Protein AF-A0AA38G0I5-F1 (afdb_monomer)

InterPro domains:
  IPR045110 XMAP215 [PTHR12609] (3-533)

Solvent-accessible surface area (backbone atoms only — not comparable to full-atom values): 35919 Å² total; per-residue (Å²): 106,52,64,52,42,22,79,60,41,63,78,74,49,72,98,66,54,72,68,58,48,50,58,48,50,54,53,48,54,52,51,48,55,51,29,54,74,68,69,69,58,61,54,16,45,70,46,52,51,50,56,52,54,58,60,67,77,66,78,86,84,88,87,82,89,84,85,91,83,89,85,86,85,83,85,87,82,88,84,91,84,86,90,80,87,86,86,82,84,84,82,90,85,80,90,81,83,91,75,91,73,71,78,79,71,85,78,62,58,92,47,72,67,54,13,52,50,30,37,57,71,42,54,66,69,51,19,42,44,13,42,52,52,51,48,49,52,54,53,52,29,71,69,45,87,83,42,64,63,37,60,59,53,35,75,44,25,34,60,52,52,44,34,44,41,60,40,48,60,54,35,46,55,43,25,73,72,70,45,73,51,61,43,43,54,47,47,54,51,38,53,40,55,48,29,67,39,48,72,32,21,46,49,41,44,54,70,48,48,39,52,38,53,52,52,54,54,50,57,72,65,42,80,62,45,61,74,36,78,65,15,64,55,51,52,49,50,52,54,53,39,52,52,40,40,72,71,28,37,40,52,37,47,53,51,41,39,44,60,58,57,59,48,82,73,64,76,84,78,47,98,61,93,66,56,71,71,55,46,53,51,50,48,51,57,49,34,55,52,40,46,52,53,52,50,57,50,57,73,50,34,88,84,42,55,90,63,37,57,51,30,62,42,48,28,44,53,36,53,55,53,61,73,56,31,72,67,49,49,54,57,38,66,77,66,70,41,61,62,65,49,47,57,52,48,52,53,45,52,51,41,67,75,47,44,81,61,48,70,76,34,44,84,67,42,70,69,89,44,85,79,64,49,72,53,56,62,53,53,52,50,44,52,52,52,54,52,51,50,55,76,73,46,85,82,70,98,70,84,83,88,79,87,82,86,87,84,83,90,85,89,86,84,95,79,64,67,64,66,54,48,51,54,50,51,52,53,55,32,53,55,29,32,59,33,84,89,37,24,69,62,17,42,55,54,47,49,52,49,51,69,75,40,76,87,55,72,70,64,68,78,44,68,89,50,54,70,69,56,53,49,48,51,53,57,46,38,55,50,49,52,57,34,55,77,66,73,58,67,100,87,75,81,90,75,83,76,61,70,81,89,70,81,92,74,91,78,84,92,77,88,85,85,86,84,89,81,88,84,89,89,84,89,84,87,88,82,88,82,92,83,91,87,88,87,87,90,87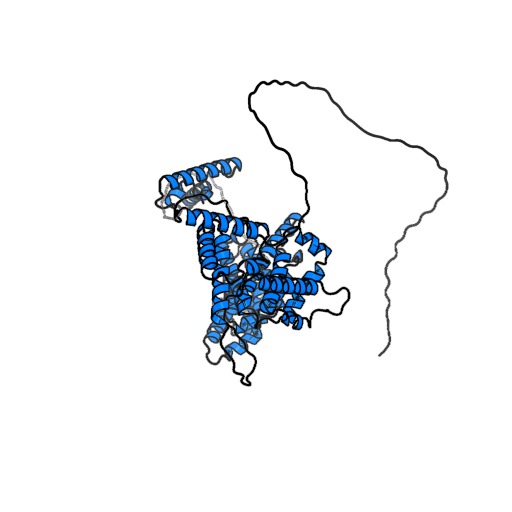,85,90,84,90,82,85,89,92,90,84,85,90,92,84,89,86,87,86,90,82,91,83,84,88,83,89,87,84,89,82,92,84,130

Structure (mmCIF, N/CA/C/O backbone):
data_AF-A0AA38G0I5-F1
#
_entry.id   AF-A0AA38G0I5-F1
#
loop_
_atom_site.group_PDB
_atom_site.id
_atom_site.type_symbol
_atom_site.label_atom_id
_atom_site.label_alt_id
_atom_site.label_comp_id
_atom_site.label_asym_id
_atom_site.label_entity_id
_atom_site.label_seq_id
_atom_site.pdbx_PDB_ins_code
_atom_site.Cartn_x
_atom_site.Cartn_y
_atom_site.Cartn_z
_atom_site.occupancy
_atom_site.B_iso_or_equiv
_atom_site.auth_seq_id
_atom_site.auth_comp_id
_atom_site.auth_asym_id
_atom_site.auth_atom_id
_atom_site.pdbx_PDB_model_num
ATOM 1 N N . MET A 1 1 ? 20.493 26.755 -5.556 1.00 65.12 1 MET A N 1
ATOM 2 C CA . MET A 1 1 ? 20.420 27.583 -6.782 1.00 65.12 1 MET A CA 1
ATOM 3 C C . MET A 1 1 ? 21.529 28.642 -6.819 1.00 65.12 1 MET A C 1
ATOM 5 O O . MET A 1 1 ? 22.307 28.598 -7.759 1.00 65.12 1 MET A O 1
ATOM 9 N N . PHE A 1 2 ? 21.689 29.504 -5.798 1.00 79.56 2 PHE A N 1
ATOM 10 C CA . PHE A 1 2 ? 22.788 30.498 -5.738 1.00 79.56 2 PHE A CA 1
ATOM 11 C C . PHE A 1 2 ? 24.194 29.871 -5.785 1.00 79.56 2 PHE A C 1
ATOM 13 O O . PHE A 1 2 ? 25.039 30.346 -6.525 1.00 79.56 2 PHE A O 1
ATOM 20 N N . SER A 1 3 ? 24.420 28.735 -5.117 1.00 80.75 3 SER A N 1
ATOM 21 C CA . SER A 1 3 ? 25.702 28.008 -5.176 1.00 80.75 3 SER A CA 1
ATOM 22 C C . SER A 1 3 ? 26.140 27.636 -6.603 1.00 80.75 3 SER A C 1
ATOM 24 O O . SER A 1 3 ? 27.325 27.659 -6.909 1.00 80.75 3 SER A O 1
ATOM 26 N N . LEU A 1 4 ? 25.182 27.345 -7.495 1.00 77.06 4 LEU A N 1
ATOM 27 C CA . LEU A 1 4 ? 25.445 26.934 -8.879 1.00 77.06 4 LEU A CA 1
ATOM 28 C C . LEU A 1 4 ? 25.410 28.112 -9.865 1.00 77.06 4 LEU A C 1
ATOM 30 O O . LEU A 1 4 ? 26.139 28.115 -10.849 1.00 77.06 4 LEU A O 1
ATOM 34 N N . ALA A 1 5 ? 24.541 29.099 -9.634 1.00 77.62 5 ALA A N 1
ATOM 35 C CA . ALA A 1 5 ? 24.353 30.231 -10.539 1.00 77.62 5 ALA A CA 1
ATOM 36 C C . ALA A 1 5 ? 25.206 31.459 -10.176 1.00 77.62 5 ALA A C 1
ATOM 38 O O . ALA A 1 5 ? 25.458 32.277 -11.052 1.00 77.62 5 ALA A O 1
ATOM 39 N N . GLY A 1 6 ? 25.653 31.600 -8.926 1.00 84.31 6 GLY A N 1
ATOM 40 C CA . GLY A 1 6 ? 26.280 32.827 -8.432 1.00 84.31 6 GLY A CA 1
ATOM 41 C C . GLY A 1 6 ? 25.374 34.041 -8.655 1.00 84.31 6 GLY A C 1
ATOM 42 O O . GLY A 1 6 ? 24.149 33.940 -8.535 1.00 84.31 6 GLY A O 1
ATOM 43 N N . ASP A 1 7 ? 25.970 35.163 -9.054 1.00 80.56 7 ASP A N 1
ATOM 44 C CA . ASP A 1 7 ? 25.257 36.419 -9.319 1.00 80.56 7 ASP A CA 1
ATOM 45 C C . ASP A 1 7 ? 24.306 36.348 -10.527 1.00 80.56 7 ASP A C 1
ATOM 47 O O . ASP A 1 7 ? 23.359 37.134 -10.607 1.00 80.56 7 ASP A O 1
ATOM 51 N N . ASP A 1 8 ? 24.456 35.351 -11.417 1.00 76.88 8 ASP A N 1
ATOM 52 C CA . ASP A 1 8 ? 23.508 35.126 -12.521 1.00 76.88 8 ASP A CA 1
ATOM 53 C C . ASP A 1 8 ? 22.096 34.807 -11.999 1.00 76.88 8 ASP A C 1
ATOM 55 O O . ASP A 1 8 ? 21.130 34.918 -12.758 1.00 76.88 8 ASP A O 1
ATOM 59 N N . ILE A 1 9 ? 21.939 34.438 -10.717 1.00 80.19 9 ILE A N 1
ATOM 60 C CA . ILE A 1 9 ? 20.625 34.184 -10.116 1.00 80.19 9 ILE A CA 1
ATOM 61 C C . ILE A 1 9 ? 19.704 35.403 -10.206 1.00 80.19 9 ILE A C 1
ATOM 63 O O . ILE A 1 9 ? 18.503 35.235 -10.411 1.00 80.19 9 ILE A O 1
ATOM 67 N N . TRP A 1 10 ? 20.252 36.621 -10.144 1.00 81.12 10 TRP A N 1
ATOM 68 C CA . TRP A 1 10 ? 19.473 37.860 -10.216 1.00 81.12 10 TRP A CA 1
ATOM 69 C C . TRP A 1 10 ? 18.779 38.056 -11.566 1.00 81.12 10 TRP A C 1
ATOM 71 O O . TRP A 1 10 ? 17.824 38.820 -11.649 1.00 81.12 10 TRP A O 1
ATOM 81 N N . ARG A 1 11 ? 19.206 37.338 -12.613 1.00 77.38 11 ARG A N 1
ATOM 82 C CA . ARG A 1 11 ? 18.536 37.338 -13.924 1.00 77.38 11 ARG A CA 1
ATOM 83 C C . ARG A 1 11 ? 17.305 36.427 -13.961 1.00 77.38 11 ARG A C 1
ATOM 85 O O . ARG A 1 11 ? 16.467 36.588 -14.840 1.00 77.38 11 ARG A O 1
ATOM 92 N N . PHE A 1 12 ? 17.203 35.478 -13.028 1.00 74.00 12 PHE A N 1
ATOM 93 C CA . PHE A 1 12 ? 16.090 34.525 -12.909 1.00 74.00 12 PHE A CA 1
ATOM 94 C C . PHE A 1 12 ? 15.095 34.911 -11.812 1.00 74.00 12 PHE A C 1
ATOM 96 O O . PHE A 1 12 ? 13.983 34.389 -11.759 1.00 74.00 12 PHE A O 1
ATOM 103 N N . VAL A 1 13 ? 15.495 35.825 -10.934 1.00 72.88 13 VAL A N 1
ATOM 104 C CA . VAL A 1 13 ? 14.628 36.412 -9.922 1.00 72.88 13 VAL A CA 1
ATOM 105 C C . VAL A 1 13 ? 13.917 37.603 -10.574 1.00 72.88 13 VAL A C 1
ATOM 107 O O . VAL A 1 13 ? 14.568 38.530 -11.042 1.00 72.88 13 VAL A O 1
ATOM 110 N N . GLY A 1 14 ? 12.585 37.541 -10.681 1.00 73.12 14 GLY A N 1
ATOM 111 C CA . GLY A 1 14 ? 11.762 38.584 -11.313 1.00 73.12 14 GLY A CA 1
ATOM 112 C C . GLY A 1 14 ? 11.806 39.941 -10.588 1.00 73.12 14 GLY A C 1
ATOM 113 O O . GLY A 1 14 ? 12.623 40.162 -9.698 1.00 73.12 14 GLY A O 1
ATOM 114 N N . LYS A 1 15 ? 10.912 40.879 -10.941 1.00 79.44 15 LYS A N 1
ATOM 115 C CA . LYS A 1 15 ? 10.849 42.192 -10.266 1.00 79.44 15 LYS A CA 1
ATOM 116 C C . LYS A 1 15 ? 10.517 42.011 -8.777 1.00 79.44 15 LYS A C 1
ATOM 118 O O . LYS A 1 15 ? 9.437 41.534 -8.443 1.00 79.44 15 LYS A O 1
ATOM 123 N N . LEU A 1 16 ? 11.440 42.412 -7.906 1.00 83.56 16 LEU A N 1
ATOM 124 C CA . LEU A 1 16 ? 11.298 42.388 -6.450 1.00 83.56 16 LEU A CA 1
ATOM 125 C C . LEU A 1 16 ? 11.271 43.805 -5.884 1.00 83.56 16 LEU A C 1
ATOM 127 O O . LEU A 1 16 ? 11.863 44.711 -6.469 1.00 83.56 16 LEU A O 1
ATOM 131 N N . SER A 1 17 ? 10.633 43.977 -4.725 1.00 86.06 17 SER A N 1
ATOM 132 C CA . SER A 1 17 ? 10.772 45.210 -3.945 1.00 86.06 17 SER A CA 1
ATOM 133 C C . SER A 1 17 ? 12.163 45.309 -3.309 1.00 86.06 17 SER A C 1
ATOM 135 O O . SER A 1 17 ? 12.826 44.292 -3.081 1.00 86.06 17 SER A O 1
ATOM 137 N N . ASP A 1 18 ? 12.600 46.521 -2.964 1.00 80.69 18 ASP A N 1
ATOM 138 C CA . ASP A 1 18 ? 13.922 46.748 -2.359 1.00 80.69 18 ASP A CA 1
ATOM 139 C C . ASP A 1 18 ? 14.104 45.986 -1.037 1.00 80.69 18 ASP A C 1
ATOM 141 O O . ASP A 1 18 ? 15.177 45.447 -0.765 1.00 80.69 18 ASP A O 1
ATOM 145 N N . ALA A 1 19 ? 13.029 45.838 -0.255 1.00 79.25 19 ALA A N 1
ATOM 146 C CA . ALA A 1 19 ? 13.032 45.038 0.968 1.00 79.25 19 ALA A CA 1
ATOM 147 C C . ALA A 1 19 ? 13.253 43.541 0.681 1.00 79.25 19 ALA A C 1
ATOM 149 O O . ALA A 1 19 ? 14.060 42.888 1.343 1.00 79.25 19 ALA A O 1
ATOM 150 N N . GLN A 1 20 ? 12.587 42.995 -0.341 1.00 78.75 20 GLN A N 1
ATOM 151 C CA . GLN A 1 20 ? 12.762 41.598 -0.750 1.00 78.75 20 GLN A CA 1
ATOM 152 C C . GLN A 1 20 ? 14.159 41.355 -1.329 1.00 78.75 20 GLN A C 1
ATOM 154 O O . GLN A 1 20 ? 14.776 40.329 -1.039 1.00 78.75 20 GLN A O 1
ATOM 159 N N . LYS A 1 21 ? 14.679 42.311 -2.107 1.00 83.75 21 LYS A N 1
ATOM 160 C CA . LYS A 1 21 ? 16.030 42.260 -2.671 1.00 83.75 21 LYS A CA 1
ATOM 161 C C . LYS A 1 21 ? 17.094 42.262 -1.571 1.00 83.75 21 LYS A C 1
ATOM 163 O O . LYS A 1 21 ? 17.990 41.427 -1.615 1.00 83.75 21 LYS A O 1
ATOM 168 N N . SER A 1 22 ? 16.942 43.116 -0.558 1.00 83.38 22 SER A N 1
ATOM 169 C CA . SER A 1 22 ? 17.834 43.170 0.608 1.00 83.38 22 SER A CA 1
ATOM 170 C C . SER A 1 22 ? 17.847 41.848 1.390 1.00 83.38 22 SER A C 1
ATOM 172 O O . SER A 1 22 ? 18.904 41.276 1.647 1.00 83.38 22 SER A O 1
ATOM 174 N N . MET A 1 23 ? 16.669 41.269 1.655 1.00 81.62 23 MET A N 1
ATOM 175 C CA . MET A 1 23 ? 16.568 39.971 2.335 1.00 81.62 23 MET A CA 1
ATOM 176 C C . MET A 1 23 ? 17.211 38.814 1.553 1.00 81.62 23 MET A C 1
ATOM 178 O O . MET A 1 23 ? 17.746 37.878 2.151 1.00 81.62 23 MET A O 1
ATOM 182 N N . LEU A 1 24 ? 17.123 38.834 0.222 1.00 86.81 24 LEU A N 1
ATOM 183 C CA . LEU A 1 24 ? 17.775 37.843 -0.638 1.00 86.81 24 LEU A CA 1
ATOM 184 C C . LEU A 1 24 ? 19.292 38.035 -0.668 1.00 86.81 24 LEU A C 1
ATOM 186 O O . LEU A 1 24 ? 20.018 37.045 -0.594 1.00 86.81 24 LEU A O 1
ATOM 190 N N . ASP A 1 25 ? 19.761 39.281 -0.699 1.00 85.81 25 ASP A N 1
ATOM 191 C CA . ASP A 1 25 ? 21.183 39.621 -0.669 1.00 85.81 25 ASP A CA 1
ATOM 192 C C . ASP A 1 25 ? 21.858 39.141 0.628 1.00 85.81 25 ASP A C 1
ATOM 194 O O . ASP A 1 25 ? 22.902 38.485 0.582 1.00 85.81 25 ASP A O 1
ATOM 198 N N . ASP A 1 26 ? 21.209 39.333 1.781 1.00 85.94 26 ASP A N 1
ATOM 199 C CA . ASP A 1 26 ? 21.693 38.821 3.071 1.00 85.94 26 ASP A CA 1
ATOM 200 C C . ASP A 1 26 ? 21.772 37.288 3.095 1.00 85.94 26 ASP A C 1
ATOM 202 O O . ASP A 1 26 ? 22.749 36.706 3.583 1.00 85.94 26 ASP A O 1
ATOM 206 N N . LYS A 1 27 ? 20.779 36.607 2.508 1.00 85.44 27 LYS A N 1
ATOM 207 C CA . LYS A 1 27 ? 20.784 35.141 2.385 1.00 85.44 27 LYS A CA 1
ATOM 208 C C . LYS A 1 27 ? 21.874 34.640 1.439 1.00 85.44 27 LYS A C 1
ATOM 210 O O . LYS A 1 27 ? 22.483 33.603 1.715 1.00 85.44 27 LYS A O 1
ATOM 215 N N . PHE A 1 28 ? 22.143 35.355 0.350 1.00 91.62 28 PHE A N 1
ATOM 216 C CA . PHE A 1 28 ? 23.206 35.015 -0.596 1.00 91.62 28 PHE A CA 1
ATOM 217 C C . PHE A 1 28 ? 24.594 35.241 0.008 1.00 91.62 28 PHE A C 1
ATOM 219 O O . PHE A 1 28 ? 25.436 34.343 -0.063 1.00 91.62 28 PHE A O 1
ATOM 226 N N . LYS A 1 29 ? 24.807 36.354 0.718 1.00 88.19 29 LYS A N 1
ATOM 227 C CA . LYS A 1 29 ? 26.039 36.620 1.480 1.00 88.19 29 LYS A CA 1
ATOM 228 C C . LYS A 1 29 ? 26.286 35.575 2.562 1.00 88.19 29 LYS A C 1
ATOM 230 O O . LYS A 1 29 ? 27.409 35.089 2.701 1.00 88.19 29 LYS A O 1
ATOM 235 N N . TRP A 1 30 ? 25.247 35.192 3.306 1.00 87.81 30 TRP A N 1
ATOM 236 C CA . TRP A 1 30 ? 25.351 34.120 4.295 1.00 87.81 30 TRP A CA 1
ATOM 237 C C . TRP A 1 30 ? 25.756 32.796 3.639 1.00 87.81 30 TRP A C 1
ATOM 239 O O . TRP A 1 30 ? 26.684 32.139 4.106 1.00 87.81 30 TRP A O 1
ATOM 249 N N . LYS A 1 31 ? 25.128 32.441 2.510 1.00 87.75 31 LYS A N 1
ATOM 250 C CA . LYS A 1 31 ? 25.437 31.201 1.790 1.00 87.75 31 LYS A CA 1
ATOM 251 C C . LYS A 1 31 ? 26.848 31.198 1.189 1.00 87.75 31 LYS A C 1
ATOM 253 O O . LYS A 1 31 ? 27.490 30.156 1.214 1.00 87.75 31 LYS A O 1
ATOM 258 N N . ALA A 1 32 ? 27.352 32.339 0.714 1.00 87.38 32 ALA A N 1
ATOM 259 C CA . ALA A 1 32 ? 28.729 32.471 0.230 1.00 87.38 32 ALA A CA 1
ATOM 260 C C . ALA A 1 32 ? 29.763 32.226 1.346 1.00 87.38 32 ALA A C 1
ATOM 262 O O . ALA A 1 32 ? 30.692 31.446 1.158 1.00 87.38 32 ALA A O 1
ATOM 263 N N . ARG A 1 33 ? 29.558 32.818 2.534 1.00 86.62 33 ARG A N 1
ATOM 264 C CA . ARG A 1 33 ? 30.423 32.591 3.712 1.00 86.62 33 ARG A CA 1
ATOM 265 C C . ARG A 1 33 ? 30.400 31.137 4.181 1.00 86.62 33 ARG A C 1
ATOM 267 O O . ARG A 1 33 ? 31.404 30.602 4.641 1.00 86.62 33 ARG A O 1
ATOM 274 N N . GLU A 1 34 ? 29.236 30.508 4.086 1.00 90.12 34 GLU A N 1
ATOM 275 C CA . GLU A 1 34 ? 29.026 29.112 4.453 1.00 90.12 34 GLU A CA 1
ATOM 276 C C . GLU A 1 34 ? 29.803 28.170 3.507 1.00 90.12 34 GLU A C 1
ATOM 278 O O . GLU A 1 34 ? 30.584 27.344 3.978 1.00 90.12 34 GLU A O 1
ATOM 283 N N . MET A 1 35 ? 29.726 28.399 2.190 1.00 88.44 35 MET A N 1
ATOM 284 C CA . MET A 1 35 ? 30.505 27.658 1.185 1.00 88.44 35 MET A CA 1
ATOM 285 C C . MET A 1 35 ? 32.021 27.846 1.335 1.00 88.44 35 MET A C 1
ATOM 287 O O . MET A 1 35 ? 32.779 26.887 1.185 1.00 88.44 35 MET A O 1
ATOM 291 N N . GLU A 1 36 ? 32.475 29.051 1.690 1.00 87.56 36 GLU A N 1
ATOM 292 C CA . GLU A 1 36 ? 33.893 29.314 1.955 1.00 87.56 36 GLU A CA 1
ATOM 293 C C . GLU A 1 36 ? 34.386 28.550 3.193 1.00 87.56 36 GLU A C 1
ATOM 295 O O . GLU A 1 36 ? 35.447 27.923 3.160 1.00 87.56 36 GLU A O 1
ATOM 300 N N . LYS A 1 37 ? 33.567 28.479 4.253 1.00 89.31 37 LYS A N 1
ATOM 301 C CA . LYS A 1 37 ? 33.858 27.665 5.444 1.00 89.31 37 LYS A CA 1
ATOM 302 C C . LYS A 1 37 ? 33.944 26.168 5.123 1.00 89.31 37 LYS A C 1
ATOM 304 O O . LYS A 1 37 ? 34.740 25.462 5.741 1.00 89.31 37 LYS A O 1
ATOM 309 N N . ARG A 1 38 ? 33.144 25.684 4.169 1.00 87.69 38 ARG A N 1
ATOM 310 C CA . ARG A 1 38 ? 33.141 24.282 3.715 1.00 87.69 38 ARG A CA 1
ATOM 311 C C . ARG A 1 38 ? 34.153 23.976 2.606 1.00 87.69 38 ARG A C 1
ATOM 313 O O . ARG A 1 38 ? 34.249 22.826 2.194 1.00 87.69 38 ARG A O 1
ATOM 320 N N . LYS A 1 39 ? 34.941 24.966 2.162 1.00 85.81 39 LYS A N 1
ATOM 321 C CA . LYS A 1 39 ? 35.884 24.848 1.032 1.00 85.81 39 LYS A CA 1
ATOM 322 C C . LYS A 1 39 ? 35.211 24.354 -0.263 1.00 85.81 39 LYS A C 1
ATOM 324 O O . LYS A 1 39 ? 35.829 23.651 -1.054 1.00 85.81 39 LYS A O 1
ATOM 329 N N . GLU A 1 40 ? 33.959 24.750 -0.496 1.00 79.69 40 GLU A N 1
ATOM 330 C CA . GLU A 1 40 ? 33.138 24.328 -1.650 1.00 79.69 40 GLU A CA 1
ATOM 331 C C . GLU A 1 40 ? 33.347 25.193 -2.916 1.00 79.69 40 GLU A C 1
ATOM 333 O O . GLU A 1 40 ? 32.625 25.043 -3.900 1.00 79.69 40 GLU A O 1
ATOM 338 N N . GLY A 1 41 ? 34.327 26.104 -2.909 1.00 81.69 41 GLY A N 1
ATOM 339 C CA . GLY A 1 41 ? 34.581 27.046 -4.008 1.00 81.69 41 GLY A CA 1
ATOM 340 C C . GLY A 1 41 ? 33.649 28.265 -4.000 1.00 81.69 41 GLY A C 1
ATOM 341 O O . GLY A 1 41 ? 32.791 28.413 -3.123 1.00 81.69 41 GLY A O 1
ATOM 342 N N . LYS A 1 42 ? 33.832 29.187 -4.956 1.00 85.12 42 LYS A N 1
ATOM 343 C CA . LYS A 1 42 ? 33.017 30.412 -5.030 1.00 85.12 42 LYS A CA 1
ATOM 344 C C . LYS A 1 42 ? 31.648 30.125 -5.671 1.00 85.12 42 LYS A C 1
ATOM 346 O O . LYS A 1 42 ? 31.565 29.353 -6.630 1.00 85.12 42 LYS A O 1
ATOM 351 N N . PRO A 1 43 ? 30.554 30.762 -5.208 1.00 85.06 43 PRO A N 1
ATOM 352 C CA . PRO A 1 43 ? 29.240 30.601 -5.831 1.00 85.06 43 PRO A CA 1
ATOM 353 C C . PRO A 1 43 ? 29.279 30.903 -7.339 1.00 85.06 43 PRO A C 1
ATOM 355 O O . PRO A 1 43 ? 29.777 31.946 -7.754 1.00 85.06 43 PRO A O 1
ATOM 358 N N . GLY A 1 44 ? 28.752 29.996 -8.167 1.00 82.69 44 GLY A N 1
ATOM 359 C CA . GLY A 1 44 ? 28.736 30.144 -9.633 1.00 82.69 44 GLY A CA 1
ATOM 360 C C . GLY A 1 44 ? 29.992 29.656 -10.368 1.00 82.69 44 GLY A C 1
ATOM 361 O O . GLY A 1 44 ? 29.977 29.544 -11.596 1.00 82.69 44 GLY A O 1
ATOM 362 N N . GLU A 1 45 ? 31.056 29.294 -9.649 1.00 82.56 45 GLU A N 1
ATOM 363 C CA . GLU A 1 45 ? 32.336 28.879 -10.236 1.00 82.56 45 GLU A CA 1
ATOM 364 C C . GLU A 1 45 ? 32.232 27.562 -11.019 1.00 82.56 45 GLU A C 1
ATOM 366 O O . GLU A 1 45 ? 32.750 27.467 -12.132 1.00 82.56 45 GLU A O 1
ATOM 371 N N . ALA A 1 46 ? 31.463 26.591 -10.515 1.00 76.75 46 ALA A N 1
ATOM 372 C CA . ALA A 1 46 ? 31.197 25.326 -11.207 1.00 76.75 46 ALA A CA 1
ATOM 373 C C . ALA A 1 46 ? 30.526 25.539 -12.579 1.00 76.75 46 ALA A C 1
ATOM 375 O O . ALA A 1 46 ? 30.880 24.901 -13.572 1.00 76.75 46 ALA A O 1
ATOM 376 N N . ARG A 1 47 ? 29.597 26.499 -12.672 1.00 77.75 47 ARG A N 1
ATOM 377 C CA . ARG A 1 47 ? 28.929 26.853 -13.933 1.00 77.75 47 ARG A CA 1
ATOM 378 C C . ARG A 1 47 ? 29.848 27.638 -14.869 1.00 77.75 47 ARG A C 1
ATOM 380 O O . ARG A 1 47 ? 29.787 27.444 -16.083 1.00 77.75 47 ARG A O 1
ATOM 387 N N . ALA A 1 48 ? 30.702 28.509 -14.331 1.00 75.19 48 ALA A N 1
ATOM 388 C CA . ALA A 1 48 ? 31.705 29.228 -15.115 1.00 75.19 48 ALA A CA 1
ATOM 389 C C . ALA A 1 48 ? 32.781 28.283 -15.684 1.00 75.19 48 ALA A C 1
ATOM 391 O O . ALA A 1 48 ? 33.204 28.463 -16.826 1.00 75.19 48 ALA A O 1
ATOM 392 N N . ALA A 1 49 ? 33.181 27.258 -14.925 1.00 73.62 49 ALA A N 1
ATOM 393 C CA . ALA A 1 49 ? 34.087 26.205 -15.380 1.00 73.62 49 ALA A CA 1
ATOM 394 C C . ALA A 1 49 ? 33.474 25.388 -16.526 1.00 73.62 49 ALA A C 1
ATOM 396 O O . ALA A 1 49 ? 34.124 25.199 -17.554 1.00 73.62 49 ALA A O 1
ATOM 397 N N . LEU A 1 50 ? 32.195 25.017 -16.406 1.00 68.50 50 LEU A N 1
ATOM 398 C CA . LEU A 1 50 ? 31.461 24.325 -17.466 1.00 68.50 50 LEU A CA 1
ATOM 399 C C . LEU A 1 50 ? 31.351 25.175 -18.746 1.00 68.50 50 LEU A C 1
ATOM 401 O O . LEU A 1 50 ? 31.607 24.680 -19.838 1.00 68.50 50 LEU A O 1
ATOM 405 N N . ARG A 1 51 ? 31.046 26.477 -18.631 1.00 73.25 51 ARG A N 1
ATOM 406 C CA . ARG A 1 51 ? 31.000 27.392 -19.793 1.00 73.25 51 ARG A CA 1
ATOM 407 C C . ARG A 1 51 ? 32.360 27.568 -20.476 1.00 73.25 51 ARG A C 1
ATOM 409 O O . ARG A 1 51 ? 32.396 27.718 -21.693 1.00 73.25 51 ARG A O 1
ATOM 416 N N . ARG A 1 52 ? 33.463 27.564 -19.718 1.00 71.00 52 ARG A N 1
ATOM 417 C CA . ARG A 1 52 ? 34.823 27.611 -20.283 1.00 71.00 52 ARG A CA 1
ATOM 418 C C . ARG A 1 52 ? 35.162 26.322 -21.035 1.00 71.00 52 ARG A C 1
ATOM 420 O O . ARG A 1 52 ? 35.632 26.411 -22.159 1.00 71.00 52 ARG A O 1
ATOM 427 N N . SER A 1 53 ? 34.828 25.161 -20.470 1.00 61.09 53 SER A N 1
ATOM 428 C CA . SER A 1 53 ? 35.035 23.857 -21.120 1.00 61.09 53 SER A CA 1
ATOM 429 C C . SER A 1 53 ? 34.227 23.696 -22.417 1.00 61.09 53 SER A C 1
ATOM 431 O O . SER A 1 53 ? 34.742 23.173 -23.399 1.00 61.09 53 SER A O 1
ATOM 433 N N . VAL A 1 54 ? 32.994 24.211 -22.467 1.00 51.94 54 VAL A N 1
ATOM 434 C CA . VAL A 1 54 ? 32.159 24.173 -23.683 1.00 51.94 54 VAL A CA 1
ATOM 435 C C . VAL A 1 54 ? 32.695 25.087 -24.796 1.00 51.94 54 VAL A C 1
ATOM 437 O O . VAL A 1 54 ? 32.447 24.816 -25.967 1.00 51.94 54 VAL A O 1
ATOM 440 N N . ARG A 1 55 ? 33.441 26.153 -24.466 1.00 52.06 55 ARG A N 1
ATOM 441 C CA . ARG A 1 55 ? 34.006 27.070 -25.471 1.00 52.06 55 ARG A CA 1
ATOM 442 C C . ARG A 1 55 ? 35.288 26.537 -26.124 1.00 52.06 55 ARG A C 1
ATOM 444 O O . ARG A 1 55 ? 35.524 26.873 -27.276 1.00 52.06 55 ARG A O 1
ATOM 451 N N . ASP A 1 56 ? 36.062 25.707 -25.422 1.00 47.53 56 ASP A N 1
ATOM 452 C CA . ASP A 1 56 ? 37.267 25.058 -25.974 1.00 47.53 56 ASP A CA 1
ATOM 453 C C . ASP A 1 56 ? 36.932 23.862 -26.878 1.00 47.53 56 ASP A C 1
ATOM 455 O O . ASP A 1 56 ? 37.597 23.648 -27.883 1.00 47.53 56 ASP A O 1
ATOM 459 N N . ASN A 1 57 ? 35.848 23.130 -26.600 1.00 43.91 57 ASN A N 1
ATOM 460 C CA . ASN A 1 57 ? 35.439 21.971 -27.410 1.00 43.91 57 ASN A CA 1
ATOM 461 C C . ASN A 1 57 ? 34.649 22.341 -28.688 1.00 43.91 57 ASN A C 1
ATOM 463 O O . ASN A 1 57 ? 34.061 21.466 -29.320 1.00 43.91 57 ASN A O 1
ATOM 467 N N . GLY A 1 58 ? 34.570 23.629 -29.041 1.00 36.09 58 GLY A N 1
ATOM 468 C CA . GLY A 1 58 ? 33.670 24.157 -30.074 1.00 36.09 58 GLY A CA 1
ATOM 469 C C . GLY A 1 58 ? 34.321 24.619 -31.381 1.00 36.09 58 GLY A C 1
ATOM 470 O O . GLY A 1 58 ? 33.612 25.169 -32.220 1.00 36.09 58 GLY A O 1
ATOM 471 N N . ILE A 1 59 ? 35.631 24.440 -31.576 1.00 38.50 59 ILE A N 1
ATOM 472 C CA . ILE A 1 59 ? 36.298 24.797 -32.838 1.00 38.50 59 ILE A CA 1
ATOM 473 C C . ILE A 1 59 ? 37.158 23.623 -33.290 1.00 38.50 59 ILE A C 1
ATOM 475 O O . ILE A 1 59 ? 38.313 23.530 -32.907 1.00 38.50 59 ILE A O 1
ATOM 479 N N . GLU A 1 60 ? 36.583 22.751 -34.115 1.00 28.77 60 GLU A N 1
ATOM 480 C CA . GLU A 1 60 ? 37.303 22.073 -35.196 1.00 28.77 60 GLU A CA 1
ATOM 481 C C . GLU A 1 60 ? 36.291 21.415 -36.149 1.00 28.77 60 GLU A C 1
ATOM 483 O O . GLU A 1 60 ? 35.663 20.409 -35.834 1.00 28.77 60 GLU A O 1
ATOM 488 N N . THR A 1 61 ? 36.104 22.009 -37.330 1.00 30.62 61 THR A N 1
ATOM 489 C CA . THR A 1 61 ? 35.659 21.300 -38.541 1.00 30.62 61 THR A CA 1
ATOM 490 C C . THR A 1 61 ? 36.313 21.934 -39.773 1.00 30.62 61 THR A C 1
ATOM 492 O O . THR A 1 61 ? 36.070 23.091 -40.087 1.00 30.62 61 THR A O 1
ATOM 495 N N . ALA A 1 62 ? 37.191 21.133 -40.386 1.00 30.31 62 ALA A N 1
ATOM 496 C CA . ALA A 1 62 ? 37.567 20.982 -41.797 1.00 30.31 62 ALA A CA 1
ATOM 497 C C . ALA A 1 62 ? 37.465 22.163 -42.788 1.00 30.31 62 ALA A C 1
ATOM 499 O O . ALA A 1 62 ? 36.369 22.614 -43.087 1.00 30.31 62 ALA A O 1
ATOM 500 N N . GLU A 1 63 ? 38.583 22.466 -43.469 1.00 26.55 63 GLU A N 1
ATOM 501 C CA . GLU A 1 63 ? 38.614 22.780 -44.911 1.00 26.55 63 GLU A CA 1
ATOM 502 C C . GLU A 1 63 ? 40.022 22.568 -45.527 1.00 26.55 63 GLU A C 1
ATOM 504 O O . GLU A 1 63 ? 41.028 22.494 -44.826 1.00 26.55 63 GLU A O 1
ATOM 509 N N . GLN A 1 64 ? 40.045 22.343 -46.844 1.00 28.72 64 GLN A N 1
ATOM 510 C CA . GLN A 1 64 ? 41.068 21.687 -47.676 1.00 28.72 64 GLN A CA 1
ATOM 511 C C . GLN A 1 64 ? 42.323 22.515 -48.052 1.00 28.72 64 GLN A C 1
ATOM 513 O O . GLN A 1 64 ? 42.256 23.726 -48.196 1.00 28.72 64 GLN A O 1
ATOM 518 N N . SER A 1 65 ? 43.388 21.769 -48.407 1.00 26.73 65 SER A N 1
ATOM 519 C CA . SER A 1 65 ? 44.399 22.005 -49.470 1.00 26.73 65 SER A CA 1
ATOM 520 C C . SER A 1 65 ? 45.334 23.232 -49.448 1.00 26.73 65 SER A C 1
ATOM 522 O O . SER A 1 65 ? 44.891 24.369 -49.511 1.00 26.73 65 SER A O 1
ATOM 524 N N . GLY A 1 66 ? 46.645 22.966 -49.610 1.00 25.08 66 GLY A N 1
ATOM 525 C CA . GLY A 1 66 ? 47.570 23.857 -50.340 1.00 25.08 66 GLY A CA 1
ATOM 526 C C . GLY A 1 66 ? 48.926 24.180 -49.686 1.00 25.08 66 GLY A C 1
ATOM 527 O O . GLY A 1 66 ? 49.038 25.173 -48.990 1.00 25.08 66 GLY A O 1
ATOM 528 N N . GLU A 1 67 ? 49.936 23.354 -49.990 1.00 26.62 67 GLU A N 1
ATOM 529 C CA . GLU A 1 67 ? 51.337 23.686 -50.358 1.00 26.62 67 GLU A CA 1
ATOM 530 C C . GLU A 1 67 ? 52.275 24.639 -49.551 1.00 26.62 67 GLU A C 1
ATOM 532 O O . GLU A 1 67 ? 51.968 25.794 -49.288 1.00 26.62 67 GLU A O 1
ATOM 537 N N . LEU A 1 68 ? 53.532 24.150 -49.397 1.00 25.27 68 LEU A N 1
ATOM 538 C CA . LEU A 1 68 ? 54.835 24.830 -49.148 1.00 25.27 68 LEU A CA 1
ATOM 539 C C . LEU A 1 68 ? 55.081 25.361 -47.706 1.00 25.27 68 LEU A C 1
ATOM 541 O O . LEU A 1 68 ? 54.308 26.146 -47.189 1.00 25.27 68 LEU A O 1
ATOM 545 N N . LEU A 1 69 ? 56.133 25.006 -46.943 1.00 26.66 69 LEU A N 1
ATOM 546 C CA . LEU A 1 69 ? 57.571 24.855 -47.231 1.00 26.66 69 LEU A CA 1
ATOM 547 C C . LEU A 1 69 ? 58.290 23.915 -46.221 1.00 26.66 69 LEU A C 1
ATOM 549 O O . LEU A 1 69 ? 58.132 24.048 -45.014 1.00 26.66 69 LEU A O 1
ATOM 553 N N . LEU A 1 70 ? 59.153 23.042 -46.763 1.00 24.89 70 LEU A N 1
ATOM 554 C CA . LEU A 1 70 ? 60.494 22.609 -46.304 1.00 24.89 70 LEU A CA 1
ATOM 555 C C . LEU A 1 70 ? 60.884 22.709 -44.808 1.00 24.89 70 LEU A C 1
ATOM 557 O O . LEU A 1 70 ? 61.090 23.806 -44.298 1.00 24.89 70 LEU A O 1
ATOM 561 N N . ARG A 1 71 ? 61.316 21.576 -44.217 1.00 24.67 71 ARG A N 1
ATOM 562 C CA . ARG A 1 71 ? 62.757 21.238 -44.082 1.00 24.67 71 ARG A CA 1
ATOM 563 C C . ARG A 1 71 ? 62.987 19.798 -43.587 1.00 24.67 71 ARG A C 1
ATOM 565 O O . ARG A 1 71 ? 62.466 19.376 -42.564 1.00 24.67 71 ARG A O 1
ATOM 572 N N . SER A 1 72 ? 63.811 19.091 -44.357 1.00 22.06 72 SER A N 1
ATOM 573 C CA . SER A 1 72 ? 64.324 17.724 -44.218 1.00 22.06 72 SER A CA 1
ATOM 574 C C . SER A 1 72 ? 64.914 17.358 -42.853 1.00 22.06 72 SER A C 1
ATOM 576 O O . SER A 1 72 ? 65.452 18.232 -42.181 1.00 22.06 72 SER A O 1
ATOM 578 N N . LEU A 1 73 ? 64.973 16.048 -42.559 1.00 25.22 73 LEU A N 1
ATOM 579 C CA . LEU A 1 73 ? 66.231 15.289 -42.418 1.00 25.22 73 LEU A CA 1
ATOM 580 C C . LEU A 1 73 ? 65.986 13.755 -42.520 1.00 25.22 73 LEU A C 1
ATOM 582 O O . LEU A 1 73 ? 65.357 13.149 -41.664 1.00 25.22 73 LEU A O 1
ATOM 586 N N . THR A 1 74 ? 66.539 13.179 -43.599 1.00 24.61 74 THR A N 1
ATOM 587 C CA . THR A 1 74 ? 67.224 11.866 -43.727 1.00 24.61 74 THR A CA 1
ATOM 588 C C . THR A 1 74 ? 66.502 10.531 -43.452 1.00 24.61 74 THR A C 1
ATOM 590 O O . THR A 1 74 ? 66.327 10.119 -42.311 1.00 24.61 74 THR A O 1
ATOM 593 N N . ALA A 1 75 ? 66.262 9.782 -44.542 1.00 26.48 75 ALA A N 1
ATOM 594 C CA . ALA A 1 75 ? 66.276 8.308 -44.612 1.00 26.48 75 ALA A CA 1
ATOM 595 C C . ALA A 1 75 ? 67.725 7.783 -44.808 1.00 26.48 75 ALA A C 1
ATOM 597 O O . ALA A 1 75 ? 68.613 8.597 -45.083 1.00 26.48 75 ALA A O 1
ATOM 598 N N . PRO A 1 76 ? 67.996 6.463 -44.686 1.00 34.59 76 PRO A N 1
ATOM 599 C CA . PRO A 1 76 ? 67.951 5.560 -45.863 1.00 34.59 76 PRO A CA 1
ATOM 600 C C . PRO A 1 76 ? 67.314 4.171 -45.562 1.00 34.59 76 PRO A C 1
ATOM 602 O O . PRO A 1 76 ? 67.455 3.645 -44.467 1.00 34.59 76 PRO A O 1
ATOM 605 N N . HIS A 1 77 ? 66.419 3.642 -46.411 1.00 24.97 77 HIS A N 1
ATOM 606 C CA . HIS A 1 77 ? 66.623 2.728 -47.568 1.00 24.97 77 HIS A CA 1
ATOM 607 C C . HIS A 1 77 ? 66.956 1.239 -47.256 1.00 24.97 77 HIS A C 1
ATOM 609 O O . HIS A 1 77 ? 68.101 0.939 -46.953 1.00 24.97 77 HIS A O 1
ATOM 615 N N . LEU A 1 78 ? 65.932 0.361 -47.422 1.00 25.73 78 LEU A N 1
ATOM 616 C CA . LEU A 1 78 ? 65.793 -0.869 -48.274 1.00 25.73 78 LEU A CA 1
ATOM 617 C C . LEU A 1 78 ? 66.919 -1.956 -48.313 1.00 25.73 78 LEU A C 1
ATOM 619 O O . LEU A 1 78 ? 68.055 -1.617 -48.017 1.00 25.73 78 LEU A O 1
ATOM 623 N N . PRO A 1 79 ? 66.695 -3.230 -48.770 1.00 31.06 79 PRO A N 1
ATOM 624 C CA . PRO A 1 79 ? 65.567 -3.770 -49.556 1.00 31.06 79 PRO A CA 1
ATOM 625 C C . PRO A 1 79 ? 65.017 -5.180 -49.179 1.00 31.06 79 PRO A C 1
ATOM 627 O O . PRO A 1 79 ? 65.527 -5.914 -48.342 1.00 31.06 79 PRO A O 1
ATOM 630 N N . SER A 1 80 ? 63.944 -5.529 -49.896 1.00 26.31 80 SER A N 1
ATOM 631 C CA . SER A 1 80 ? 63.234 -6.811 -50.037 1.00 26.31 80 SER A CA 1
ATOM 632 C C . SER A 1 80 ? 64.102 -8.062 -50.278 1.00 26.31 80 SER A C 1
ATOM 634 O O . SER A 1 80 ? 65.013 -8.028 -51.102 1.00 26.31 80 SER A O 1
ATOM 636 N N . VAL A 1 81 ? 63.706 -9.199 -49.680 1.00 24.16 81 VAL A N 1
ATOM 637 C CA . VAL A 1 81 ? 63.962 -10.560 -50.194 1.00 24.16 81 VAL A CA 1
ATOM 638 C C . VAL A 1 81 ? 62.684 -11.401 -50.077 1.00 24.16 81 VAL A C 1
ATOM 640 O O . VAL A 1 81 ? 61.980 -11.380 -49.070 1.00 24.16 81 VAL A O 1
ATOM 643 N N . ARG A 1 82 ? 62.388 -12.116 -51.163 1.00 23.84 82 ARG A N 1
ATOM 644 C CA . ARG A 1 82 ? 61.283 -13.056 -51.387 1.00 23.84 82 ARG A CA 1
ATOM 645 C C . ARG A 1 82 ? 61.806 -14.492 -51.192 1.00 23.84 82 ARG A C 1
ATOM 647 O O . ARG A 1 82 ? 62.991 -14.709 -51.417 1.00 23.84 82 ARG A O 1
ATOM 654 N N . VAL A 1 83 ? 60.888 -15.439 -50.948 1.00 23.69 83 VAL A N 1
ATOM 655 C CA . VAL A 1 83 ? 60.942 -16.916 -51.163 1.00 23.69 83 VAL A CA 1
ATOM 656 C C . VAL A 1 83 ? 60.804 -17.761 -49.883 1.00 23.69 83 VAL A C 1
ATOM 658 O O . VAL A 1 83 ? 61.565 -17.597 -48.939 1.00 23.69 83 VAL A O 1
ATOM 661 N N . GLY A 1 84 ? 59.869 -18.728 -49.924 1.00 24.12 84 GLY A N 1
ATOM 662 C CA . GLY A 1 84 ? 59.879 -19.939 -49.088 1.00 24.12 84 GLY A CA 1
ATOM 663 C C . GLY A 1 84 ? 58.553 -20.288 -48.399 1.00 24.12 84 GLY A C 1
ATOM 664 O O . GLY A 1 84 ? 58.425 -20.101 -47.200 1.00 24.12 84 GLY A O 1
ATOM 665 N N . ASN A 1 85 ? 57.519 -20.677 -49.151 1.00 22.83 85 ASN A N 1
ATOM 666 C CA . ASN A 1 85 ? 56.899 -22.015 -49.129 1.00 22.83 85 ASN A CA 1
ATOM 667 C C . ASN A 1 85 ? 56.726 -22.686 -47.749 1.00 22.83 85 ASN A C 1
ATOM 669 O O . ASN A 1 85 ? 57.681 -23.253 -47.238 1.00 22.83 85 ASN A O 1
ATOM 673 N N . TYR A 1 86 ? 55.473 -22.814 -47.295 1.00 26.36 86 TYR A N 1
ATOM 674 C CA . TYR A 1 86 ? 54.930 -24.105 -46.851 1.00 26.36 86 TYR A CA 1
ATOM 675 C C . TYR A 1 86 ? 53.494 -24.267 -47.361 1.00 26.36 86 TYR A C 1
ATOM 677 O O . TYR A 1 86 ? 52.633 -23.413 -47.167 1.00 26.36 86 TYR A O 1
ATOM 685 N N . HIS A 1 87 ? 53.310 -25.366 -48.086 1.00 22.34 87 HIS A N 1
ATOM 686 C CA . HIS A 1 87 ? 52.072 -25.910 -48.627 1.00 22.34 87 HIS A CA 1
ATOM 687 C C . HIS A 1 87 ? 51.447 -26.820 -47.557 1.00 22.34 87 HIS A C 1
ATOM 689 O O . HIS A 1 87 ? 52.155 -27.654 -46.995 1.00 22.34 87 HIS A O 1
ATOM 695 N N . PHE A 1 88 ? 50.136 -26.724 -47.335 1.00 24.25 88 PHE A N 1
ATOM 696 C CA . PHE A 1 88 ? 49.314 -27.889 -47.002 1.00 24.25 88 PHE A CA 1
ATOM 697 C C . PHE A 1 88 ? 47.987 -27.770 -47.761 1.00 24.25 88 PHE A C 1
ATOM 699 O O . PHE A 1 88 ? 47.400 -26.689 -47.840 1.00 24.25 88 PHE A O 1
ATOM 706 N N . GLU A 1 89 ? 47.600 -28.866 -48.406 1.00 23.19 89 GLU A N 1
ATOM 707 C CA . GLU A 1 89 ? 46.556 -28.970 -49.425 1.00 23.19 89 GLU A CA 1
ATOM 708 C C . GLU A 1 89 ? 45.120 -28.971 -48.853 1.00 23.19 89 GLU A C 1
ATOM 710 O O . GLU A 1 89 ? 44.839 -29.597 -47.837 1.00 23.19 89 GLU A O 1
ATOM 715 N N . ALA A 1 90 ? 44.261 -28.205 -49.547 1.00 24.75 90 ALA A N 1
ATOM 716 C CA . ALA A 1 90 ? 42.874 -28.417 -50.029 1.00 24.75 90 ALA A CA 1
ATOM 717 C C . ALA A 1 90 ? 42.072 -29.681 -49.596 1.00 24.75 90 ALA A C 1
ATOM 719 O O . ALA A 1 90 ? 42.689 -30.718 -49.370 1.00 24.75 90 ALA A O 1
ATOM 720 N N . PRO A 1 91 ? 40.704 -29.662 -49.583 1.00 28.97 91 PRO A N 1
ATOM 721 C CA . PRO A 1 91 ? 39.827 -29.103 -50.654 1.00 28.97 91 PRO A CA 1
ATOM 722 C C . PRO A 1 91 ? 38.573 -28.310 -50.162 1.00 28.97 91 PRO A C 1
ATOM 724 O O . PRO A 1 91 ? 38.051 -28.586 -49.091 1.00 28.97 91 PRO A O 1
ATOM 727 N N . ARG A 1 92 ? 38.106 -27.181 -50.749 1.00 25.19 92 ARG A N 1
ATOM 728 C CA . ARG A 1 92 ? 37.453 -26.906 -52.070 1.00 25.19 92 ARG A CA 1
ATOM 729 C C . ARG A 1 92 ? 36.335 -27.919 -52.397 1.00 25.19 92 ARG A C 1
ATOM 731 O O . ARG A 1 92 ? 36.586 -29.105 -52.342 1.00 25.19 92 ARG A O 1
ATOM 738 N N . GLU A 1 93 ? 35.081 -27.573 -52.694 1.00 25.47 93 GLU A N 1
ATOM 739 C CA . GLU A 1 93 ? 34.446 -26.463 -53.437 1.00 25.47 93 GLU A CA 1
ATOM 740 C C . GLU A 1 93 ? 33.057 -26.173 -52.803 1.00 25.47 93 GLU A C 1
ATOM 742 O O . GLU A 1 93 ? 32.505 -27.042 -52.142 1.00 25.47 93 GLU A O 1
ATOM 747 N N . SER A 1 94 ? 32.436 -24.992 -52.870 1.00 27.38 94 SER A N 1
ATOM 748 C CA . SER A 1 94 ? 31.999 -24.303 -54.090 1.00 27.38 94 SER A CA 1
ATOM 749 C C . SER A 1 94 ? 31.674 -22.822 -53.837 1.00 27.38 94 SER A C 1
ATOM 751 O O . SER A 1 94 ? 30.972 -22.469 -52.890 1.00 27.38 94 SER A O 1
ATOM 753 N N . HIS A 1 95 ? 32.149 -21.959 -54.735 1.00 30.03 95 HIS A N 1
ATOM 754 C CA . HIS A 1 95 ? 31.689 -20.577 -54.882 1.00 30.03 95 HIS A CA 1
ATOM 755 C C . HIS A 1 95 ? 30.220 -20.541 -55.337 1.00 30.03 95 HIS A C 1
ATOM 757 O O . HIS A 1 95 ? 29.835 -21.391 -56.133 1.00 30.03 95 HIS A O 1
ATOM 763 N N . LEU A 1 96 ? 29.453 -19.526 -54.909 1.00 28.08 96 LEU A N 1
ATOM 764 C CA . LEU A 1 96 ? 28.726 -18.577 -55.777 1.00 28.08 96 LEU A CA 1
ATOM 765 C C . LEU A 1 96 ? 27.939 -17.540 -54.934 1.00 28.08 96 LEU A C 1
ATOM 767 O O . LEU A 1 96 ? 26.978 -17.860 -54.252 1.00 28.08 96 LEU A O 1
ATOM 771 N N . LEU A 1 97 ? 28.412 -16.293 -55.016 1.00 31.66 97 LEU A N 1
ATOM 772 C CA . LEU A 1 97 ? 27.682 -15.025 -55.163 1.00 31.66 97 LEU A CA 1
ATOM 773 C C . LEU A 1 97 ? 26.414 -14.728 -54.325 1.00 31.66 97 LEU A C 1
ATOM 775 O O . LEU A 1 97 ? 25.329 -15.236 -54.569 1.00 31.66 97 LEU A O 1
ATOM 779 N N . THR A 1 98 ? 26.569 -13.683 -53.506 1.00 35.06 98 THR A N 1
ATOM 780 C CA . THR A 1 98 ? 25.693 -12.498 -53.466 1.00 35.06 98 THR A CA 1
ATOM 781 C C . THR A 1 98 ? 24.243 -12.693 -53.017 1.00 35.06 98 THR A C 1
ATOM 783 O O . THR A 1 98 ? 23.316 -12.789 -53.813 1.00 35.06 98 THR A O 1
ATOM 786 N N . GLY A 1 99 ? 24.044 -12.544 -51.710 1.00 28.27 99 GLY A N 1
ATOM 787 C CA . GLY A 1 99 ? 22.779 -12.130 -51.120 1.00 28.27 99 GLY A CA 1
ATOM 788 C C . GLY A 1 99 ? 23.061 -11.457 -49.786 1.00 28.27 99 GLY A C 1
ATOM 789 O O . GLY A 1 99 ? 23.242 -12.134 -48.781 1.00 28.27 99 GLY A O 1
ATOM 790 N N . SER A 1 100 ? 23.142 -10.127 -49.775 1.00 35.38 100 SER A N 1
ATOM 791 C CA . SER A 1 100 ? 23.153 -9.338 -48.544 1.00 35.38 100 SER A CA 1
ATOM 792 C C . SER A 1 100 ? 21.817 -9.537 -47.822 1.00 35.38 100 SER A C 1
ATOM 794 O O . SER A 1 100 ? 20.879 -8.771 -48.031 1.00 35.38 100 SER A O 1
ATOM 796 N N . GLN A 1 101 ? 21.700 -10.581 -46.998 1.00 32.66 101 GLN A N 1
ATOM 797 C CA . GLN A 1 101 ? 20.633 -10.658 -46.008 1.00 32.66 101 GLN A CA 1
ATOM 798 C C . GLN A 1 101 ? 20.963 -9.649 -44.915 1.00 32.66 101 GLN A C 1
ATOM 800 O O . GLN A 1 101 ? 21.854 -9.850 -44.091 1.00 32.66 101 GLN A O 1
ATOM 805 N N . ALA A 1 102 ? 20.249 -8.527 -44.958 1.00 36.81 102 ALA A N 1
ATOM 806 C CA . ALA A 1 102 ? 20.074 -7.679 -43.799 1.00 36.81 102 ALA A CA 1
ATOM 807 C C . ALA A 1 102 ? 19.672 -8.566 -42.612 1.00 36.81 102 ALA A C 1
ATOM 809 O O . ALA A 1 102 ? 18.753 -9.379 -42.728 1.00 36.81 102 ALA A O 1
ATOM 810 N N . LEU A 1 103 ? 20.382 -8.421 -41.493 1.00 33.78 103 LEU A N 1
ATOM 811 C CA . LEU A 1 103 ? 19.970 -8.983 -40.210 1.00 33.78 103 LEU A CA 1
ATOM 812 C C . LEU A 1 103 ? 18.488 -8.635 -39.994 1.00 33.78 103 LEU A C 1
ATOM 814 O O . LEU A 1 103 ? 18.139 -7.460 -40.164 1.00 33.78 103 LEU A O 1
ATOM 818 N N . PRO A 1 104 ? 17.607 -9.596 -39.658 1.00 44.34 104 PRO A N 1
ATOM 819 C CA . PRO A 1 104 ? 16.220 -9.268 -39.385 1.00 44.34 104 PRO A CA 1
ATOM 820 C C . PRO A 1 104 ? 16.187 -8.253 -38.242 1.00 44.34 104 PRO A C 1
ATOM 822 O O . PRO A 1 104 ? 16.798 -8.470 -37.194 1.00 44.34 104 PRO A O 1
ATOM 825 N N . PHE A 1 105 ? 15.488 -7.136 -38.449 1.00 46.22 105 PHE A N 1
ATOM 826 C CA . PHE A 1 105 ? 15.035 -6.287 -37.348 1.00 46.22 105 PHE A CA 1
ATOM 827 C C . PHE A 1 105 ? 14.383 -7.180 -36.281 1.00 46.22 105 PHE A C 1
ATOM 829 O O . PHE A 1 105 ? 13.771 -8.183 -36.659 1.00 46.22 105 PHE A O 1
ATOM 836 N N . PRO A 1 106 ? 14.506 -6.868 -34.976 1.00 51.38 106 PRO A N 1
ATOM 837 C CA . PRO A 1 106 ? 13.912 -7.704 -33.944 1.00 51.38 106 PRO A CA 1
ATOM 838 C C . PRO A 1 106 ? 12.413 -7.808 -34.222 1.00 51.38 106 PRO A C 1
ATOM 840 O O . PRO A 1 106 ? 11.692 -6.811 -34.166 1.00 51.38 106 PRO A O 1
ATOM 843 N N . VAL A 1 107 ? 11.978 -9.006 -34.607 1.00 67.31 107 VAL A N 1
ATOM 844 C CA . VAL A 1 107 ? 10.569 -9.334 -34.797 1.00 67.31 107 VAL A CA 1
ATOM 845 C C . VAL A 1 107 ? 9.924 -9.131 -33.428 1.00 67.31 107 VAL A C 1
ATOM 847 O O . VAL A 1 107 ? 10.355 -9.736 -32.448 1.00 67.31 107 VAL A O 1
ATOM 850 N N . GLY A 1 108 ? 8.998 -8.173 -33.333 1.00 69.19 108 GLY A N 1
ATOM 851 C CA . GLY A 1 108 ? 8.244 -7.932 -32.103 1.00 69.19 108 GLY A CA 1
ATOM 852 C C . GLY A 1 108 ? 7.392 -9.156 -31.742 1.00 69.19 108 GLY A C 1
ATOM 853 O O . GLY A 1 108 ? 7.141 -9.978 -32.624 1.00 69.19 108 GLY A O 1
ATOM 854 N N . PRO A 1 109 ? 6.953 -9.288 -30.478 1.00 84.00 109 PRO A N 1
ATOM 855 C CA . PRO A 1 109 ? 6.144 -10.430 -30.066 1.00 84.00 109 PRO A CA 1
ATOM 856 C C . PRO A 1 109 ? 4.874 -10.533 -30.910 1.00 84.00 109 PRO A C 1
ATOM 858 O O . PRO A 1 109 ? 4.237 -9.515 -31.195 1.00 84.00 109 PRO A O 1
ATOM 861 N N . ALA A 1 110 ?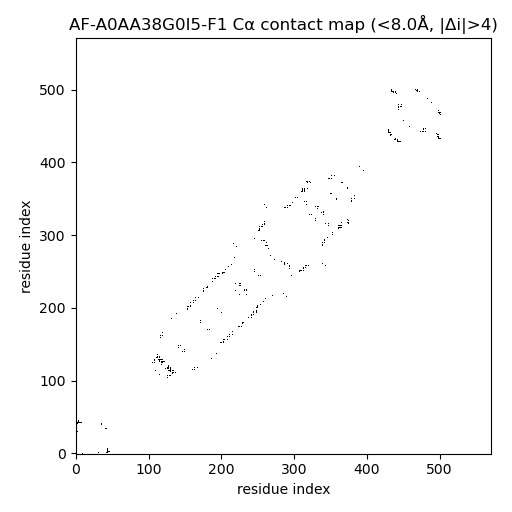 4.525 -11.755 -31.302 1.00 86.44 110 ALA A N 1
ATOM 862 C CA . ALA A 1 110 ? 3.356 -12.045 -32.120 1.00 86.44 110 ALA A CA 1
ATOM 863 C C . ALA A 1 110 ? 2.059 -12.042 -31.300 1.00 86.44 110 ALA A C 1
ATOM 865 O O . ALA A 1 110 ? 1.003 -11.705 -31.834 1.00 86.44 110 ALA A O 1
ATOM 866 N N . ASP A 1 111 ? 2.137 -12.399 -30.015 1.00 90.31 111 ASP A N 1
ATOM 867 C CA . ASP A 1 111 ? 0.987 -12.466 -29.117 1.00 90.31 111 ASP A CA 1
ATOM 868 C C . ASP A 1 111 ? 1.327 -12.106 -27.658 1.00 90.31 111 ASP A C 1
ATOM 870 O O . ASP A 1 111 ? 2.477 -11.853 -27.282 1.00 90.31 111 ASP A O 1
ATOM 874 N N . TRP A 1 112 ? 0.284 -12.056 -26.824 1.00 92.38 112 TRP A N 1
ATOM 875 C CA . TRP A 1 112 ? 0.360 -11.701 -25.407 1.00 92.38 112 TRP A CA 1
ATOM 876 C C . TRP A 1 112 ? 1.287 -12.612 -24.591 1.00 92.38 112 TRP A C 1
ATOM 878 O O . TRP A 1 112 ? 2.060 -12.119 -23.767 1.00 92.38 112 TRP A O 1
ATOM 888 N N . ASN A 1 113 ? 1.247 -13.927 -24.815 1.00 92.69 113 ASN A N 1
ATOM 889 C CA . ASN A 1 113 ? 2.052 -14.872 -24.040 1.00 92.69 113 ASN A CA 1
ATOM 890 C C . ASN A 1 113 ? 3.531 -14.745 -24.390 1.00 92.69 113 ASN A C 1
ATOM 892 O O . ASN A 1 113 ? 4.367 -14.678 -23.485 1.00 92.69 113 ASN A O 1
ATOM 896 N N . GLU A 1 114 ? 3.843 -14.621 -25.681 1.00 93.81 114 GLU A N 1
ATOM 897 C CA . GLU A 1 114 ? 5.206 -14.354 -26.130 1.00 93.81 114 GLU A CA 1
ATOM 898 C C . GLU A 1 114 ? 5.718 -13.020 -25.567 1.00 93.81 114 GLU A C 1
ATOM 900 O O . GLU A 1 114 ? 6.853 -12.936 -25.091 1.00 93.81 114 GLU A O 1
ATOM 905 N N . ALA A 1 115 ? 4.877 -11.980 -25.526 1.00 95.19 115 ALA A N 1
ATOM 906 C CA . ALA A 1 115 ? 5.252 -10.713 -24.906 1.00 95.19 115 ALA A CA 1
ATOM 907 C C . ALA A 1 115 ? 5.572 -10.859 -23.412 1.00 95.19 115 ALA A C 1
ATOM 909 O O . ALA A 1 115 ? 6.577 -10.303 -22.961 1.00 95.19 115 ALA A O 1
ATOM 910 N N . LEU A 1 116 ? 4.781 -11.618 -22.645 1.00 94.81 116 LEU A N 1
ATOM 911 C CA . LEU A 1 116 ? 5.074 -11.891 -21.233 1.00 94.81 116 LEU A CA 1
ATOM 912 C C . LEU A 1 116 ? 6.401 -12.642 -21.056 1.00 94.81 116 LEU A C 1
ATOM 914 O O . LEU A 1 116 ? 7.195 -12.286 -20.178 1.00 94.81 116 LEU A O 1
ATOM 918 N N . ASP A 1 117 ? 6.679 -13.627 -21.907 1.00 93.88 117 ASP A N 1
ATOM 919 C CA . ASP A 1 117 ? 7.914 -14.413 -21.844 1.00 93.88 117 ASP A CA 1
ATOM 920 C C . ASP A 1 117 ? 9.144 -13.578 -22.217 1.00 93.88 117 ASP A C 1
ATOM 922 O O . ASP A 1 117 ? 10.173 -13.640 -21.528 1.00 93.88 117 ASP A O 1
ATOM 926 N N . ILE A 1 118 ? 9.030 -12.713 -23.230 1.00 94.19 118 ILE A N 1
ATOM 927 C CA . ILE A 1 118 ? 10.069 -11.742 -23.593 1.00 94.19 118 ILE A CA 1
ATOM 928 C C . ILE A 1 118 ? 10.281 -10.732 -22.457 1.00 94.19 118 ILE A C 1
ATOM 930 O O . ILE A 1 118 ? 11.428 -10.427 -22.108 1.00 94.19 118 ILE A O 1
ATOM 934 N N . ILE A 1 119 ? 9.212 -10.236 -21.823 1.00 95.25 119 ILE A N 1
ATOM 935 C CA . ILE A 1 119 ? 9.334 -9.350 -20.658 1.00 95.25 119 ILE A CA 1
ATOM 936 C C . ILE A 1 119 ? 10.058 -10.077 -19.531 1.00 95.25 119 ILE A C 1
ATOM 938 O O . ILE A 1 119 ? 10.963 -9.492 -18.944 1.00 95.25 119 ILE A O 1
ATOM 942 N N . ALA A 1 120 ? 9.740 -11.335 -19.237 1.00 92.62 120 ALA A N 1
ATOM 943 C CA . ALA A 1 120 ? 10.372 -12.082 -18.152 1.00 92.62 120 ALA A CA 1
ATOM 944 C C . ALA A 1 120 ? 11.862 -12.375 -18.424 1.00 92.62 120 ALA A C 1
ATOM 946 O O . ALA A 1 120 ? 12.734 -12.076 -17.593 1.00 92.62 120 ALA A O 1
ATOM 947 N N . SER A 1 121 ? 12.171 -12.897 -19.611 1.00 90.06 121 SER A N 1
ATOM 948 C CA . SER A 1 121 ? 13.458 -13.539 -19.919 1.00 90.06 121 SER A CA 1
ATOM 949 C C . SER A 1 121 ? 14.369 -12.741 -20.858 1.00 90.06 121 SER A C 1
ATOM 951 O O . SER A 1 121 ? 15.588 -12.840 -20.735 1.00 90.06 121 SER A O 1
ATOM 953 N N . GLY A 1 122 ? 13.809 -11.892 -21.720 1.00 89.06 122 GLY A N 1
ATOM 954 C CA . GLY A 1 122 ? 14.551 -11.155 -22.744 1.00 89.06 122 GLY A CA 1
ATOM 955 C C . GLY A 1 122 ? 15.458 -10.042 -22.209 1.00 89.06 122 GLY A C 1
ATOM 956 O O . GLY A 1 122 ? 15.379 -9.635 -21.036 1.00 89.06 122 GLY A O 1
ATOM 957 N N . SER A 1 123 ? 16.308 -9.516 -23.098 1.00 88.94 123 SER A N 1
ATOM 958 C CA . SER A 1 123 ? 17.131 -8.332 -22.823 1.00 88.94 123 SER A CA 1
ATOM 959 C C . SER A 1 123 ? 16.254 -7.110 -22.491 1.00 88.94 123 SER A C 1
ATOM 961 O O . SER A 1 123 ? 15.062 -7.097 -22.808 1.00 88.94 123 SER A O 1
ATOM 963 N N . PRO A 1 124 ? 16.796 -6.057 -21.857 1.00 88.31 124 PRO A N 1
ATOM 964 C CA . PRO A 1 124 ? 16.054 -4.820 -21.593 1.00 88.31 124 PRO A CA 1
ATOM 965 C C . PRO A 1 124 ? 15.428 -4.192 -22.842 1.00 88.31 124 PRO A C 1
ATOM 967 O O . PRO A 1 124 ? 14.385 -3.552 -22.732 1.00 88.31 124 PRO A O 1
ATOM 970 N N . GLU A 1 125 ? 16.057 -4.350 -24.004 1.00 89.06 125 GLU A N 1
ATOM 971 C CA . GLU A 1 125 ? 15.588 -3.855 -25.298 1.00 89.06 125 GLU A CA 1
ATOM 972 C C . GLU A 1 125 ? 14.464 -4.736 -25.848 1.00 89.06 125 GLU A C 1
ATOM 974 O O . GLU A 1 125 ? 13.436 -4.215 -26.270 1.00 89.06 125 GLU A O 1
ATOM 979 N N . GLN A 1 126 ? 14.605 -6.062 -25.777 1.00 91.88 126 GLN A N 1
ATOM 980 C CA . GLN A 1 126 ? 13.540 -6.987 -26.185 1.00 91.88 126 GLN A CA 1
ATOM 981 C C . GLN A 1 126 ? 12.306 -6.840 -25.287 1.00 91.88 126 GLN A C 1
ATOM 983 O O . GLN A 1 126 ? 11.178 -6.770 -25.771 1.00 91.88 126 GLN A O 1
ATOM 988 N N . ALA A 1 127 ? 12.518 -6.698 -23.975 1.00 94.12 127 ALA A N 1
ATOM 989 C CA . ALA A 1 127 ? 11.452 -6.455 -23.012 1.00 94.12 127 ALA A CA 1
ATOM 990 C C . ALA A 1 127 ? 10.669 -5.170 -23.329 1.00 94.12 127 ALA A C 1
ATOM 992 O O . ALA A 1 127 ? 9.477 -5.108 -23.044 1.00 94.12 127 ALA A O 1
ATOM 993 N N . VAL A 1 128 ? 11.298 -4.154 -23.939 1.00 95.94 128 VAL A N 1
ATOM 994 C CA . VAL A 1 128 ? 10.595 -2.945 -24.401 1.00 95.94 128 VAL A CA 1
ATOM 995 C C . VAL A 1 128 ? 9.603 -3.257 -25.519 1.00 95.94 128 VAL A C 1
ATOM 997 O O . VAL A 1 128 ? 8.511 -2.693 -25.500 1.00 95.94 128 VAL A O 1
ATOM 1000 N N . GLU A 1 129 ? 9.921 -4.160 -26.447 1.00 95.44 129 GLU A N 1
ATOM 1001 C CA . GLU A 1 129 ? 8.966 -4.574 -27.484 1.00 95.44 129 GLU A CA 1
ATOM 1002 C C . GLU A 1 129 ? 7.792 -5.367 -26.891 1.00 95.44 129 GLU A C 1
ATOM 1004 O O . GLU A 1 129 ? 6.641 -5.071 -27.209 1.00 95.44 129 GLU A O 1
ATOM 1009 N N . GLY A 1 130 ? 8.051 -6.265 -25.932 1.00 96.19 130 GLY A N 1
ATOM 1010 C CA . GLY A 1 130 ? 6.986 -6.934 -25.171 1.00 96.19 130 GLY A CA 1
ATOM 1011 C C . GLY A 1 130 ? 6.089 -5.958 -24.409 1.00 96.19 130 GLY A C 1
ATOM 1012 O O . GLY A 1 130 ? 4.866 -6.027 -24.499 1.00 96.19 130 GLY A O 1
ATOM 1013 N N . MET A 1 131 ? 6.681 -4.982 -23.719 1.00 97.25 131 MET A N 1
ATOM 1014 C CA . MET A 1 131 ? 5.935 -3.956 -22.984 1.00 97.25 131 MET A CA 1
ATOM 1015 C C . MET A 1 131 ? 5.072 -3.079 -23.896 1.00 97.25 131 MET A C 1
ATOM 1017 O O . MET A 1 131 ? 3.968 -2.703 -23.506 1.00 97.25 131 MET A O 1
ATOM 1021 N N . LYS A 1 132 ? 5.536 -2.761 -25.112 1.00 96.56 132 LYS A N 1
ATOM 1022 C CA . LYS A 1 132 ? 4.728 -2.027 -26.098 1.00 96.56 132 LYS A CA 1
ATOM 1023 C C . LYS A 1 132 ? 3.497 -2.820 -26.522 1.00 96.56 132 LYS A C 1
ATOM 1025 O O . LYS A 1 132 ? 2.419 -2.229 -26.552 1.00 96.56 132 LYS A O 1
ATOM 1030 N N . LEU A 1 133 ? 3.651 -4.115 -26.819 1.00 95.94 133 LEU A N 1
ATOM 1031 C CA . LEU A 1 133 ? 2.515 -4.969 -27.170 1.00 95.94 133 LEU A CA 1
ATOM 1032 C C . LEU A 1 133 ? 1.528 -5.044 -26.003 1.00 95.94 133 LEU A C 1
ATOM 1034 O O . LEU A 1 133 ? 0.354 -4.757 -26.191 1.00 95.94 133 LEU A O 1
ATOM 1038 N N . VAL A 1 134 ? 2.011 -5.295 -24.781 1.00 96.50 134 VAL A N 1
ATOM 1039 C CA . VAL A 1 134 ? 1.158 -5.305 -23.580 1.00 96.50 134 VAL A CA 1
ATOM 1040 C C . VAL A 1 134 ? 0.382 -3.993 -23.435 1.00 96.50 134 VAL A C 1
ATOM 1042 O O . VAL A 1 134 ? -0.828 -4.018 -23.247 1.00 96.50 134 VAL A O 1
ATOM 1045 N N . CYS A 1 135 ? 1.034 -2.834 -23.566 1.00 96.44 135 CYS A N 1
ATOM 1046 C CA . CYS A 1 135 ? 0.344 -1.539 -23.496 1.00 96.44 135 CYS A CA 1
ATOM 1047 C C . CYS A 1 135 ? -0.726 -1.380 -24.591 1.00 96.44 135 CYS A C 1
ATOM 1049 O O . CYS A 1 135 ? -1.780 -0.789 -24.349 1.00 96.44 135 CYS A O 1
ATOM 1051 N N . HIS A 1 136 ? -0.452 -1.885 -25.795 1.00 94.81 136 HIS A N 1
ATOM 1052 C CA . HIS A 1 136 ? -1.390 -1.852 -26.910 1.00 94.81 136 HIS A CA 1
ATOM 1053 C C . HIS A 1 136 ? -2.626 -2.710 -26.631 1.00 94.81 136 HIS A C 1
ATOM 1055 O O . HIS A 1 136 ? -3.736 -2.192 -26.721 1.00 94.81 136 HIS A O 1
ATOM 1061 N N . GLU A 1 137 ? -2.435 -3.958 -26.203 1.00 94.12 137 GLU A N 1
ATOM 1062 C CA . GLU A 1 137 ? -3.517 -4.882 -25.840 1.00 94.12 137 GLU A CA 1
ATOM 1063 C C . GLU A 1 137 ? -4.353 -4.344 -24.673 1.00 94.12 137 GLU A C 1
ATOM 1065 O O . GLU A 1 137 ? -5.579 -4.319 -24.742 1.00 94.12 137 GLU A O 1
ATOM 1070 N N . LEU A 1 138 ? -3.706 -3.799 -23.635 1.00 94.56 138 LEU A N 1
ATOM 1071 C CA . LEU A 1 138 ? -4.398 -3.148 -22.518 1.00 94.56 138 LEU A CA 1
ATOM 1072 C C . LEU A 1 138 ? -5.258 -1.968 -22.985 1.00 94.56 138 LEU A C 1
ATOM 1074 O O . LEU A 1 138 ? -6.383 -1.792 -22.517 1.00 94.56 138 LEU A O 1
ATOM 1078 N N . SER A 1 139 ? -4.740 -1.164 -23.915 1.00 92.88 139 SER A N 1
ATOM 1079 C CA . SER A 1 139 ? -5.471 -0.027 -24.478 1.00 92.88 139 SER A CA 1
ATOM 1080 C C . SER A 1 139 ? -6.633 -0.477 -25.363 1.00 92.88 139 SER A C 1
ATOM 1082 O O . SER A 1 139 ? -7.696 0.138 -25.323 1.00 92.88 139 SER A O 1
ATOM 1084 N N . GLN A 1 140 ? -6.458 -1.536 -26.156 1.00 91.25 140 GLN A N 1
ATOM 1085 C CA . GLN A 1 140 ? -7.536 -2.110 -26.960 1.00 91.25 140 GLN A CA 1
ATOM 1086 C C . GLN A 1 140 ? -8.641 -2.685 -26.070 1.00 91.25 140 GLN A C 1
ATOM 1088 O O . GLN A 1 140 ? -9.800 -2.303 -26.220 1.00 91.25 140 GLN A O 1
ATOM 1093 N N . ALA A 1 141 ? -8.280 -3.511 -25.087 1.00 91.00 141 ALA A N 1
ATOM 1094 C CA . ALA A 1 141 ? -9.225 -4.122 -24.159 1.00 91.00 141 ALA A CA 1
ATOM 1095 C C . ALA A 1 141 ? -9.964 -3.086 -23.296 1.00 91.00 141 ALA A C 1
ATOM 1097 O O . ALA A 1 141 ? -11.117 -3.295 -22.936 1.00 91.00 141 ALA A O 1
ATOM 1098 N N . ALA A 1 142 ? -9.335 -1.951 -22.972 1.00 88.69 142 ALA A N 1
ATOM 1099 C CA . ALA A 1 142 ? -9.998 -0.860 -22.254 1.00 88.69 142 ALA A CA 1
ATOM 1100 C C . ALA A 1 142 ? -11.053 -0.119 -23.099 1.00 88.69 142 ALA A C 1
ATOM 1102 O O . ALA A 1 142 ? -11.939 0.519 -22.532 1.00 88.69 142 ALA A O 1
ATOM 1103 N N . ASN A 1 143 ? -10.953 -0.192 -24.431 1.00 86.56 143 ASN A N 1
ATOM 1104 C CA . ASN A 1 143 ? -11.920 0.390 -25.366 1.00 86.56 143 ASN A CA 1
ATOM 1105 C C . ASN A 1 143 ? -12.976 -0.624 -25.841 1.00 86.56 143 ASN A C 1
ATOM 1107 O O . ASN A 1 143 ? -13.942 -0.230 -26.495 1.00 86.56 143 ASN A O 1
ATOM 1111 N N . ASP A 1 144 ? -12.802 -1.910 -25.529 1.00 83.44 144 ASP A N 1
ATOM 1112 C CA . ASP A 1 144 ? -13.778 -2.951 -25.832 1.00 83.44 144 ASP A CA 1
ATOM 1113 C C . ASP A 1 144 ? -15.026 -2.789 -24.949 1.00 83.44 144 ASP A C 1
ATOM 1115 O O . ASP A 1 144 ? -14.949 -2.682 -23.724 1.00 83.44 144 ASP A O 1
ATOM 1119 N N . THR A 1 145 ? -16.194 -2.748 -25.587 1.00 72.75 145 THR A N 1
ATOM 1120 C CA . THR A 1 145 ? -17.478 -2.511 -24.909 1.00 72.75 145 THR A CA 1
ATOM 1121 C C . THR A 1 145 ? -18.055 -3.802 -24.327 1.00 72.75 145 THR A C 1
ATOM 1123 O O . THR A 1 145 ? -18.828 -3.745 -23.371 1.00 72.75 145 THR A O 1
ATOM 1126 N N . GLU A 1 146 ? -17.674 -4.961 -24.876 1.00 75.75 146 GLU A N 1
ATOM 1127 C CA . GLU A 1 146 ? -18.162 -6.270 -24.422 1.00 75.75 146 GLU A CA 1
ATOM 1128 C C . GLU A 1 146 ? -17.400 -6.771 -23.188 1.00 75.75 146 GLU A C 1
ATOM 1130 O O . GLU A 1 146 ? -17.954 -7.504 -22.372 1.00 75.75 146 GLU A O 1
ATOM 1135 N N . GLY A 1 147 ? -16.150 -6.333 -23.005 1.00 80.19 147 GLY A N 1
ATOM 1136 C CA . GLY A 1 147 ? -15.335 -6.633 -21.827 1.00 80.19 147 GLY A CA 1
ATOM 1137 C C . GLY A 1 147 ? -14.703 -8.028 -21.830 1.00 80.19 147 GLY A C 1
ATOM 1138 O O . GLY A 1 147 ? -13.870 -8.304 -20.967 1.00 80.19 147 GLY A O 1
ATOM 1139 N N . THR A 1 148 ? -15.027 -8.870 -22.814 1.00 83.56 148 THR A N 1
ATOM 1140 C CA . THR A 1 148 ? -14.500 -10.234 -22.971 1.00 83.56 148 THR A CA 1
ATOM 1141 C C . THR A 1 148 ? -12.977 -10.240 -23.098 1.00 83.56 148 THR A C 1
ATOM 1143 O O . THR A 1 148 ? -12.308 -11.048 -22.458 1.00 83.56 148 THR A O 1
ATOM 1146 N N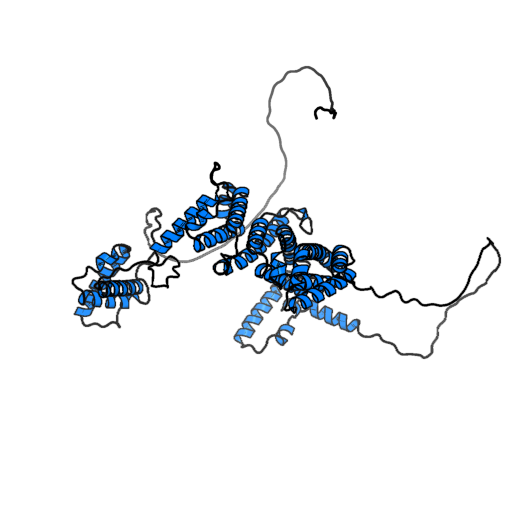 . ALA A 1 149 ? -12.409 -9.301 -23.867 1.00 86.56 149 ALA A N 1
ATOM 1147 C CA . ALA A 1 149 ? -10.958 -9.184 -24.007 1.00 86.56 149 ALA A CA 1
ATOM 1148 C C . ALA A 1 149 ? -10.287 -8.843 -22.667 1.00 86.56 149 ALA A C 1
ATOM 1150 O O . ALA A 1 149 ? -9.260 -9.417 -22.313 1.00 86.56 149 ALA A O 1
ATOM 1151 N N . MET A 1 150 ? -10.896 -7.946 -21.886 1.00 92.62 150 MET A N 1
ATOM 1152 C CA . MET A 1 150 ? -10.375 -7.573 -20.573 1.00 92.62 150 MET A CA 1
ATOM 1153 C C . MET A 1 150 ? -10.400 -8.758 -19.605 1.00 92.62 150 MET A C 1
ATOM 1155 O O . MET A 1 150 ? -9.439 -8.952 -18.868 1.00 92.62 150 MET A O 1
ATOM 1159 N N . ASP A 1 151 ? -11.464 -9.559 -19.614 1.00 90.12 151 ASP A N 1
ATOM 1160 C CA . ASP A 1 151 ? -11.608 -10.690 -18.695 1.00 90.12 151 ASP A CA 1
ATOM 1161 C C . ASP A 1 151 ? -10.571 -11.805 -18.959 1.00 90.12 151 ASP A C 1
ATOM 1163 O O . ASP A 1 151 ? -10.146 -12.475 -18.017 1.00 90.12 151 ASP A O 1
ATOM 1167 N N . GLU A 1 152 ? -10.083 -11.965 -20.196 1.00 89.19 152 GLU A N 1
ATOM 1168 C CA . GLU A 1 152 ? -8.933 -12.837 -20.486 1.00 89.19 152 GLU A CA 1
ATOM 1169 C C . GLU A 1 152 ? -7.618 -12.255 -19.942 1.00 89.19 152 GLU A C 1
ATOM 1171 O O . GLU A 1 152 ? -6.877 -12.958 -19.253 1.00 89.19 152 GLU A O 1
ATOM 1176 N N . LEU A 1 153 ? -7.353 -10.959 -20.156 1.00 92.75 153 LEU A N 1
ATOM 1177 C CA . LEU A 1 153 ? -6.137 -10.299 -19.647 1.00 92.75 153 LEU A CA 1
ATOM 1178 C C . LEU A 1 153 ? -6.069 -10.285 -18.112 1.00 92.75 153 LEU A C 1
ATOM 1180 O O . LEU A 1 153 ? -4.990 -10.359 -17.520 1.00 92.75 153 LEU A O 1
ATOM 1184 N N . VAL A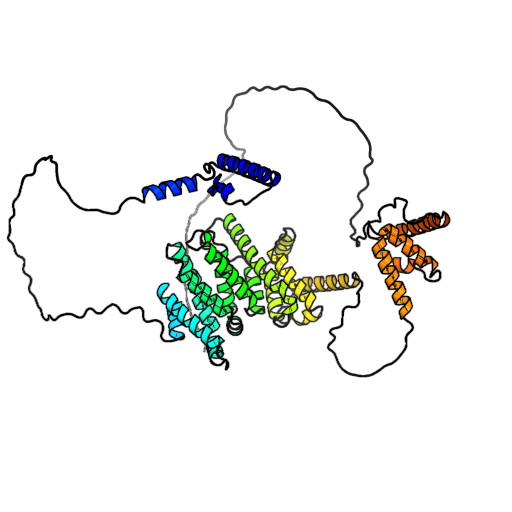 1 154 ? -7.229 -10.206 -17.462 1.00 94.75 154 VAL A N 1
ATOM 1185 C CA . VAL A 1 154 ? -7.393 -10.242 -16.004 1.00 94.75 154 VAL A CA 1
ATOM 1186 C C . VAL A 1 154 ? -6.817 -11.519 -15.391 1.00 94.75 154 VAL A C 1
ATOM 1188 O O . VAL A 1 154 ? -6.167 -11.432 -14.347 1.00 94.75 154 VAL A O 1
ATOM 1191 N N . LYS A 1 155 ? -6.923 -12.668 -16.072 1.00 94.62 155 LYS A N 1
ATOM 1192 C CA . LYS A 1 155 ? -6.366 -13.950 -15.598 1.00 94.62 155 LYS A CA 1
ATOM 1193 C C . LYS A 1 155 ? -4.838 -13.934 -15.491 1.00 94.62 155 LYS A C 1
ATOM 1195 O O . LYS A 1 155 ? -4.277 -14.604 -14.625 1.00 94.62 155 LYS A O 1
ATOM 1200 N N . ASP A 1 156 ? -4.174 -13.142 -16.330 1.00 95.56 156 ASP A N 1
ATOM 1201 C CA . ASP A 1 156 ? -2.715 -13.015 -16.371 1.00 95.56 156 ASP A CA 1
ATOM 1202 C C . ASP A 1 156 ? -2.176 -11.814 -15.579 1.00 95.56 156 ASP A C 1
ATOM 1204 O O . ASP A 1 156 ? -0.960 -11.608 -15.534 1.00 95.56 156 ASP A O 1
ATOM 1208 N N . SER A 1 157 ? -3.042 -11.027 -14.927 1.00 97.12 157 SER A N 1
ATOM 1209 C CA . SER A 1 157 ? -2.649 -9.782 -14.250 1.00 97.12 157 SER A CA 1
ATOM 1210 C C . SER A 1 157 ? -1.509 -9.986 -13.243 1.00 97.12 157 SER A C 1
ATOM 1212 O O . SER A 1 157 ? -0.489 -9.293 -13.286 1.00 97.12 157 SER A O 1
ATOM 1214 N N . ASP A 1 158 ? -1.633 -10.993 -12.376 1.00 98.19 158 ASP A N 1
ATOM 1215 C CA . ASP A 1 158 ? -0.618 -11.321 -11.372 1.00 98.19 158 ASP A CA 1
ATOM 1216 C C . ASP A 1 158 ? 0.729 -11.710 -12.011 1.00 98.19 158 ASP A C 1
ATOM 1218 O O . ASP A 1 158 ? 1.782 -11.217 -11.597 1.00 98.19 158 ASP A O 1
ATOM 1222 N N . ARG A 1 159 ? 0.702 -12.531 -13.074 1.00 97.50 159 ARG A N 1
ATOM 1223 C CA . ARG A 1 159 ? 1.904 -12.943 -13.823 1.00 97.50 159 ARG A CA 1
ATOM 1224 C C . ARG A 1 159 ? 2.571 -11.738 -14.481 1.00 97.50 159 ARG A C 1
ATOM 1226 O O . ARG A 1 159 ? 3.782 -11.565 -14.333 1.00 97.50 159 ARG A O 1
ATOM 1233 N N . LEU A 1 160 ? 1.798 -10.882 -15.151 1.00 97.94 160 LEU A N 1
ATOM 1234 C CA . LEU A 1 160 ? 2.299 -9.658 -15.776 1.00 97.94 160 LEU A CA 1
ATOM 1235 C C . LEU A 1 160 ? 3.007 -8.764 -14.752 1.00 97.94 160 LEU A C 1
ATOM 1237 O O . LEU A 1 160 ? 4.153 -8.354 -14.969 1.00 97.94 160 LEU A O 1
ATOM 1241 N N . VAL A 1 161 ? 2.357 -8.479 -13.621 1.00 98.44 161 VAL A N 1
ATOM 1242 C CA . VAL A 1 161 ? 2.926 -7.602 -12.591 1.00 98.44 161 VAL A CA 1
ATOM 1243 C C . VAL A 1 161 ? 4.174 -8.220 -11.961 1.00 98.44 161 VAL A C 1
ATOM 1245 O O . VAL A 1 161 ? 5.147 -7.500 -11.716 1.00 98.44 161 VAL A O 1
ATOM 1248 N N . LEU A 1 162 ? 4.215 -9.538 -11.762 1.00 97.44 162 LEU A N 1
ATOM 1249 C CA . LEU A 1 162 ? 5.404 -10.234 -11.267 1.00 97.44 162 LEU A CA 1
ATOM 1250 C C . LEU A 1 162 ? 6.594 -10.115 -12.238 1.00 97.44 162 LEU A C 1
ATOM 1252 O O . LEU A 1 162 ? 7.717 -9.790 -11.823 1.00 97.44 162 LEU A O 1
ATOM 1256 N N . CYS A 1 163 ? 6.354 -10.312 -13.538 1.00 96.69 163 CYS A N 1
ATOM 1257 C CA . CYS A 1 163 ? 7.367 -10.142 -14.583 1.00 96.69 163 CYS A CA 1
ATOM 1258 C C . CYS A 1 163 ? 7.903 -8.702 -14.612 1.00 96.69 163 CYS A C 1
ATOM 1260 O O . CYS A 1 163 ? 9.121 -8.488 -14.596 1.00 96.69 163 CYS A O 1
ATOM 1262 N N . LEU A 1 164 ? 7.005 -7.713 -14.589 1.00 98.06 164 LEU A N 1
ATOM 1263 C CA . LEU A 1 164 ? 7.366 -6.294 -14.577 1.00 98.06 164 LEU A CA 1
ATOM 1264 C C . LEU A 1 164 ? 8.136 -5.909 -13.308 1.00 98.06 164 LEU A C 1
ATOM 1266 O O . LEU A 1 164 ? 9.145 -5.215 -13.408 1.00 98.06 164 LEU A O 1
ATOM 1270 N N . THR A 1 165 ? 7.734 -6.411 -12.137 1.00 97.50 165 THR A N 1
ATOM 1271 C CA . THR A 1 165 ? 8.430 -6.179 -10.857 1.00 97.50 165 THR A CA 1
ATOM 1272 C C . THR A 1 165 ? 9.888 -6.620 -10.938 1.00 97.50 165 THR A C 1
ATOM 1274 O O . THR A 1 165 ? 10.799 -5.849 -10.636 1.00 97.50 165 THR A O 1
ATOM 1277 N N . THR A 1 166 ? 10.130 -7.830 -11.449 1.00 93.81 166 THR A N 1
ATOM 1278 C CA . THR A 1 166 ? 11.492 -8.348 -11.652 1.00 93.81 166 THR A CA 1
ATOM 1279 C C . THR A 1 166 ? 12.287 -7.489 -12.645 1.00 93.81 166 THR A C 1
ATOM 1281 O O . THR A 1 166 ? 13.504 -7.323 -12.517 1.00 93.81 166 THR A O 1
ATOM 1284 N N . LYS A 1 167 ? 11.614 -6.922 -13.654 1.00 95.25 167 LYS A N 1
ATOM 1285 C CA . LYS A 1 167 ? 12.241 -6.051 -14.656 1.00 95.25 167 LYS A CA 1
ATOM 1286 C C . LYS A 1 167 ? 12.532 -4.643 -14.137 1.00 95.25 167 LYS A C 1
ATOM 1288 O O . LYS A 1 167 ? 13.515 -4.064 -14.598 1.00 95.25 167 LYS A O 1
ATOM 1293 N N . VAL A 1 168 ? 11.786 -4.112 -13.164 1.00 96.06 168 VAL A N 1
ATOM 1294 C CA . VAL A 1 168 ? 12.117 -2.831 -12.504 1.00 96.06 168 VAL A CA 1
ATOM 1295 C C . VAL A 1 168 ? 13.532 -2.895 -11.929 1.00 96.06 168 VAL A C 1
ATOM 1297 O O . VAL A 1 168 ? 14.386 -2.111 -12.341 1.00 96.06 168 VAL A O 1
ATOM 1300 N N . ALA A 1 169 ? 13.821 -3.900 -11.097 1.00 91.56 169 ALA A N 1
ATOM 1301 C CA . ALA A 1 169 ? 15.144 -4.088 -10.502 1.00 91.56 169 ALA A CA 1
ATOM 1302 C C . ALA A 1 169 ? 16.256 -4.158 -11.564 1.00 91.56 169 ALA A C 1
ATOM 1304 O O . ALA A 1 169 ? 17.271 -3.465 -11.481 1.00 91.56 169 ALA A O 1
ATOM 1305 N N . LYS A 1 170 ? 16.061 -4.984 -12.600 1.00 93.06 170 LYS A N 1
ATOM 1306 C CA . LYS A 1 170 ? 17.055 -5.189 -13.667 1.00 93.06 170 LYS A CA 1
ATOM 1307 C C . LYS A 1 170 ? 17.312 -3.910 -14.471 1.00 93.06 170 LYS A C 1
ATOM 1309 O O . LYS A 1 170 ? 18.464 -3.552 -14.702 1.00 93.06 170 LYS A O 1
ATOM 1314 N N . THR A 1 171 ? 16.257 -3.216 -14.892 1.00 94.50 171 THR A N 1
ATOM 1315 C CA . THR A 1 171 ? 16.371 -2.032 -15.764 1.00 94.50 171 THR A CA 1
ATOM 1316 C C . THR A 1 171 ? 16.994 -0.836 -15.050 1.00 94.50 171 THR A C 1
ATOM 1318 O O . THR A 1 171 ? 17.840 -0.155 -15.638 1.00 94.50 171 THR A O 1
ATOM 1321 N N . PHE A 1 172 ? 16.655 -0.617 -13.778 1.00 95.19 172 PHE A N 1
ATOM 1322 C CA . PHE A 1 172 ? 17.262 0.444 -12.979 1.00 95.19 172 PHE A CA 1
ATOM 1323 C C . PHE A 1 172 ? 18.738 0.170 -12.679 1.00 95.19 172 PHE A C 1
ATOM 1325 O O . PHE A 1 172 ? 19.558 1.069 -12.851 1.00 95.19 172 PHE A O 1
ATOM 1332 N N . ASN A 1 173 ? 19.107 -1.066 -12.325 1.00 93.50 173 ASN A N 1
ATOM 1333 C CA . ASN A 1 173 ? 20.515 -1.427 -12.117 1.00 93.50 173 ASN A CA 1
ATOM 1334 C C . ASN A 1 173 ? 21.363 -1.240 -13.384 1.00 93.50 173 ASN A C 1
ATOM 1336 O O . ASN A 1 173 ? 22.471 -0.714 -13.310 1.00 93.50 173 ASN A O 1
ATOM 1340 N N . LEU A 1 174 ? 20.839 -1.606 -14.556 1.00 92.88 174 LEU A N 1
ATOM 1341 C CA . LEU A 1 174 ? 21.534 -1.371 -15.826 1.00 92.88 174 LEU A CA 1
ATOM 1342 C C . LEU A 1 174 ? 21.673 0.117 -16.149 1.00 92.88 174 LEU A C 1
ATOM 1344 O O . LEU A 1 174 ? 22.716 0.551 -16.631 1.00 92.88 174 LEU A O 1
ATOM 1348 N N . SER A 1 175 ? 20.643 0.907 -15.850 1.00 93.81 175 SER A N 1
ATOM 1349 C CA . SER A 1 175 ? 20.695 2.354 -16.055 1.00 93.81 175 SER A CA 1
ATOM 1350 C C . SER A 1 175 ? 21.686 3.023 -15.087 1.00 93.81 175 SER A C 1
ATOM 1352 O O . SER A 1 175 ? 22.405 3.937 -15.477 1.00 93.81 175 SER A O 1
ATOM 1354 N N . LEU A 1 176 ? 21.806 2.526 -13.849 1.00 92.56 176 LEU A N 1
ATOM 1355 C CA . LEU A 1 176 ? 22.871 2.927 -12.920 1.00 92.56 176 LEU A CA 1
ATOM 1356 C C . LEU A 1 176 ? 24.271 2.538 -13.418 1.00 92.56 176 LEU A C 1
ATOM 1358 O O . LEU A 1 176 ? 25.235 3.240 -13.125 1.00 92.56 176 LEU A O 1
ATOM 1362 N N . ALA A 1 177 ? 24.386 1.449 -14.181 1.00 92.44 177 ALA A N 1
ATOM 1363 C CA . ALA A 1 177 ? 25.628 1.026 -14.827 1.00 92.44 177 ALA A CA 1
ATOM 1364 C C . ALA A 1 177 ? 25.963 1.823 -16.108 1.00 92.44 177 ALA A C 1
ATOM 1366 O O . ALA A 1 177 ? 26.942 1.507 -16.781 1.00 92.44 177 ALA A O 1
ATOM 1367 N N . GLY A 1 178 ? 25.177 2.853 -16.446 1.00 89.44 178 GLY A N 1
ATOM 1368 C CA . GLY A 1 178 ? 25.425 3.750 -17.579 1.00 89.44 178 GLY A CA 1
ATOM 1369 C C . GLY A 1 178 ? 24.606 3.453 -18.836 1.00 89.44 178 GLY A C 1
ATOM 1370 O O . GLY A 1 178 ? 24.800 4.119 -19.852 1.00 89.44 178 GLY A O 1
ATOM 1371 N N . ALA A 1 179 ? 23.682 2.485 -18.803 1.00 91.06 179 ALA A N 1
ATOM 1372 C CA . ALA A 1 179 ? 22.716 2.316 -19.886 1.00 91.06 179 ALA A CA 1
ATOM 1373 C C . ALA A 1 179 ? 21.706 3.478 -19.912 1.00 91.06 179 ALA A C 1
ATOM 1375 O O . ALA A 1 179 ? 21.451 4.141 -18.906 1.00 91.06 179 ALA A O 1
ATOM 1376 N N . ASN A 1 180 ? 21.080 3.710 -21.067 1.00 89.81 180 ASN A N 1
ATOM 1377 C CA . ASN A 1 180 ? 20.037 4.727 -21.162 1.00 89.81 180 ASN A CA 1
ATOM 1378 C C . ASN A 1 180 ? 18.796 4.347 -20.325 1.00 89.81 180 ASN A C 1
ATOM 1380 O O . ASN A 1 180 ? 18.461 3.178 -20.142 1.00 89.81 180 ASN A O 1
ATOM 1384 N N . SER A 1 181 ? 18.047 5.356 -19.880 1.00 93.94 181 SER A N 1
ATOM 1385 C CA . SER A 1 181 ? 16.863 5.185 -19.028 1.00 93.94 181 SER A CA 1
ATOM 1386 C C . SER A 1 181 ? 15.608 4.683 -19.763 1.00 93.94 181 SER A C 1
ATOM 1388 O O . SER A 1 181 ? 14.513 4.678 -19.189 1.00 93.94 181 SER A O 1
ATOM 1390 N N . ARG A 1 182 ? 15.709 4.277 -21.040 1.00 95.25 182 ARG A N 1
ATOM 1391 C CA . ARG A 1 182 ? 14.543 3.931 -21.871 1.00 95.25 182 ARG A CA 1
ATOM 1392 C C . ARG A 1 182 ? 13.758 2.768 -21.279 1.00 95.25 182 ARG A C 1
ATOM 1394 O O . ARG A 1 182 ? 12.549 2.899 -21.103 1.00 95.25 182 ARG A O 1
ATOM 1401 N N . SER A 1 183 ? 14.418 1.663 -20.940 1.00 94.56 183 SER A N 1
ATOM 1402 C CA . SER A 1 183 ? 13.730 0.483 -20.404 1.00 94.56 183 SER A CA 1
ATOM 1403 C C . SER A 1 183 ? 13.076 0.762 -19.047 1.00 94.56 183 SER A C 1
ATOM 1405 O O . SER A 1 183 ? 11.968 0.284 -18.813 1.00 94.56 183 SER A O 1
ATOM 1407 N N . CYS A 1 184 ? 13.676 1.626 -18.212 1.00 96.44 184 CYS A N 1
ATOM 1408 C CA . CYS A 1 184 ? 13.052 2.111 -16.974 1.00 96.44 184 CYS A CA 1
ATOM 1409 C C . CYS A 1 184 ? 11.721 2.826 -17.252 1.00 96.44 184 CYS A C 1
ATOM 1411 O O . CYS A 1 184 ? 10.713 2.566 -16.599 1.00 96.44 184 CYS A O 1
ATOM 1413 N N . LYS A 1 185 ? 11.684 3.713 -18.254 1.00 96.44 185 LYS A N 1
ATOM 1414 C CA . LYS A 1 185 ? 10.457 4.443 -18.615 1.00 96.44 185 LYS A CA 1
ATOM 1415 C C . LYS A 1 185 ? 9.349 3.493 -19.072 1.00 96.44 185 LYS A C 1
ATOM 1417 O O . LYS A 1 185 ? 8.210 3.656 -18.645 1.00 96.44 185 LYS A O 1
ATOM 1422 N N . TYR A 1 186 ? 9.674 2.496 -19.897 1.00 97.56 186 TYR A N 1
ATOM 1423 C CA . TYR A 1 186 ? 8.683 1.529 -20.383 1.00 97.56 186 TYR A CA 1
ATOM 1424 C C . TYR A 1 186 ? 8.149 0.623 -19.271 1.00 97.56 186 TYR A C 1
ATOM 1426 O O . TYR A 1 186 ? 6.935 0.435 -19.205 1.00 97.56 186 TYR A O 1
ATOM 1434 N N . VAL A 1 187 ? 8.996 0.121 -18.363 1.00 98.00 187 VAL A N 1
ATOM 1435 C CA . VAL A 1 187 ? 8.517 -0.742 -17.265 1.00 98.00 187 VAL A CA 1
ATOM 1436 C C . VAL A 1 187 ? 7.610 0.018 -16.302 1.00 98.00 187 VAL A C 1
ATOM 1438 O O . VAL A 1 187 ? 6.532 -0.471 -15.966 1.00 98.00 187 VAL A O 1
ATOM 1441 N N . LEU A 1 188 ? 7.967 1.258 -15.947 1.00 98.38 188 LEU A N 1
ATOM 1442 C CA . LEU A 1 188 ? 7.122 2.101 -15.098 1.00 98.38 188 LEU A CA 1
ATOM 1443 C C . LEU A 1 188 ? 5.806 2.477 -15.786 1.00 98.38 188 LEU A C 1
ATOM 1445 O O . LEU A 1 188 ? 4.760 2.480 -15.143 1.00 98.38 188 LEU A O 1
ATOM 1449 N N . ASN A 1 189 ? 5.843 2.777 -17.086 1.00 98.31 189 ASN A N 1
ATOM 1450 C CA . ASN A 1 189 ? 4.647 3.129 -17.848 1.00 98.31 189 ASN A CA 1
ATOM 1451 C C . ASN A 1 189 ? 3.708 1.932 -18.068 1.00 98.31 189 ASN A C 1
ATOM 1453 O O . ASN A 1 189 ? 2.492 2.102 -18.063 1.00 98.31 189 ASN A O 1
ATOM 1457 N N . THR A 1 190 ? 4.255 0.728 -18.236 1.00 98.31 190 THR A N 1
ATOM 1458 C CA . THR A 1 190 ? 3.447 -0.494 -18.371 1.00 98.31 190 THR A CA 1
ATOM 1459 C C . THR A 1 190 ? 2.757 -0.809 -17.047 1.00 98.31 190 THR A C 1
ATOM 1461 O O . THR A 1 190 ? 1.541 -0.955 -17.024 1.00 98.31 190 THR A O 1
ATOM 1464 N N . LEU A 1 191 ? 3.495 -0.770 -15.926 1.00 98.69 191 LEU A N 1
ATOM 1465 C CA . LEU A 1 191 ? 2.909 -0.886 -14.585 1.00 98.69 191 LEU A CA 1
ATOM 1466 C C . LEU A 1 191 ? 1.837 0.187 -14.337 1.00 98.69 191 LEU A C 1
ATOM 1468 O O . LEU A 1 191 ? 0.778 -0.120 -13.797 1.00 98.69 191 LEU A O 1
ATOM 1472 N N . MET A 1 192 ? 2.077 1.433 -14.759 1.00 98.38 192 MET A N 1
ATOM 1473 C CA . MET A 1 192 ? 1.096 2.517 -14.643 1.00 98.38 192 MET A CA 1
ATOM 1474 C C . MET A 1 192 ? -0.213 2.180 -15.361 1.00 98.38 192 MET A C 1
ATOM 1476 O O . MET A 1 192 ? -1.278 2.356 -14.775 1.00 98.38 192 MET A O 1
ATOM 1480 N N . GLN A 1 193 ? -0.141 1.688 -16.600 1.00 97.56 193 GLN A N 1
ATOM 1481 C CA . GLN A 1 193 ? -1.322 1.308 -17.381 1.00 97.56 193 GLN A CA 1
ATOM 1482 C C . GLN A 1 193 ? -2.048 0.107 -16.773 1.00 97.56 193 GLN A C 1
ATOM 1484 O O . GLN A 1 193 ? -3.268 0.157 -16.620 1.00 97.56 193 GLN A O 1
ATOM 1489 N N . THR A 1 194 ? -1.317 -0.925 -16.339 1.00 98.00 194 THR A N 1
ATOM 1490 C CA . THR A 1 194 ? -1.905 -2.083 -15.649 1.00 98.00 194 THR A CA 1
ATOM 1491 C C . THR A 1 194 ? -2.676 -1.647 -14.402 1.00 98.00 194 THR A C 1
ATOM 1493 O O . THR A 1 194 ? -3.849 -1.978 -14.253 1.00 98.00 194 THR A O 1
ATOM 1496 N N . PHE A 1 195 ? -2.062 -0.832 -13.537 1.00 98.25 195 PHE A N 1
ATOM 1497 C CA . PHE A 1 195 ? -2.709 -0.352 -12.312 1.00 98.25 195 PHE A CA 1
ATOM 1498 C C . PHE A 1 195 ? -3.736 0.761 -12.546 1.00 98.25 195 PHE A C 1
ATOM 1500 O O . PHE A 1 195 ? -4.450 1.123 -11.615 1.00 98.25 195 PHE A O 1
ATOM 1507 N N . GLN A 1 196 ? -3.851 1.321 -13.752 1.00 96.56 196 GLN A N 1
ATOM 1508 C CA . GLN A 1 196 ? -4.927 2.254 -14.096 1.00 96.56 196 GLN A CA 1
ATOM 1509 C C . GLN A 1 196 ? -6.261 1.532 -14.324 1.00 96.56 196 GLN A C 1
ATOM 1511 O O . GLN A 1 196 ? -7.319 2.123 -14.103 1.00 96.56 196 GLN A O 1
ATOM 1516 N N . ILE A 1 197 ? -6.216 0.254 -14.699 1.00 95.62 197 ILE A N 1
ATOM 1517 C CA . ILE A 1 197 ? -7.393 -0.586 -14.903 1.00 95.62 197 ILE A CA 1
ATOM 1518 C C . ILE A 1 197 ? -7.712 -1.308 -13.588 1.00 95.62 197 ILE A C 1
ATOM 1520 O O . ILE A 1 197 ? -7.030 -2.255 -13.199 1.00 95.62 197 ILE A O 1
ATOM 1524 N N . LYS A 1 198 ? -8.776 -0.876 -12.894 1.00 94.81 198 LYS A N 1
ATOM 1525 C CA . LYS A 1 198 ? -9.136 -1.390 -11.555 1.00 94.81 198 LYS A CA 1
ATOM 1526 C C . LYS A 1 198 ? -9.302 -2.918 -11.523 1.00 94.81 198 LYS A C 1
ATOM 1528 O O . LYS A 1 198 ? -8.832 -3.533 -10.574 1.00 94.81 198 LYS A O 1
ATOM 1533 N N . LYS A 1 199 ? -9.910 -3.520 -12.559 1.00 95.25 199 LYS A N 1
ATOM 1534 C CA . LYS A 1 199 ? -10.075 -4.984 -12.680 1.00 95.25 199 LYS A CA 1
ATOM 1535 C C . LYS A 1 199 ? -8.728 -5.717 -12.597 1.00 95.25 199 LYS A C 1
ATOM 1537 O O . LYS A 1 199 ? -8.572 -6.599 -11.768 1.00 95.25 199 LYS A O 1
ATOM 1542 N N . LEU A 1 200 ? -7.735 -5.295 -13.388 1.00 97.12 200 LEU A N 1
ATOM 1543 C CA . LEU A 1 200 ? -6.392 -5.886 -13.364 1.00 97.12 200 LEU A CA 1
ATOM 1544 C C . LEU A 1 200 ? -5.717 -5.682 -12.012 1.00 97.12 200 LEU A C 1
ATOM 1546 O O . LEU A 1 200 ? -5.194 -6.631 -11.436 1.00 97.12 200 LEU A O 1
ATOM 1550 N N . ALA A 1 201 ? -5.761 -4.456 -11.488 1.00 97.94 201 ALA A N 1
ATOM 1551 C CA . ALA A 1 201 ? -5.141 -4.117 -10.213 1.00 97.94 201 ALA A CA 1
ATOM 1552 C C . ALA A 1 201 ? -5.693 -4.938 -9.030 1.00 97.94 201 ALA A C 1
ATOM 1554 O O . ALA A 1 201 ? -4.961 -5.169 -8.069 1.00 97.94 201 ALA A O 1
ATOM 1555 N N . HIS A 1 202 ? -6.962 -5.364 -9.089 1.00 97.44 202 HIS A N 1
ATOM 1556 C CA . HIS A 1 202 ? -7.589 -6.194 -8.053 1.00 97.44 202 HIS A CA 1
ATOM 1557 C C . HIS A 1 202 ? -7.166 -7.669 -8.114 1.00 97.44 202 HIS A C 1
ATOM 1559 O O . HIS A 1 202 ? -7.108 -8.303 -7.067 1.00 97.44 202 HIS A O 1
ATOM 1565 N N . GLU A 1 203 ? -6.802 -8.191 -9.288 1.00 97.81 203 GLU A N 1
ATOM 1566 C CA . GLU A 1 203 ? -6.322 -9.577 -9.435 1.00 97.81 203 GLU A CA 1
ATOM 1567 C C . GLU A 1 203 ? -4.834 -9.767 -9.100 1.00 97.81 203 GLU A C 1
ATOM 1569 O O . GLU A 1 203 ? -4.314 -10.884 -9.134 1.00 97.81 203 GLU A O 1
ATOM 1574 N N . VAL A 1 204 ? -4.108 -8.693 -8.776 1.00 98.56 204 VAL A N 1
ATOM 1575 C CA . VAL A 1 204 ? -2.710 -8.803 -8.342 1.00 98.56 204 VAL A CA 1
ATOM 1576 C C . VAL A 1 204 ? -2.668 -9.432 -6.952 1.00 98.56 204 VAL A C 1
ATOM 1578 O O . VAL A 1 204 ? -3.188 -8.862 -5.991 1.00 98.56 204 VAL A O 1
ATOM 1581 N N . LYS A 1 205 ? -2.002 -10.584 -6.813 1.00 98.31 205 LYS A N 1
ATOM 1582 C CA . LYS A 1 205 ? -1.949 -11.293 -5.529 1.00 98.31 205 LYS A CA 1
ATOM 1583 C C . LYS A 1 205 ? -1.125 -10.524 -4.505 1.00 98.31 205 LYS A C 1
ATOM 1585 O O . LYS A 1 205 ? -0.146 -9.852 -4.833 1.00 98.31 205 LYS A O 1
ATOM 1590 N N . GLU A 1 206 ? -1.463 -10.718 -3.233 1.00 98.19 206 GLU A N 1
ATOM 1591 C CA . GLU A 1 206 ? -0.819 -10.066 -2.086 1.00 98.19 206 GLU A CA 1
ATOM 1592 C C . GLU A 1 206 ? 0.719 -10.209 -2.096 1.00 98.19 206 GLU A C 1
ATOM 1594 O O . GLU A 1 206 ? 1.433 -9.233 -1.867 1.00 98.19 206 GLU A O 1
ATOM 1599 N N . LEU A 1 207 ? 1.251 -11.390 -2.445 1.00 97.94 207 LEU A N 1
ATOM 1600 C CA . LEU A 1 207 ? 2.700 -11.644 -2.537 1.00 97.94 207 LEU A CA 1
ATOM 1601 C C . LEU A 1 207 ? 3.384 -10.840 -3.655 1.00 97.94 207 LEU A C 1
ATOM 1603 O O . LEU A 1 207 ? 4.484 -10.305 -3.466 1.00 97.94 207 LEU A O 1
ATOM 1607 N N . THR A 1 208 ? 2.738 -10.738 -4.814 1.00 98.69 208 THR A N 1
ATOM 1608 C CA . THR A 1 208 ? 3.228 -9.958 -5.955 1.00 98.69 208 THR A CA 1
ATOM 1609 C C . THR A 1 208 ? 3.165 -8.468 -5.638 1.00 98.69 208 THR A C 1
ATOM 1611 O O . THR A 1 208 ? 4.145 -7.751 -5.848 1.00 98.69 208 THR A O 1
ATOM 1614 N N . LEU A 1 209 ? 2.060 -8.011 -5.040 1.00 98.75 209 LEU A N 1
ATOM 1615 C CA . LEU A 1 209 ? 1.893 -6.633 -4.584 1.00 98.75 209 LEU A CA 1
ATOM 1616 C C . LEU A 1 209 ? 2.949 -6.255 -3.534 1.00 98.75 209 LEU A C 1
ATOM 1618 O O . LEU A 1 209 ? 3.549 -5.186 -3.629 1.00 98.75 209 LEU A O 1
ATOM 1622 N N . ASN A 1 210 ? 3.233 -7.146 -2.581 1.00 98.56 210 ASN A N 1
ATOM 1623 C CA . ASN A 1 210 ? 4.311 -6.979 -1.606 1.00 98.56 210 ASN A CA 1
ATOM 1624 C C . ASN A 1 210 ? 5.672 -6.804 -2.281 1.00 98.56 210 ASN A C 1
ATOM 1626 O O . ASN A 1 210 ? 6.417 -5.875 -1.961 1.00 98.56 210 ASN A O 1
ATOM 1630 N N . SER A 1 211 ? 5.980 -7.670 -3.244 1.00 98.06 211 SER A N 1
ATOM 1631 C CA . SER A 1 211 ? 7.238 -7.614 -3.988 1.00 98.06 211 SER A CA 1
ATOM 1632 C C . SER A 1 211 ? 7.373 -6.295 -4.752 1.00 98.06 211 SER A C 1
ATOM 1634 O O . SER A 1 211 ? 8.396 -5.621 -4.623 1.00 98.06 211 SER A O 1
ATOM 1636 N N . LEU A 1 212 ? 6.316 -5.882 -5.459 1.00 98.69 212 LEU A N 1
ATOM 1637 C CA . LEU A 1 212 ? 6.277 -4.633 -6.217 1.00 98.69 212 LEU A CA 1
ATOM 1638 C C . LEU A 1 212 ? 6.426 -3.402 -5.320 1.00 98.69 212 LEU A C 1
ATOM 1640 O O . LEU A 1 212 ? 7.289 -2.564 -5.573 1.00 98.69 212 LEU A O 1
ATOM 1644 N N . ILE A 1 213 ? 5.605 -3.285 -4.271 1.00 98.69 213 ILE A N 1
ATOM 1645 C CA . ILE A 1 213 ? 5.649 -2.143 -3.349 1.00 98.69 213 ILE A CA 1
ATOM 1646 C C . ILE A 1 213 ? 7.033 -2.047 -2.708 1.00 98.69 213 ILE A C 1
ATOM 1648 O O . ILE A 1 213 ? 7.598 -0.957 -2.652 1.00 98.69 213 ILE A O 1
ATOM 1652 N N . THR A 1 214 ? 7.606 -3.172 -2.271 1.00 98.00 214 THR A N 1
ATOM 1653 C CA . THR A 1 214 ? 8.954 -3.172 -1.691 1.00 98.00 214 THR A CA 1
ATOM 1654 C C . THR A 1 214 ? 9.978 -2.638 -2.687 1.00 98.00 214 THR A C 1
ATOM 1656 O O . THR A 1 214 ? 10.745 -1.740 -2.346 1.00 98.00 214 THR A O 1
ATOM 1659 N N . GLU A 1 215 ? 9.967 -3.147 -3.920 1.00 97.44 215 GLU A N 1
ATOM 1660 C CA . GLU A 1 215 ? 10.921 -2.758 -4.959 1.00 97.44 215 GLU A CA 1
ATOM 1661 C C . GLU A 1 215 ? 10.822 -1.261 -5.286 1.00 97.44 215 GLU A C 1
ATOM 1663 O O . GLU A 1 215 ? 11.822 -0.542 -5.271 1.00 97.44 215 GLU A O 1
ATOM 1668 N N . LEU A 1 216 ? 9.608 -0.750 -5.504 1.00 98.50 216 LEU A N 1
ATOM 1669 C CA . LEU A 1 216 ? 9.388 0.663 -5.817 1.00 98.50 216 LEU A CA 1
ATOM 1670 C C . LEU A 1 216 ? 9.786 1.589 -4.658 1.00 98.50 216 LEU A C 1
ATOM 1672 O O . LEU A 1 216 ? 10.359 2.654 -4.896 1.00 98.50 216 LEU A O 1
ATOM 1676 N N . LEU A 1 217 ? 9.515 1.197 -3.408 1.00 98.19 217 LEU A N 1
ATOM 1677 C CA . LEU A 1 217 ? 9.926 1.966 -2.232 1.00 98.19 217 LEU A CA 1
ATOM 1678 C C . LEU A 1 217 ? 11.450 1.979 -2.052 1.00 98.19 217 LEU A C 1
ATOM 1680 O O . LEU A 1 217 ? 11.996 3.018 -1.681 1.00 98.19 217 LEU A O 1
ATOM 1684 N N . LEU A 1 218 ? 12.142 0.875 -2.349 1.00 96.75 218 LEU A N 1
ATOM 1685 C CA . LEU A 1 218 ? 13.608 0.833 -2.336 1.00 96.75 218 LEU A CA 1
ATOM 1686 C C . LEU A 1 218 ? 14.200 1.771 -3.397 1.00 96.75 218 LEU A C 1
ATOM 1688 O O . LEU A 1 218 ? 15.078 2.571 -3.072 1.00 96.75 218 LEU A O 1
ATOM 1692 N N . TRP A 1 219 ? 13.666 1.771 -4.623 1.00 96.69 219 TRP A N 1
ATOM 1693 C CA . TRP A 1 219 ? 14.110 2.699 -5.673 1.00 96.69 219 TRP A CA 1
ATOM 1694 C C . TRP A 1 219 ? 13.786 4.165 -5.371 1.00 96.69 219 TRP A C 1
ATOM 1696 O O . TRP A 1 219 ? 14.564 5.049 -5.727 1.00 96.69 219 TRP A O 1
ATOM 1706 N N . LEU A 1 220 ? 12.680 4.450 -4.677 1.00 97.31 220 LEU A N 1
ATOM 1707 C CA . LEU A 1 220 ? 12.361 5.805 -4.207 1.00 97.31 220 LEU A CA 1
ATOM 1708 C C . LEU A 1 220 ? 13.350 6.333 -3.157 1.00 97.31 220 LEU A C 1
ATOM 1710 O O . LEU A 1 220 ? 13.459 7.549 -2.987 1.00 97.31 220 LEU A O 1
ATOM 1714 N N . LEU A 1 221 ? 14.037 5.442 -2.440 1.00 95.38 221 LEU A N 1
ATOM 1715 C CA . LEU A 1 221 ? 15.028 5.791 -1.419 1.00 95.38 221 LEU A CA 1
ATOM 1716 C C . LEU A 1 221 ? 16.457 5.837 -1.939 1.00 95.38 221 LEU A C 1
ATOM 1718 O O . LEU A 1 221 ? 17.316 6.404 -1.262 1.00 95.38 221 LEU A O 1
ATOM 1722 N N . ASP A 1 222 ? 16.731 5.216 -3.083 1.00 93.69 222 ASP A N 1
ATOM 1723 C CA . ASP A 1 222 ? 18.087 5.108 -3.597 1.00 93.69 222 ASP A CA 1
ATOM 1724 C C . ASP A 1 222 ? 18.597 6.481 -4.065 1.00 93.69 222 ASP A C 1
ATOM 1726 O O . ASP A 1 222 ? 18.159 7.045 -5.070 1.00 93.69 222 ASP A O 1
ATOM 1730 N N . GLU A 1 223 ? 19.557 7.025 -3.316 1.00 93.25 223 GLU A N 1
ATOM 1731 C CA . GLU A 1 223 ? 20.134 8.354 -3.543 1.00 93.25 223 GLU A CA 1
ATOM 1732 C C . GLU A 1 223 ? 20.933 8.446 -4.856 1.00 93.25 223 GLU A C 1
ATOM 1734 O O . GLU A 1 223 ? 21.274 9.548 -5.290 1.00 93.25 223 GLU A O 1
ATOM 1739 N N . ARG A 1 224 ? 21.191 7.316 -5.529 1.00 93.75 224 ARG A N 1
ATOM 1740 C CA . ARG A 1 224 ? 21.834 7.275 -6.849 1.00 93.75 224 ARG A CA 1
ATOM 1741 C C . ARG A 1 224 ? 20.845 7.524 -7.983 1.00 93.75 224 ARG A C 1
ATOM 1743 O O . ARG A 1 224 ? 21.253 8.028 -9.025 1.00 93.75 224 ARG A O 1
ATOM 1750 N N . VAL A 1 225 ? 19.552 7.241 -7.790 1.00 95.00 225 VAL A N 1
ATOM 1751 C CA . VAL A 1 225 ? 18.531 7.425 -8.838 1.00 95.00 225 VAL A CA 1
ATOM 1752 C C . VAL A 1 225 ? 18.473 8.864 -9.358 1.00 95.00 225 VAL A C 1
ATOM 1754 O O . VAL A 1 225 ? 18.498 9.046 -10.572 1.00 95.00 225 VAL A O 1
ATOM 1757 N N . PRO A 1 226 ? 18.464 9.914 -8.513 1.00 94.94 226 PRO A N 1
ATOM 1758 C CA . PRO A 1 226 ? 18.461 11.299 -8.987 1.00 94.94 226 PRO A CA 1
ATOM 1759 C C . PRO A 1 226 ? 19.703 11.709 -9.789 1.00 94.94 226 PRO A C 1
ATOM 1761 O O . PRO A 1 226 ? 19.643 12.724 -10.482 1.00 94.94 226 PRO A O 1
ATOM 1764 N N . LEU A 1 227 ? 20.808 10.962 -9.672 1.00 93.06 227 LEU A N 1
ATOM 1765 C CA . LEU A 1 227 ? 22.079 11.227 -10.354 1.00 93.06 227 LEU A CA 1
ATOM 1766 C C . LEU A 1 227 ? 22.126 10.634 -11.769 1.00 93.06 227 LEU A C 1
ATOM 1768 O O . LEU A 1 227 ? 23.034 10.955 -12.530 1.00 93.06 227 LEU A O 1
ATOM 1772 N N . MET A 1 228 ? 21.167 9.774 -12.113 1.00 92.56 228 MET A N 1
ATOM 1773 C CA . MET A 1 228 ? 21.042 9.168 -13.437 1.00 92.56 228 MET A CA 1
ATOM 1774 C C . MET A 1 228 ? 20.529 10.172 -14.475 1.00 92.56 228 MET A C 1
ATOM 1776 O O . MET A 1 228 ? 19.812 11.124 -14.143 1.00 92.56 228 MET A O 1
ATOM 1780 N N . ASP A 1 229 ? 20.778 9.884 -15.753 1.00 89.31 229 ASP A N 1
ATOM 1781 C CA . ASP A 1 229 ? 20.106 10.564 -16.860 1.00 89.31 229 ASP A CA 1
ATOM 1782 C C . ASP A 1 229 ? 18.587 10.348 -16.770 1.00 89.31 229 ASP A C 1
ATOM 1784 O O . ASP A 1 229 ? 18.093 9.224 -16.659 1.00 89.31 229 ASP A O 1
ATOM 1788 N N . ASP A 1 230 ? 17.826 11.445 -16.782 1.00 93.94 230 ASP A N 1
ATOM 1789 C CA . ASP A 1 230 ? 16.389 11.488 -16.468 1.00 93.94 230 ASP A CA 1
ATOM 1790 C C . ASP A 1 230 ? 16.002 11.023 -15.051 1.00 93.94 230 ASP A C 1
ATOM 1792 O O . ASP A 1 230 ? 14.812 10.874 -14.753 1.00 93.94 230 ASP A O 1
ATOM 1796 N N . GLY A 1 231 ? 16.962 10.866 -14.137 1.00 95.38 231 GLY A N 1
ATOM 1797 C CA . GLY A 1 231 ? 16.754 10.349 -12.782 1.00 95.38 231 GLY A CA 1
ATOM 1798 C C . GLY A 1 231 ? 15.669 11.082 -11.992 1.00 95.38 231 GLY A C 1
ATOM 1799 O O . GLY A 1 231 ? 14.803 10.471 -11.368 1.00 95.38 231 GLY A O 1
ATOM 1800 N N . SER A 1 232 ? 15.626 12.414 -12.100 1.00 96.12 232 SER A N 1
ATOM 1801 C CA . SER A 1 232 ? 14.572 13.230 -11.476 1.00 96.12 232 SER A CA 1
ATOM 1802 C C . SER A 1 232 ? 13.169 12.956 -12.037 1.00 96.12 232 SER A C 1
ATOM 1804 O O . SER A 1 232 ? 12.185 13.081 -11.307 1.00 96.12 232 SER A O 1
ATOM 1806 N N . GLN A 1 233 ? 13.049 12.613 -13.323 1.00 97.06 233 GLN A N 1
ATOM 1807 C CA . GLN A 1 233 ? 11.763 12.255 -13.930 1.00 97.06 233 GLN A CA 1
ATOM 1808 C C . GLN A 1 233 ? 11.369 10.822 -13.577 1.00 97.06 233 GLN A C 1
ATOM 1810 O O . GLN A 1 233 ? 10.204 10.580 -13.271 1.00 97.06 233 GLN A O 1
ATOM 1815 N N . LEU A 1 234 ? 12.333 9.897 -13.530 1.00 97.81 234 LEU A N 1
ATOM 1816 C CA . LEU A 1 234 ? 12.105 8.531 -13.056 1.00 97.81 234 LEU A CA 1
ATOM 1817 C C . LEU A 1 234 ? 11.623 8.515 -11.603 1.00 97.81 234 LEU A C 1
ATOM 1819 O O . LEU A 1 234 ? 10.645 7.840 -11.299 1.00 97.81 234 LEU A O 1
ATOM 1823 N N . LEU A 1 235 ? 12.227 9.319 -10.722 1.00 97.56 235 LEU A N 1
ATOM 1824 C CA . LEU A 1 235 ? 11.800 9.421 -9.324 1.00 97.56 235 LEU A CA 1
ATOM 1825 C C . LEU A 1 235 ? 10.361 9.946 -9.196 1.00 97.56 235 LEU A C 1
ATOM 1827 O O . LEU A 1 235 ? 9.576 9.454 -8.383 1.00 97.56 235 LEU A O 1
ATOM 1831 N N . LYS A 1 236 ? 9.979 10.921 -10.032 1.00 98.12 236 LYS A N 1
ATOM 1832 C CA . LYS A 1 236 ? 8.586 11.386 -10.111 1.00 98.12 236 LYS A CA 1
ATOM 1833 C C . LYS A 1 236 ? 7.660 10.281 -10.613 1.00 98.12 236 LYS A C 1
ATOM 1835 O O . LYS A 1 236 ? 6.608 10.083 -10.016 1.00 98.12 236 LYS A O 1
ATOM 1840 N N . ALA A 1 237 ? 8.048 9.562 -11.665 1.00 98.31 237 ALA A N 1
ATOM 1841 C CA . ALA A 1 237 ? 7.263 8.464 -12.222 1.00 98.31 237 ALA A CA 1
ATOM 1842 C C . ALA A 1 237 ? 7.059 7.331 -11.204 1.00 98.31 237 ALA A C 1
ATOM 1844 O O . ALA A 1 237 ? 5.929 6.885 -11.036 1.00 98.31 237 ALA A O 1
ATOM 1845 N N . LEU A 1 238 ? 8.102 6.944 -10.459 1.00 98.50 238 LEU A N 1
ATOM 1846 C CA . LEU A 1 238 ? 8.019 5.993 -9.344 1.00 98.50 238 LEU A CA 1
ATOM 1847 C C . LEU A 1 238 ? 6.997 6.444 -8.297 1.00 98.50 238 LEU A C 1
ATOM 1849 O O . LEU A 1 238 ? 6.138 5.668 -7.888 1.00 98.50 238 LEU A O 1
ATOM 1853 N N . ASN A 1 239 ? 7.049 7.714 -7.886 1.00 98.31 239 ASN A N 1
ATOM 1854 C CA . ASN A 1 239 ? 6.144 8.226 -6.860 1.00 98.31 239 ASN A CA 1
ATOM 1855 C C . ASN A 1 239 ? 4.688 8.293 -7.357 1.00 98.31 239 ASN A C 1
ATOM 1857 O O . ASN A 1 239 ? 3.764 7.938 -6.628 1.00 98.31 239 ASN A O 1
ATOM 1861 N N . VAL A 1 240 ? 4.468 8.709 -8.609 1.00 98.44 240 VAL A N 1
ATOM 1862 C CA . VAL A 1 240 ? 3.128 8.703 -9.222 1.00 98.44 240 VAL A CA 1
ATOM 1863 C C . VAL A 1 240 ? 2.613 7.269 -9.379 1.00 98.44 240 VAL A C 1
ATOM 1865 O O . VAL A 1 240 ? 1.441 7.024 -9.102 1.00 98.44 240 VAL A O 1
ATOM 1868 N N . LEU A 1 241 ? 3.475 6.316 -9.749 1.00 98.75 241 LEU A N 1
ATOM 1869 C CA . LEU A 1 241 ? 3.125 4.898 -9.837 1.00 98.75 241 LEU A CA 1
ATOM 1870 C C . LEU A 1 241 ? 2.724 4.335 -8.473 1.00 98.75 241 LEU A C 1
ATOM 1872 O O . LEU A 1 241 ? 1.674 3.710 -8.370 1.00 98.75 241 LEU A O 1
ATOM 1876 N N . MET A 1 242 ? 3.484 4.631 -7.416 1.00 98.69 242 MET A N 1
ATOM 1877 C CA . MET A 1 242 ? 3.110 4.245 -6.053 1.00 98.69 242 MET A CA 1
ATOM 1878 C C . MET A 1 242 ? 1.732 4.778 -5.666 1.00 98.69 242 MET A C 1
ATOM 1880 O O . MET A 1 242 ? 0.908 4.034 -5.144 1.00 98.69 242 MET A O 1
ATOM 1884 N N . LEU A 1 243 ? 1.441 6.048 -5.962 1.00 98.44 243 LEU A N 1
ATOM 1885 C CA . LEU A 1 243 ? 0.118 6.615 -5.698 1.00 98.44 243 LEU A CA 1
ATOM 1886 C C . LEU A 1 243 ? -0.986 5.921 -6.503 1.00 98.44 243 LEU A C 1
ATOM 1888 O O . LEU A 1 243 ? -2.065 5.706 -5.955 1.00 98.44 243 LEU A O 1
ATOM 1892 N N . LYS A 1 244 ? -0.721 5.557 -7.764 1.00 98.50 244 LYS A N 1
ATOM 1893 C CA . LYS A 1 244 ? -1.676 4.833 -8.613 1.00 98.50 244 LYS A CA 1
ATOM 1894 C C . LYS A 1 244 ? -1.963 3.427 -8.082 1.00 98.50 244 LYS A C 1
ATOM 1896 O O . LYS A 1 244 ? -3.121 3.026 -8.039 1.00 98.50 244 LYS A O 1
ATOM 1901 N N . ILE A 1 245 ? -0.934 2.717 -7.618 1.00 98.75 245 ILE A N 1
ATOM 1902 C CA . ILE A 1 245 ? -1.081 1.404 -6.975 1.00 98.75 245 ILE A CA 1
ATOM 1903 C C . ILE A 1 245 ? -1.978 1.523 -5.737 1.00 98.75 245 ILE A C 1
ATOM 1905 O O . ILE A 1 245 ? -2.946 0.782 -5.617 1.00 98.75 245 ILE A O 1
ATOM 1909 N N . LEU A 1 246 ? -1.720 2.496 -4.855 1.00 98.31 246 LEU A N 1
ATOM 1910 C CA . LEU A 1 246 ? -2.533 2.706 -3.646 1.00 98.31 246 LEU A CA 1
ATOM 1911 C C . LEU A 1 246 ? -3.986 3.112 -3.939 1.00 98.31 246 LEU A C 1
ATOM 1913 O O . LEU A 1 246 ? -4.852 2.928 -3.091 1.00 98.31 246 LEU A O 1
ATOM 1917 N N . GLU A 1 247 ? -4.251 3.712 -5.098 1.00 97.31 247 GLU A N 1
ATOM 1918 C CA . GLU A 1 247 ? -5.598 4.109 -5.512 1.00 97.31 247 GLU A CA 1
ATOM 1919 C C . GLU A 1 247 ? -6.436 2.912 -5.984 1.00 97.31 247 GLU A C 1
ATOM 1921 O O . GLU A 1 247 ? -7.635 2.867 -5.709 1.00 97.31 247 GLU A O 1
ATOM 1926 N N . ASN A 1 248 ? -5.811 1.952 -6.675 1.00 97.94 248 ASN A N 1
ATOM 1927 C CA . ASN A 1 248 ? -6.525 0.942 -7.459 1.00 97.94 248 ASN A CA 1
ATOM 1928 C C . ASN A 1 248 ? -6.291 -0.514 -7.043 1.00 97.94 248 ASN A C 1
ATOM 1930 O O . ASN A 1 248 ? -7.080 -1.362 -7.457 1.00 97.94 248 ASN A O 1
ATOM 1934 N N . ALA A 1 249 ? -5.248 -0.829 -6.271 1.00 98.25 249 ALA A N 1
ATOM 1935 C CA . ALA A 1 249 ? -5.036 -2.185 -5.763 1.00 98.25 249 ALA A CA 1
ATOM 1936 C C . ALA A 1 249 ? -6.184 -2.624 -4.837 1.00 98.25 249 ALA A C 1
ATOM 1938 O O . ALA A 1 249 ? -6.876 -1.789 -4.242 1.00 98.25 249 ALA A O 1
ATOM 1939 N N . GLU A 1 250 ? -6.370 -3.939 -4.691 1.00 97.81 250 GLU A N 1
ATOM 1940 C CA . GLU A 1 250 ? -7.302 -4.487 -3.703 1.00 97.81 250 GLU A CA 1
ATOM 1941 C C . GLU A 1 250 ? -6.923 -3.969 -2.302 1.00 97.81 250 GLU A C 1
ATOM 1943 O O . GLU A 1 250 ? -5.760 -4.005 -1.882 1.00 97.81 250 GLU A O 1
ATOM 1948 N N . ARG A 1 251 ? -7.899 -3.383 -1.600 1.00 97.81 251 ARG A N 1
ATOM 1949 C CA . ARG A 1 251 ? -7.630 -2.531 -0.432 1.00 97.81 251 ARG A CA 1
ATOM 1950 C C . ARG A 1 251 ? -7.119 -3.317 0.756 1.00 97.81 251 ARG A C 1
ATOM 1952 O O . ARG A 1 251 ? -6.226 -2.830 1.450 1.00 97.81 251 ARG A O 1
ATOM 1959 N N . THR A 1 252 ? -7.676 -4.498 0.991 1.00 98.56 252 THR A N 1
ATOM 1960 C CA . THR A 1 252 ? -7.271 -5.377 2.089 1.00 98.56 252 THR A CA 1
ATOM 1961 C C . THR A 1 252 ? -5.798 -5.734 1.932 1.00 98.56 252 THR A C 1
ATOM 1963 O O . THR A 1 252 ? -5.003 -5.463 2.829 1.00 98.56 252 THR A O 1
ATOM 1966 N N . SER A 1 253 ? -5.415 -6.231 0.758 1.00 98.56 253 SER A N 1
ATOM 1967 C CA . SER A 1 253 ? -4.045 -6.585 0.387 1.00 98.56 253 SER A CA 1
ATOM 1968 C C . SER A 1 253 ? -3.113 -5.384 0.516 1.00 98.56 253 SER A C 1
ATOM 1970 O O . SER A 1 253 ? -2.047 -5.501 1.115 1.00 98.56 253 SER A O 1
ATOM 1972 N N . ALA A 1 254 ? -3.519 -4.200 0.045 1.00 98.69 254 ALA A N 1
ATOM 1973 C CA . ALA A 1 254 ? -2.712 -2.987 0.175 1.00 98.69 254 ALA A CA 1
ATOM 1974 C C . ALA A 1 254 ? -2.435 -2.614 1.646 1.00 98.69 254 ALA A C 1
ATOM 1976 O O . ALA A 1 254 ? -1.294 -2.304 1.993 1.00 98.69 254 ALA A O 1
ATOM 1977 N N . PHE A 1 255 ? -3.439 -2.674 2.529 1.00 98.81 255 PHE A N 1
ATOM 1978 C CA . PHE A 1 255 ? -3.224 -2.443 3.962 1.00 98.81 255 PHE A CA 1
ATOM 1979 C C . PHE A 1 255 ? -2.348 -3.529 4.600 1.00 98.81 255 PHE A C 1
ATOM 1981 O O . PHE A 1 255 ? -1.399 -3.188 5.308 1.00 98.81 255 PHE A O 1
ATOM 1988 N N . VAL A 1 256 ? -2.642 -4.808 4.344 1.00 98.75 256 VAL A N 1
ATOM 1989 C CA . VAL A 1 256 ? -1.914 -5.957 4.912 1.00 98.75 256 VAL A CA 1
ATOM 1990 C C . VAL A 1 256 ? -0.434 -5.902 4.532 1.00 98.75 256 VAL A C 1
ATOM 1992 O O . VAL A 1 256 ? 0.429 -5.979 5.408 1.00 98.75 256 VAL A O 1
ATOM 1995 N N . VAL A 1 257 ? -0.135 -5.678 3.250 1.00 98.81 257 VAL A N 1
ATOM 1996 C CA . VAL A 1 257 ? 1.233 -5.535 2.737 1.00 98.81 257 VAL A CA 1
ATOM 1997 C C . VAL A 1 257 ? 1.948 -4.361 3.396 1.00 98.81 257 VAL A C 1
ATOM 1999 O O . VAL A 1 257 ? 3.068 -4.510 3.878 1.00 98.81 257 VAL A O 1
ATOM 2002 N N . LEU A 1 258 ? 1.323 -3.184 3.462 1.00 98.88 258 LEU A N 1
ATOM 2003 C CA . LEU A 1 258 ? 1.975 -2.014 4.049 1.00 98.88 258 LEU A CA 1
ATOM 2004 C C . LEU A 1 258 ? 2.218 -2.166 5.555 1.00 98.88 258 LEU A C 1
ATOM 2006 O O . LEU A 1 258 ? 3.256 -1.727 6.039 1.00 98.88 258 LEU A O 1
ATOM 2010 N N . ILE A 1 259 ? 1.305 -2.792 6.303 1.00 98.75 259 ILE A N 1
ATOM 2011 C CA . ILE A 1 259 ? 1.523 -3.091 7.728 1.00 98.75 259 ILE A CA 1
ATOM 2012 C C . ILE A 1 259 ? 2.671 -4.092 7.886 1.00 98.75 259 ILE A C 1
ATOM 2014 O O . ILE A 1 259 ? 3.535 -3.897 8.742 1.00 98.75 259 ILE A O 1
ATOM 2018 N N . TYR A 1 260 ? 2.731 -5.120 7.036 1.00 98.19 260 TYR A N 1
ATOM 2019 C CA . TYR A 1 260 ? 3.835 -6.078 7.022 1.00 98.19 260 TYR A CA 1
ATOM 2020 C C . TYR A 1 260 ? 5.188 -5.396 6.751 1.00 98.19 260 TYR A C 1
ATOM 2022 O O . TYR A 1 260 ? 6.161 -5.656 7.457 1.00 98.19 260 TYR A O 1
ATOM 2030 N N . LEU A 1 261 ? 5.239 -4.453 5.805 1.00 98.25 261 LEU A N 1
ATOM 2031 C CA . LEU A 1 261 ? 6.450 -3.709 5.434 1.00 98.25 261 LEU A CA 1
ATOM 2032 C C . LEU A 1 261 ? 6.929 -2.683 6.474 1.00 98.25 261 LEU A C 1
ATOM 2034 O O . LEU A 1 261 ? 7.992 -2.089 6.300 1.00 98.25 261 LEU A O 1
ATOM 2038 N N . LEU A 1 262 ? 6.193 -2.464 7.568 1.00 97.38 262 LEU A N 1
ATOM 2039 C CA . LEU A 1 262 ? 6.718 -1.704 8.709 1.00 97.38 262 LEU A CA 1
ATOM 2040 C C . LEU A 1 262 ? 7.768 -2.492 9.506 1.00 97.38 262 LEU A C 1
ATOM 2042 O O . LEU A 1 262 ? 8.497 -1.892 10.300 1.00 97.38 262 LEU A O 1
ATOM 2046 N N . LYS A 1 263 ? 7.856 -3.811 9.300 1.00 92.50 263 LYS A N 1
ATOM 2047 C CA . LYS A 1 263 ? 8.913 -4.650 9.866 1.00 92.50 263 LYS A CA 1
ATOM 2048 C C . LYS A 1 263 ? 10.251 -4.372 9.165 1.00 92.50 263 LYS A C 1
ATOM 2050 O O . LYS A 1 263 ? 10.259 -4.042 7.976 1.00 92.50 263 LYS A O 1
ATOM 2055 N N . PRO A 1 264 ? 11.392 -4.503 9.866 1.00 89.06 264 PRO A N 1
ATOM 2056 C CA . PRO A 1 264 ? 12.699 -4.416 9.226 1.00 89.06 264 PRO A CA 1
ATOM 2057 C C . PRO A 1 264 ? 12.813 -5.422 8.074 1.00 89.06 264 PRO A C 1
ATOM 2059 O O . PRO A 1 264 ? 12.521 -6.603 8.240 1.00 89.06 264 PRO A O 1
ATOM 2062 N N . LEU A 1 265 ? 13.223 -4.942 6.899 1.00 89.62 265 LEU A N 1
ATOM 2063 C CA . LEU A 1 265 ? 13.533 -5.802 5.758 1.00 89.62 265 LEU A CA 1
ATOM 2064 C C . LEU A 1 265 ? 14.785 -6.643 6.031 1.00 89.62 265 LEU A C 1
ATOM 2066 O O . LEU A 1 265 ? 15.680 -6.219 6.759 1.00 89.62 265 LEU A O 1
ATOM 2070 N N . ASP A 1 266 ? 14.881 -7.792 5.367 1.00 87.19 266 ASP A N 1
ATOM 2071 C CA . ASP A 1 266 ? 16.101 -8.599 5.355 1.00 87.19 266 ASP A CA 1
ATOM 2072 C C . ASP A 1 266 ? 17.299 -7.772 4.823 1.00 87.19 266 ASP A C 1
ATOM 2074 O O . ASP A 1 266 ? 17.156 -7.094 3.794 1.00 87.19 266 ASP A O 1
ATOM 2078 N N . PRO A 1 267 ? 18.480 -7.821 5.476 1.00 85.31 267 PRO A N 1
ATOM 2079 C CA . PRO A 1 267 ? 19.704 -7.165 5.011 1.00 85.31 267 PRO A CA 1
ATOM 2080 C C . PRO A 1 267 ? 20.038 -7.387 3.525 1.00 85.31 267 PRO A C 1
ATOM 2082 O O . PRO A 1 267 ? 20.535 -6.469 2.873 1.00 85.31 267 PRO A O 1
ATOM 2085 N N . SER A 1 268 ? 19.725 -8.564 2.974 1.00 85.62 268 SER A N 1
ATOM 2086 C CA . SER A 1 268 ? 19.957 -8.935 1.568 1.00 85.62 268 SER A CA 1
ATOM 2087 C C . SER A 1 268 ? 19.142 -8.123 0.557 1.00 85.62 268 SER A C 1
ATOM 2089 O O . SER A 1 268 ? 19.514 -8.046 -0.614 1.00 85.62 268 SER A O 1
ATOM 2091 N N . ARG A 1 269 ? 18.041 -7.493 0.987 1.00 87.12 269 ARG A N 1
ATOM 2092 C CA . ARG A 1 269 ? 17.190 -6.659 0.121 1.00 87.12 269 ARG A CA 1
ATOM 2093 C C . ARG A 1 269 ? 17.783 -5.282 -0.143 1.00 87.12 269 ARG A C 1
ATOM 2095 O O . ARG A 1 269 ? 17.315 -4.583 -1.040 1.00 87.12 269 ARG A O 1
ATOM 2102 N N . TRP A 1 270 ? 18.779 -4.866 0.632 1.00 87.38 270 TRP A N 1
ATOM 2103 C CA . TRP A 1 270 ? 19.390 -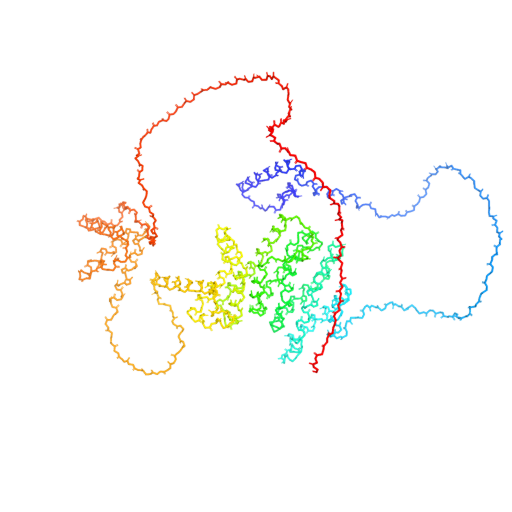3.558 0.466 1.00 87.38 270 TRP A CA 1
ATOM 2104 C C . TRP A 1 270 ? 20.440 -3.565 -0.652 1.00 87.38 270 TRP A C 1
ATOM 2106 O O . TRP A 1 270 ? 21.228 -4.504 -0.737 1.00 87.38 270 TRP A O 1
ATOM 2116 N N . PRO A 1 271 ? 20.546 -2.492 -1.461 1.00 77.00 271 PRO A N 1
ATOM 2117 C CA . PRO A 1 271 ? 21.478 -2.448 -2.594 1.00 77.00 271 PRO A CA 1
ATOM 2118 C C . PRO A 1 271 ? 22.963 -2.552 -2.219 1.00 77.00 271 PRO A C 1
ATOM 2120 O O . PRO A 1 271 ? 23.801 -2.812 -3.080 1.00 77.00 271 PRO A O 1
ATOM 2123 N N . SER A 1 272 ? 23.310 -2.283 -0.959 1.00 77.06 272 SER A N 1
ATOM 2124 C CA . SER A 1 272 ? 24.686 -2.326 -0.470 1.00 77.06 272 SER A CA 1
ATOM 2125 C C . SER A 1 272 ? 24.762 -2.736 1.005 1.00 77.06 272 SER A C 1
ATOM 2127 O O . SER A 1 272 ? 23.890 -2.344 1.799 1.00 77.06 272 SER A O 1
ATOM 2129 N N . PRO A 1 273 ? 25.817 -3.474 1.403 1.00 78.69 273 PRO A N 1
ATOM 2130 C CA . PRO A 1 273 ? 26.122 -3.687 2.809 1.00 78.69 273 PRO A CA 1
ATOM 2131 C C . PRO A 1 273 ? 26.452 -2.342 3.459 1.00 78.69 273 PRO A C 1
ATOM 2133 O O . PRO A 1 273 ? 27.065 -1.467 2.844 1.00 78.69 273 PRO A O 1
ATOM 2136 N N . ALA A 1 274 ? 26.014 -2.163 4.698 1.00 81.00 274 ALA A N 1
ATOM 2137 C CA . ALA A 1 274 ? 26.223 -0.930 5.438 1.00 81.00 274 ALA A CA 1
ATOM 2138 C C . ALA A 1 274 ? 26.546 -1.240 6.899 1.00 81.00 274 ALA A C 1
ATOM 2140 O O . ALA A 1 274 ? 26.223 -2.322 7.388 1.00 81.00 274 ALA A O 1
ATOM 2141 N N . SER A 1 275 ? 27.178 -0.288 7.588 1.00 86.06 275 SER A N 1
ATOM 2142 C CA . SER A 1 275 ? 27.331 -0.367 9.040 1.00 86.06 275 SER A CA 1
ATOM 2143 C C . SER A 1 275 ? 25.963 -0.376 9.726 1.00 86.06 275 SER A C 1
ATOM 2145 O O . SER A 1 275 ? 24.964 0.073 9.155 1.00 86.06 275 SER A O 1
ATOM 2147 N N . GLU A 1 276 ? 25.930 -0.842 10.973 1.00 86.38 276 GLU A N 1
ATOM 2148 C CA . GLU A 1 276 ? 24.708 -0.924 11.779 1.00 86.38 276 GLU A CA 1
ATOM 2149 C C . GLU A 1 276 ? 23.961 0.421 11.840 1.00 86.38 276 GLU A C 1
ATOM 2151 O O . GLU A 1 276 ? 22.763 0.493 11.576 1.00 86.38 276 GLU A O 1
ATOM 2156 N N . GLU A 1 277 ? 24.684 1.522 12.064 1.00 88.88 277 GLU A N 1
ATOM 2157 C CA . GLU A 1 277 ? 24.111 2.874 12.131 1.00 88.88 277 GLU A CA 1
ATOM 2158 C C . GLU A 1 277 ? 23.420 3.297 10.823 1.00 88.88 277 GLU A C 1
ATOM 2160 O O . GLU A 1 277 ? 22.321 3.859 10.832 1.00 88.88 277 GLU A O 1
ATOM 2165 N N . VAL A 1 278 ? 24.040 3.000 9.677 1.00 88.62 278 VAL A N 1
ATOM 2166 C CA . VAL A 1 278 ? 23.473 3.313 8.359 1.00 88.62 278 VAL A CA 1
ATOM 2167 C C . VAL A 1 278 ? 22.289 2.397 8.056 1.00 88.62 278 VAL A C 1
ATOM 2169 O O . VAL A 1 278 ? 21.306 2.851 7.468 1.00 88.62 278 VAL A O 1
ATOM 2172 N N . SER A 1 279 ? 22.343 1.132 8.481 1.00 87.19 279 SER A N 1
ATOM 2173 C CA . SER A 1 279 ? 21.229 0.189 8.355 1.00 87.19 279 SER A CA 1
ATOM 2174 C C . SER A 1 279 ? 19.989 0.691 9.099 1.00 87.19 279 SER A C 1
ATOM 2176 O O . SER A 1 279 ? 18.915 0.802 8.501 1.00 87.19 279 SER A O 1
ATOM 2178 N N . ILE A 1 280 ? 20.151 1.119 10.355 1.00 89.31 280 ILE A N 1
ATOM 2179 C CA . ILE A 1 280 ? 19.072 1.698 11.169 1.00 89.31 280 ILE A CA 1
ATOM 2180 C C . ILE A 1 280 ? 18.463 2.921 10.471 1.00 89.31 280 ILE A C 1
ATOM 2182 O O . ILE A 1 280 ? 17.239 3.015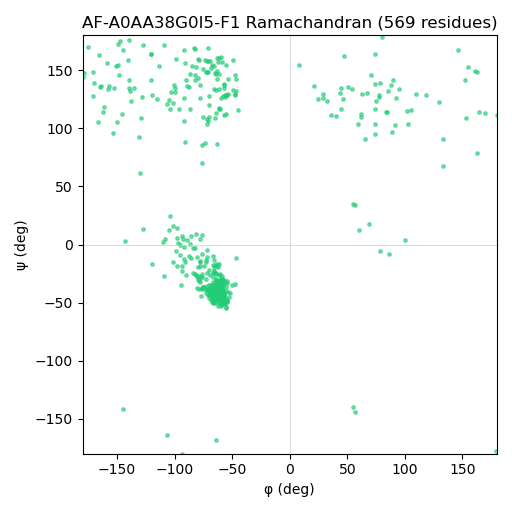 10.346 1.00 89.31 280 ILE A O 1
ATOM 2186 N N . LEU A 1 281 ? 19.291 3.837 9.956 1.00 91.38 281 LEU A N 1
ATOM 2187 C CA . LEU A 1 281 ? 18.802 5.025 9.249 1.00 91.38 281 LEU A CA 1
ATOM 2188 C C . LEU A 1 281 ? 18.053 4.671 7.953 1.00 91.38 281 LEU A C 1
ATOM 2190 O O . LEU A 1 281 ? 17.024 5.280 7.647 1.00 91.38 281 LEU A O 1
ATOM 2194 N N . ARG A 1 282 ? 18.543 3.690 7.186 1.00 91.56 282 ARG A N 1
ATOM 2195 C CA . ARG A 1 282 ? 17.869 3.204 5.971 1.00 91.56 282 ARG A CA 1
ATOM 2196 C C . ARG A 1 282 ? 16.509 2.596 6.297 1.00 91.56 282 ARG A C 1
ATOM 2198 O O . ARG A 1 282 ? 15.520 2.970 5.664 1.00 91.56 282 ARG A O 1
ATOM 2205 N N . HIS A 1 283 ? 16.442 1.744 7.318 1.00 92.19 283 HIS A N 1
ATOM 2206 C CA . HIS A 1 283 ? 15.183 1.185 7.805 1.00 92.19 283 HIS A CA 1
ATOM 2207 C C . HIS A 1 283 ? 14.208 2.280 8.243 1.00 92.19 283 HIS A C 1
ATOM 2209 O O . HIS A 1 283 ? 13.057 2.259 7.818 1.00 92.19 283 HIS A O 1
ATOM 2215 N N . GLN A 1 284 ? 14.664 3.289 8.991 1.00 94.12 284 GLN A N 1
ATOM 2216 C CA . GLN A 1 284 ? 13.819 4.424 9.380 1.00 94.12 284 GLN A CA 1
ATOM 2217 C C . GLN A 1 284 ? 13.273 5.194 8.170 1.00 94.12 284 GLN A C 1
ATOM 2219 O O . GLN A 1 284 ? 12.073 5.468 8.114 1.00 94.12 284 GLN A O 1
ATOM 2224 N N . LYS A 1 285 ? 14.118 5.513 7.178 1.00 95.69 285 LYS A N 1
ATOM 2225 C CA . LYS A 1 285 ? 13.680 6.182 5.939 1.00 95.69 285 LYS A CA 1
ATOM 2226 C C . LYS A 1 285 ? 12.653 5.337 5.170 1.00 95.69 285 LYS A C 1
ATOM 2228 O O . LYS A 1 285 ? 11.696 5.890 4.630 1.00 95.69 285 LYS A O 1
ATOM 2233 N N . PHE A 1 286 ? 12.828 4.015 5.143 1.00 97.62 286 PHE A N 1
ATOM 2234 C CA . PHE A 1 286 ? 11.885 3.093 4.511 1.00 97.62 286 PHE A CA 1
ATOM 2235 C C . PHE A 1 286 ? 10.548 3.044 5.240 1.00 97.62 286 PHE A C 1
ATOM 2237 O O . PHE A 1 286 ? 9.510 3.292 4.622 1.00 97.62 286 PHE A O 1
ATOM 2244 N N . SER A 1 287 ? 10.559 2.848 6.558 1.00 97.44 287 SER A N 1
ATOM 2245 C CA . SER A 1 287 ? 9.341 2.890 7.365 1.00 97.44 287 SER A CA 1
ATOM 2246 C C . SER A 1 287 ? 8.629 4.244 7.252 1.00 97.44 287 SER A C 1
ATOM 2248 O O . SER A 1 287 ? 7.403 4.278 7.193 1.00 97.44 287 SER A O 1
ATOM 2250 N N . ASP A 1 288 ? 9.358 5.360 7.128 1.00 98.06 288 ASP A N 1
ATOM 2251 C CA . ASP A 1 288 ? 8.776 6.685 6.873 1.00 98.06 288 ASP A CA 1
ATOM 2252 C C . ASP A 1 288 ? 8.000 6.750 5.540 1.00 98.06 288 ASP A C 1
ATOM 2254 O O . ASP A 1 288 ? 6.970 7.430 5.462 1.00 98.06 288 ASP A O 1
ATOM 2258 N N . LEU A 1 289 ? 8.448 6.058 4.484 1.00 98.44 289 LEU A N 1
ATOM 2259 C CA . LEU A 1 289 ? 7.690 5.959 3.228 1.00 98.44 289 LEU A CA 1
ATOM 2260 C C . LEU A 1 289 ? 6.467 5.047 3.359 1.00 98.44 289 LEU A C 1
ATOM 2262 O O . LEU A 1 289 ? 5.389 5.408 2.880 1.00 98.44 289 LEU A O 1
ATOM 2266 N N . VAL A 1 290 ? 6.601 3.910 4.043 1.00 98.81 290 VAL A N 1
ATOM 2267 C CA . VAL A 1 290 ? 5.479 2.993 4.302 1.00 98.81 290 VAL A CA 1
ATOM 2268 C C . VAL A 1 290 ? 4.387 3.696 5.118 1.00 98.81 290 VAL A C 1
ATOM 2270 O O . VAL A 1 290 ? 3.211 3.650 4.753 1.00 98.81 290 VAL A O 1
ATOM 2273 N N . VAL A 1 291 ? 4.766 4.453 6.155 1.00 98.75 291 VAL A N 1
ATOM 2274 C CA . VAL A 1 291 ? 3.841 5.286 6.942 1.00 98.75 291 VAL A CA 1
ATOM 2275 C C . VAL A 1 291 ? 3.117 6.300 6.051 1.00 98.75 291 VAL A C 1
ATOM 2277 O O . VAL A 1 291 ? 1.906 6.461 6.183 1.00 98.75 291 VAL A O 1
ATOM 2280 N N . LYS A 1 292 ? 3.795 6.950 5.093 1.00 98.69 292 LYS A N 1
ATOM 2281 C CA . LYS A 1 292 ? 3.130 7.861 4.136 1.00 98.69 292 LYS A CA 1
ATOM 2282 C C . LYS A 1 292 ? 2.099 7.141 3.260 1.00 98.69 292 LYS A C 1
ATOM 2284 O O . LYS A 1 292 ? 1.033 7.707 3.006 1.00 98.69 292 LYS A O 1
ATOM 2289 N N . CYS A 1 293 ? 2.385 5.912 2.834 1.00 98.81 293 CYS A N 1
ATOM 2290 C CA . CYS A 1 293 ? 1.444 5.087 2.073 1.00 98.81 293 CYS A CA 1
ATOM 2291 C C . CYS A 1 293 ? 0.216 4.716 2.922 1.00 98.81 293 CYS A C 1
ATOM 2293 O O . CYS A 1 293 ? -0.918 4.921 2.488 1.00 98.81 293 CYS A O 1
ATOM 2295 N N . LEU A 1 294 ? 0.423 4.286 4.172 1.00 98.88 294 LEU A N 1
ATOM 2296 C CA . LEU A 1 294 ? -0.664 3.998 5.116 1.00 98.88 294 LEU A CA 1
ATOM 2297 C C . LEU A 1 294 ? -1.513 5.236 5.420 1.00 98.88 294 LEU A C 1
ATOM 2299 O O . LEU A 1 294 ? -2.739 5.136 5.452 1.00 98.88 294 LEU A O 1
ATOM 2303 N N . ILE A 1 295 ? -0.901 6.416 5.585 1.00 98.69 295 ILE A N 1
ATOM 2304 C CA . ILE A 1 295 ? -1.634 7.684 5.739 1.00 98.69 295 ILE A CA 1
ATOM 2305 C C . ILE A 1 295 ? -2.552 7.916 4.533 1.00 98.69 295 ILE A C 1
ATOM 2307 O O . ILE A 1 295 ? -3.696 8.339 4.705 1.00 98.69 295 ILE A O 1
ATOM 2311 N N . LYS A 1 296 ? -2.071 7.655 3.311 1.00 98.25 296 LYS A N 1
ATOM 2312 C CA . LYS A 1 296 ? -2.856 7.846 2.085 1.00 98.25 296 LYS A CA 1
ATOM 2313 C C . LYS A 1 296 ? -4.076 6.920 2.040 1.00 98.25 296 LYS A C 1
ATOM 2315 O O . LYS A 1 296 ? -5.163 7.431 1.775 1.00 98.25 296 LYS A O 1
ATOM 2320 N N . LEU A 1 297 ? -3.917 5.629 2.347 1.00 98.25 297 LEU A N 1
ATOM 2321 C CA . LEU A 1 297 ? -5.038 4.677 2.401 1.00 98.25 297 LEU A CA 1
ATOM 2322 C C . LEU A 1 297 ? -6.017 5.005 3.537 1.00 98.25 297 LEU A C 1
ATOM 2324 O O . LEU A 1 297 ? -7.225 5.070 3.329 1.00 98.25 297 LEU A O 1
ATOM 2328 N N . THR A 1 298 ? -5.499 5.299 4.731 1.00 98.31 298 THR A N 1
ATOM 2329 C CA . THR A 1 298 ? -6.327 5.597 5.914 1.00 98.31 298 THR A CA 1
ATOM 2330 C C . THR A 1 298 ? -7.186 6.845 5.703 1.00 98.31 298 THR A C 1
ATOM 2332 O O . THR A 1 298 ? -8.334 6.884 6.131 1.00 98.31 298 THR A O 1
ATOM 2335 N N . LYS A 1 299 ? -6.680 7.859 4.985 1.00 97.88 299 LYS A N 1
ATOM 2336 C CA . LYS A 1 299 ? -7.434 9.091 4.686 1.00 97.88 299 LYS A CA 1
ATOM 2337 C C . LYS A 1 299 ? -8.717 8.862 3.888 1.00 97.88 299 LYS A C 1
ATOM 2339 O O . LYS A 1 299 ? -9.648 9.648 4.031 1.00 97.88 299 LYS A O 1
ATOM 2344 N N . VAL A 1 300 ? -8.757 7.847 3.028 1.00 96.56 300 VAL A N 1
ATOM 2345 C CA . VAL A 1 300 ? -9.939 7.539 2.205 1.00 96.56 300 VAL A CA 1
ATOM 2346 C C . VAL A 1 300 ? -10.796 6.419 2.799 1.00 96.56 300 VAL A C 1
ATOM 2348 O O . VAL A 1 300 ? -11.900 6.192 2.313 1.00 96.56 300 VAL A O 1
ATOM 2351 N N . LEU A 1 301 ? -10.338 5.786 3.885 1.00 96.88 301 LEU A N 1
ATOM 2352 C CA . LEU A 1 301 ? -10.952 4.606 4.498 1.00 96.88 301 LEU A CA 1
ATOM 2353 C C . LEU A 1 301 ? -12.428 4.799 4.860 1.00 96.88 301 LEU A C 1
ATOM 2355 O O . LEU A 1 301 ? -13.220 3.883 4.669 1.00 96.88 301 LEU A O 1
ATOM 2359 N N . GLN A 1 302 ? -12.826 5.996 5.303 1.00 96.69 302 GLN A N 1
ATOM 2360 C CA . GLN A 1 302 ? -14.231 6.308 5.602 1.00 96.69 302 GLN A CA 1
ATOM 2361 C C . GLN A 1 302 ? -15.178 6.035 4.419 1.00 96.69 302 GLN A C 1
ATOM 2363 O O . GLN A 1 302 ? -16.317 5.631 4.626 1.00 96.69 302 GLN A O 1
ATOM 2368 N N . ASN A 1 303 ? -14.697 6.221 3.185 1.00 96.38 303 ASN A N 1
ATOM 2369 C CA . ASN A 1 303 ? -15.480 6.037 1.963 1.00 96.38 303 ASN A CA 1
ATOM 2370 C C . ASN A 1 303 ? -15.354 4.619 1.403 1.00 96.38 303 ASN A C 1
ATOM 2372 O O . ASN A 1 303 ? -16.094 4.251 0.499 1.00 96.38 303 ASN A O 1
ATOM 2376 N N . THR A 1 304 ? -14.396 3.838 1.900 1.00 96.19 304 THR A N 1
ATOM 2377 C CA . THR A 1 304 ? -14.012 2.561 1.299 1.00 96.19 304 THR A CA 1
ATOM 2378 C C . THR A 1 304 ? -14.025 1.407 2.292 1.00 96.19 304 THR A C 1
ATOM 2380 O O . THR A 1 304 ? -13.485 0.345 2.004 1.00 96.19 304 THR A O 1
ATOM 2383 N N . ILE A 1 305 ? -14.615 1.604 3.471 1.00 96.44 305 ILE A N 1
ATOM 2384 C CA . ILE A 1 305 ? -14.634 0.622 4.560 1.00 96.44 305 ILE A CA 1
ATOM 2385 C C . ILE A 1 305 ? -15.305 -0.698 4.160 1.00 96.44 305 ILE A C 1
ATOM 2387 O O . ILE A 1 305 ? -14.926 -1.747 4.660 1.00 96.44 305 ILE A O 1
ATOM 2391 N N . TYR A 1 306 ? -16.273 -0.654 3.241 1.00 95.62 306 TYR A N 1
ATOM 2392 C CA . TYR A 1 306 ? -16.982 -1.835 2.736 1.00 95.62 306 TYR A CA 1
ATOM 2393 C C . TYR A 1 306 ? -16.212 -2.599 1.651 1.00 95.62 306 TYR A C 1
ATOM 2395 O O . TYR A 1 306 ? -16.604 -3.702 1.295 1.00 95.62 306 TYR A O 1
ATOM 2403 N N . GLU A 1 307 ? -15.125 -2.026 1.132 1.00 95.69 307 GLU A N 1
ATOM 2404 C CA . GLU A 1 307 ? -14.201 -2.691 0.204 1.00 95.69 307 GLU A CA 1
ATOM 2405 C C . GLU A 1 307 ? -13.015 -3.336 0.956 1.00 95.69 307 GLU A C 1
ATOM 2407 O O . GLU A 1 307 ? -12.058 -3.765 0.322 1.00 95.69 307 GLU A O 1
ATOM 2412 N N . VAL A 1 308 ? -13.033 -3.351 2.296 1.00 98.00 308 VAL A N 1
ATOM 2413 C CA . VAL A 1 308 ? -11.967 -3.903 3.144 1.00 98.00 308 VAL A CA 1
ATOM 2414 C C . VAL A 1 308 ? -12.502 -5.099 3.923 1.00 98.00 308 VAL A C 1
ATOM 2416 O O . VAL A 1 308 ? -13.466 -4.968 4.680 1.00 98.00 308 VAL A O 1
ATOM 2419 N N . ASP A 1 309 ? -11.831 -6.240 3.797 1.00 98.25 309 ASP A N 1
ATOM 2420 C CA . ASP A 1 309 ? -12.017 -7.382 4.689 1.00 98.25 309 ASP A CA 1
ATOM 2421 C C . ASP A 1 309 ? -11.396 -7.058 6.058 1.00 98.25 309 ASP A C 1
ATOM 2423 O O . ASP A 1 309 ? -10.175 -6.953 6.230 1.00 98.25 309 ASP A O 1
ATOM 2427 N N . LEU A 1 310 ? -12.272 -6.831 7.037 1.00 98.38 310 LEU A N 1
ATOM 2428 C CA . LEU A 1 310 ? -11.879 -6.426 8.380 1.00 98.38 310 LEU A CA 1
ATOM 2429 C C . LEU A 1 310 ? -11.238 -7.559 9.175 1.00 98.38 310 LEU A C 1
ATOM 2431 O O . LEU A 1 310 ? -10.366 -7.263 9.992 1.00 98.38 310 LEU A O 1
ATOM 2435 N N . ASP A 1 311 ? -11.610 -8.812 8.921 1.00 98.25 311 ASP A N 1
ATOM 2436 C CA . ASP A 1 311 ? -11.074 -9.971 9.636 1.00 98.25 311 ASP A CA 1
ATOM 2437 C C . ASP A 1 311 ? -9.586 -10.117 9.314 1.00 98.25 311 ASP A C 1
ATOM 2439 O O . ASP A 1 311 ? -8.738 -10.158 10.215 1.00 98.25 311 ASP A O 1
ATOM 2443 N N . ARG A 1 312 ? -9.249 -10.070 8.017 1.00 98.44 312 ARG A N 1
ATOM 2444 C CA . ARG A 1 312 ? -7.854 -10.113 7.548 1.00 98.44 312 ARG A CA 1
ATOM 2445 C C . ARG A 1 312 ? -7.055 -8.894 8.004 1.00 98.44 312 ARG A C 1
ATOM 2447 O O . ARG A 1 312 ? -5.903 -9.030 8.427 1.00 98.44 312 ARG A O 1
ATOM 2454 N N . LEU A 1 313 ? -7.640 -7.694 7.955 1.00 98.69 313 LEU A N 1
ATOM 2455 C CA . LEU A 1 313 ? -6.938 -6.480 8.379 1.00 98.69 313 LEU A CA 1
ATOM 2456 C C . LEU A 1 313 ? -6.662 -6.465 9.892 1.00 98.69 313 LEU A C 1
ATOM 2458 O O . LEU A 1 313 ? -5.545 -6.150 10.312 1.00 98.69 313 LEU A O 1
ATOM 2462 N N . LEU A 1 314 ? -7.642 -6.834 10.721 1.00 98.75 314 LEU A N 1
ATOM 2463 C CA . LEU A 1 314 ? -7.457 -6.940 12.171 1.00 98.75 314 LEU A CA 1
ATOM 2464 C C . LEU A 1 314 ? -6.454 -8.041 12.526 1.00 98.75 314 LEU A C 1
ATOM 2466 O O . LEU A 1 314 ? -5.628 -7.827 13.416 1.00 98.75 314 LEU A O 1
ATOM 2470 N N . GLN A 1 315 ? -6.448 -9.161 11.797 1.00 98.44 315 GLN A N 1
ATOM 2471 C CA . GLN A 1 315 ? -5.418 -10.191 11.941 1.00 98.44 315 GLN A CA 1
ATOM 2472 C C . GLN A 1 315 ? -4.013 -9.649 11.628 1.00 98.44 315 GLN A C 1
ATOM 2474 O O . GLN A 1 315 ? -3.083 -9.891 12.397 1.00 98.44 315 GLN A O 1
ATOM 2479 N N . SER A 1 316 ? -3.845 -8.873 10.554 1.00 98.56 316 SER A N 1
ATOM 2480 C CA . SER A 1 316 ? -2.553 -8.256 10.206 1.00 98.56 316 SER A CA 1
ATOM 2481 C C . SER A 1 316 ? -2.064 -7.277 11.286 1.00 98.56 316 SER A C 1
ATOM 2483 O O . SER A 1 316 ? -0.902 -7.326 11.700 1.00 98.56 316 SER A O 1
ATOM 2485 N N . ILE A 1 317 ? -2.964 -6.442 11.821 1.00 98.62 317 ILE A N 1
ATOM 2486 C CA . ILE A 1 317 ? -2.663 -5.541 12.948 1.00 98.62 317 ILE A CA 1
ATOM 2487 C C . ILE A 1 317 ? -2.273 -6.346 14.193 1.00 98.62 317 ILE A C 1
ATOM 2489 O O . ILE A 1 317 ? -1.297 -6.003 14.866 1.00 98.62 317 ILE A O 1
ATOM 2493 N N . HIS A 1 318 ? -3.014 -7.413 14.502 1.00 97.81 318 HIS A N 1
ATOM 2494 C CA . HIS A 1 318 ? -2.710 -8.298 15.621 1.00 97.81 318 HIS A CA 1
ATOM 2495 C C . HIS A 1 318 ? -1.316 -8.910 15.476 1.00 97.81 318 HIS A C 1
ATOM 2497 O O . HIS A 1 318 ? -0.518 -8.781 16.402 1.00 97.81 318 HIS A O 1
ATOM 2503 N N . ALA A 1 319 ? -1.001 -9.499 14.320 1.00 97.50 319 ALA A N 1
ATOM 2504 C CA . ALA A 1 319 ? 0.293 -10.120 14.057 1.00 97.50 319 ALA A CA 1
ATOM 2505 C C . ALA A 1 319 ? 1.452 -9.124 14.231 1.00 97.50 319 ALA A C 1
ATOM 2507 O O . ALA A 1 319 ? 2.450 -9.448 14.872 1.00 97.50 319 ALA A O 1
ATOM 2508 N N . TYR A 1 320 ? 1.301 -7.889 13.739 1.00 98.00 320 TYR A N 1
ATOM 2509 C CA . TYR A 1 320 ? 2.296 -6.830 13.936 1.00 98.00 320 TYR A CA 1
ATOM 2510 C C . TYR A 1 320 ? 2.508 -6.492 15.422 1.00 98.00 320 TYR A C 1
ATOM 2512 O O . TYR A 1 320 ? 3.645 -6.409 15.886 1.00 98.00 320 TYR A O 1
ATOM 2520 N N . LEU A 1 321 ? 1.428 -6.300 16.189 1.00 96.88 321 LEU A N 1
ATOM 2521 C CA . LEU A 1 321 ? 1.523 -5.987 17.621 1.00 96.88 321 LEU A CA 1
ATOM 2522 C C . LEU A 1 321 ? 2.094 -7.158 18.431 1.00 96.88 321 LEU A C 1
ATOM 2524 O O . LEU A 1 321 ? 2.872 -6.937 19.359 1.00 96.88 321 LEU A O 1
ATOM 2528 N N . GLN A 1 322 ? 1.712 -8.385 18.080 1.00 95.06 322 GLN A N 1
ATOM 2529 C CA . GLN A 1 322 ? 2.158 -9.603 18.746 1.00 95.06 322 GLN A CA 1
ATOM 2530 C C . GLN A 1 322 ? 3.665 -9.810 18.575 1.00 95.06 322 GLN A C 1
ATOM 2532 O O . GLN A 1 322 ? 4.347 -10.113 19.549 1.00 95.06 322 GLN A O 1
ATOM 2537 N N . GLU A 1 323 ? 4.184 -9.602 17.364 1.00 94.69 323 GLU A N 1
ATOM 2538 C CA . GLU A 1 323 ? 5.609 -9.760 17.062 1.00 94.69 323 GLU A CA 1
ATOM 2539 C C . GLU A 1 323 ? 6.484 -8.710 17.754 1.00 94.69 323 GLU A C 1
ATOM 2541 O O . GLU A 1 323 ? 7.576 -9.032 18.214 1.00 94.69 323 GLU A O 1
ATOM 2546 N N . LEU A 1 324 ? 6.003 -7.467 17.888 1.00 93.94 324 LEU A N 1
ATOM 2547 C CA . LEU A 1 324 ? 6.693 -6.469 18.711 1.00 93.94 324 LEU A CA 1
ATOM 2548 C C . LEU A 1 324 ? 6.735 -6.904 20.183 1.00 93.94 324 LEU A C 1
ATOM 2550 O O . LEU A 1 324 ? 7.759 -6.777 20.851 1.00 93.94 324 LEU A O 1
ATOM 2554 N N . GLY A 1 325 ? 5.610 -7.398 20.700 1.00 93.88 325 GLY A N 1
ATOM 2555 C CA . GLY A 1 325 ? 5.455 -7.730 22.110 1.00 93.88 325 GLY A CA 1
ATOM 2556 C C . GLY A 1 325 ? 5.312 -6.497 23.012 1.00 93.88 325 GLY A C 1
ATOM 2557 O O . GLY A 1 325 ? 5.593 -5.353 22.643 1.00 93.88 325 GLY A O 1
ATOM 2558 N N . MET A 1 326 ? 4.844 -6.724 24.243 1.00 91.25 326 MET A N 1
ATOM 2559 C CA . MET A 1 326 ? 4.486 -5.638 25.167 1.00 91.25 326 MET A CA 1
ATOM 2560 C C . MET A 1 326 ? 5.665 -4.735 25.545 1.00 91.25 326 MET A C 1
ATOM 2562 O O . MET A 1 326 ? 5.483 -3.526 25.679 1.00 91.25 326 MET A O 1
ATOM 2566 N N . GLU A 1 327 ? 6.863 -5.298 25.717 1.00 92.81 327 GLU A N 1
ATOM 2567 C CA . GLU A 1 327 ? 8.041 -4.524 26.121 1.00 92.81 327 GLU A CA 1
ATOM 2568 C C . GLU A 1 327 ? 8.477 -3.542 25.029 1.00 92.81 327 GLU A C 1
ATOM 2570 O O . GLU A 1 327 ? 8.650 -2.350 25.286 1.00 92.81 327 GLU A O 1
ATOM 2575 N N . GLU A 1 328 ? 8.547 -4.010 23.783 1.00 93.62 328 GLU A N 1
ATOM 2576 C CA . GLU A 1 328 ? 8.875 -3.170 22.635 1.00 93.62 328 GLU A CA 1
ATOM 2577 C C . GLU A 1 328 ? 7.828 -2.079 22.416 1.00 93.62 328 GLU A C 1
ATOM 2579 O O . GLU A 1 328 ? 8.171 -0.919 22.183 1.00 93.62 328 GLU A O 1
ATOM 2584 N N . ILE A 1 329 ? 6.543 -2.431 22.538 1.00 94.56 329 ILE A N 1
ATOM 2585 C CA . ILE A 1 329 ? 5.432 -1.482 22.431 1.00 94.56 329 ILE A CA 1
ATOM 2586 C C . ILE A 1 329 ? 5.565 -0.376 23.483 1.00 94.56 329 ILE A C 1
ATOM 2588 O O . ILE A 1 329 ? 5.385 0.798 23.147 1.00 94.56 329 ILE A O 1
ATOM 2592 N N . ARG A 1 330 ? 5.887 -0.722 24.738 1.00 92.62 330 ARG A N 1
ATOM 2593 C CA . ARG A 1 330 ? 6.110 0.262 25.811 1.00 92.62 330 ARG A CA 1
ATOM 2594 C C . ARG A 1 330 ? 7.300 1.163 25.502 1.00 92.62 330 ARG A C 1
ATOM 2596 O O . ARG A 1 330 ? 7.162 2.385 25.572 1.00 92.62 330 ARG A O 1
ATOM 2603 N N . ARG A 1 331 ? 8.434 0.579 25.102 1.00 94.69 331 ARG A N 1
ATOM 2604 C CA . ARG A 1 331 ? 9.647 1.333 24.757 1.00 94.69 331 ARG A CA 1
ATOM 2605 C C . ARG A 1 331 ? 9.396 2.314 23.610 1.00 94.69 331 ARG A C 1
ATOM 2607 O O . ARG A 1 331 ? 9.717 3.494 23.722 1.00 94.69 331 ARG A O 1
ATOM 2614 N N . ARG A 1 332 ? 8.770 1.846 22.526 1.00 92.19 332 ARG A N 1
ATOM 2615 C CA . ARG A 1 332 ? 8.450 2.653 21.337 1.00 92.19 332 ARG A CA 1
ATOM 2616 C C . ARG A 1 332 ? 7.410 3.735 21.605 1.00 92.19 332 ARG A C 1
ATOM 2618 O O . ARG A 1 332 ? 7.511 4.822 21.038 1.00 92.19 332 ARG A O 1
ATOM 2625 N N . ALA A 1 333 ? 6.438 3.474 22.480 1.00 88.44 333 ALA A N 1
ATOM 2626 C CA . ALA A 1 333 ? 5.442 4.471 22.867 1.00 88.44 333 ALA A CA 1
ATOM 2627 C C . ALA A 1 333 ? 6.073 5.694 23.557 1.00 88.44 333 ALA A C 1
ATOM 2629 O O . ALA A 1 333 ? 5.606 6.809 23.335 1.00 88.44 333 ALA A O 1
ATOM 2630 N N . GLY A 1 334 ? 7.148 5.506 24.332 1.00 84.31 334 GLY A N 1
ATOM 2631 C CA . GLY A 1 334 ? 7.899 6.607 24.948 1.00 84.31 334 GLY A CA 1
ATOM 2632 C C . GLY A 1 334 ? 8.787 7.401 23.979 1.00 84.31 334 GLY A C 1
ATOM 2633 O O . GLY A 1 334 ? 9.154 8.531 24.285 1.00 84.31 334 GLY A O 1
ATOM 2634 N N . ALA A 1 335 ? 9.112 6.838 22.810 1.00 88.38 335 ALA A N 1
ATOM 2635 C CA . ALA A 1 335 ? 10.075 7.390 21.848 1.00 88.38 335 ALA A CA 1
ATOM 2636 C C . ALA A 1 335 ? 9.433 8.040 20.603 1.00 88.38 335 ALA A C 1
ATOM 2638 O O . ALA A 1 335 ? 10.117 8.301 19.618 1.00 88.38 335 ALA A O 1
ATOM 2639 N N . ASP A 1 336 ? 8.121 8.280 20.621 1.00 85.69 336 ASP A N 1
ATOM 2640 C CA . ASP A 1 336 ? 7.361 8.814 19.483 1.00 85.69 336 ASP A CA 1
ATOM 2641 C C . ASP A 1 336 ? 7.481 7.977 18.182 1.00 85.69 336 ASP A C 1
ATOM 2643 O O . ASP A 1 336 ? 7.347 8.505 17.075 1.00 85.69 336 ASP A O 1
ATOM 2647 N N . ASP A 1 337 ? 7.591 6.648 18.284 1.00 93.75 337 ASP A N 1
ATOM 2648 C CA . ASP A 1 337 ? 7.723 5.740 17.130 1.00 93.75 337 ASP A CA 1
ATOM 2649 C C . ASP A 1 337 ? 6.580 5.886 16.101 1.00 93.75 337 ASP A C 1
ATOM 2651 O O . ASP A 1 337 ? 5.414 5.567 16.366 1.00 93.75 337 ASP A O 1
ATOM 2655 N N . LYS A 1 338 ? 6.910 6.390 14.903 1.00 96.19 338 LYS A N 1
ATOM 2656 C CA . LYS A 1 338 ? 5.922 6.648 13.842 1.00 96.19 338 LYS A CA 1
ATOM 2657 C C . LYS A 1 338 ? 5.261 5.370 13.306 1.00 96.19 338 LYS A C 1
ATOM 2659 O O . LYS A 1 338 ? 4.041 5.413 13.132 1.00 96.19 338 LYS A O 1
ATOM 2664 N N . PRO A 1 339 ? 5.981 4.253 13.061 1.00 97.38 339 PRO A N 1
ATOM 2665 C CA . PRO A 1 339 ? 5.368 2.990 12.639 1.00 97.38 339 PRO A CA 1
ATOM 2666 C C . PRO A 1 339 ? 4.283 2.497 13.600 1.00 97.38 339 PRO A C 1
ATOM 2668 O O . PRO A 1 339 ? 3.135 2.307 13.190 1.00 97.38 339 PRO A O 1
ATOM 2671 N N . LEU A 1 340 ? 4.599 2.373 14.895 1.00 97.31 340 LEU A N 1
ATOM 2672 C CA . LEU A 1 340 ? 3.640 1.943 15.915 1.00 97.31 340 LEU A CA 1
ATOM 2673 C C . LEU A 1 340 ? 2.446 2.902 16.015 1.00 97.31 340 LEU A C 1
ATOM 2675 O O . LEU A 1 340 ? 1.300 2.452 16.095 1.00 97.31 340 LEU A O 1
ATOM 2679 N N . ARG A 1 341 ? 2.687 4.221 15.980 1.00 97.19 341 ARG A N 1
ATOM 2680 C CA . ARG A 1 341 ? 1.606 5.221 15.964 1.00 97.19 341 ARG A CA 1
ATOM 2681 C C . ARG A 1 341 ? 0.699 5.055 14.752 1.00 97.19 341 ARG A C 1
ATOM 2683 O O . ARG A 1 341 ? -0.517 5.185 14.891 1.00 97.19 341 ARG A O 1
ATOM 2690 N N . MET A 1 342 ? 1.260 4.781 13.579 1.00 98.50 342 MET A N 1
ATOM 2691 C CA . MET A 1 342 ? 0.466 4.629 12.366 1.00 98.50 342 MET A CA 1
ATOM 2692 C C . MET A 1 342 ? -0.421 3.382 12.433 1.00 98.50 342 MET A C 1
ATOM 2694 O O . MET A 1 342 ? -1.612 3.491 12.155 1.00 98.50 342 MET A O 1
ATOM 2698 N N . VAL A 1 343 ? 0.095 2.238 12.898 1.00 98.69 343 VAL A N 1
ATOM 2699 C CA . VAL A 1 343 ? -0.720 1.020 13.093 1.00 98.69 343 VAL A CA 1
ATOM 2700 C C . VAL A 1 343 ? -1.846 1.259 14.105 1.00 98.69 343 VAL A C 1
ATOM 2702 O O . VAL A 1 343 ? -2.997 0.906 13.846 1.00 98.69 343 VAL A O 1
ATOM 2705 N N . LYS A 1 344 ? -1.556 1.947 15.220 1.00 97.88 344 LYS A N 1
ATOM 2706 C CA . LYS A 1 344 ? -2.589 2.366 16.186 1.00 97.88 344 LYS A CA 1
ATOM 2707 C C . LYS A 1 344 ? -3.627 3.300 15.560 1.00 97.88 344 LYS A C 1
ATOM 2709 O O . LYS A 1 344 ? -4.808 3.166 15.858 1.00 97.88 344 LYS A O 1
ATOM 2714 N N . THR A 1 345 ? -3.202 4.216 14.688 1.00 98.50 345 THR A N 1
ATOM 2715 C CA . THR A 1 345 ? -4.095 5.123 13.947 1.00 98.50 345 THR A CA 1
ATOM 2716 C C . THR A 1 345 ? -5.028 4.353 13.013 1.00 98.50 345 THR A C 1
ATOM 2718 O O . THR A 1 345 ? -6.223 4.635 13.011 1.00 98.50 345 THR A O 1
ATOM 2721 N N . VAL A 1 346 ? -4.522 3.361 12.266 1.00 98.81 346 VAL A N 1
ATOM 2722 C CA . VAL A 1 346 ? -5.365 2.495 11.417 1.00 98.81 346 VAL A CA 1
ATOM 2723 C C . VAL A 1 346 ? -6.410 1.783 12.276 1.00 98.81 346 VAL A C 1
ATOM 2725 O O . VAL A 1 346 ? -7.600 1.886 11.992 1.00 98.81 346 VAL A O 1
ATOM 2728 N N . LEU A 1 347 ? -5.988 1.135 13.369 1.00 98.81 347 LEU A N 1
ATOM 2729 C CA . LEU A 1 347 ? -6.904 0.447 14.283 1.00 98.81 347 LEU A CA 1
ATOM 2730 C C . LEU A 1 347 ? -7.960 1.396 14.867 1.00 98.81 347 LEU A C 1
ATOM 2732 O O . LEU A 1 347 ? -9.140 1.058 14.907 1.00 98.81 347 LEU A O 1
ATOM 2736 N N . HIS A 1 348 ? -7.551 2.591 15.294 1.00 98.69 348 HIS A N 1
ATOM 2737 C CA . HIS A 1 348 ? -8.466 3.605 15.807 1.00 98.69 348 HIS A CA 1
ATOM 2738 C C . HIS A 1 348 ? -9.516 4.009 14.764 1.00 98.69 348 HIS A C 1
ATOM 2740 O O . HIS A 1 348 ? -10.700 4.064 15.091 1.00 98.69 348 HIS A O 1
ATOM 2746 N N . GLU A 1 349 ? -9.112 4.255 13.513 1.00 98.62 349 GLU A N 1
ATOM 2747 C CA . GLU A 1 349 ? -10.042 4.645 12.448 1.00 98.62 349 GLU A CA 1
ATOM 2748 C C . GLU A 1 349 ? -11.033 3.512 12.121 1.00 98.62 349 GLU A C 1
ATOM 2750 O O . GLU A 1 349 ? -12.225 3.775 11.967 1.00 98.62 349 GLU A O 1
ATOM 2755 N N . LEU A 1 350 ? -10.592 2.247 12.121 1.00 98.62 350 LEU A N 1
ATOM 2756 C CA . LEU A 1 350 ? -11.486 1.089 11.965 1.00 98.62 350 LEU A CA 1
ATOM 2757 C C . LEU A 1 350 ? -12.534 1.021 13.086 1.00 98.62 350 LEU A C 1
ATOM 2759 O O . LEU A 1 350 ? -13.730 0.887 12.814 1.00 98.62 350 LEU A O 1
ATOM 2763 N N . VAL A 1 351 ? -12.105 1.164 14.346 1.00 98.50 351 VAL A N 1
ATOM 2764 C CA . VAL A 1 351 ? -13.008 1.167 15.511 1.00 98.50 351 VAL A CA 1
ATOM 2765 C C . VAL A 1 351 ? -13.956 2.368 15.466 1.00 98.50 351 VAL A C 1
ATOM 2767 O O . VAL A 1 351 ? -15.136 2.236 15.785 1.00 98.50 351 VAL A O 1
ATOM 2770 N N . LYS A 1 352 ? -13.483 3.535 15.025 1.00 97.94 352 LYS A N 1
ATOM 2771 C CA . LYS A 1 352 ? -14.307 4.736 14.844 1.00 97.94 352 LYS A CA 1
ATOM 2772 C C . LYS A 1 352 ? -15.404 4.537 13.798 1.00 97.94 352 LYS A C 1
ATOM 2774 O O . LYS A 1 352 ? -16.536 4.954 14.044 1.00 97.94 352 LYS A O 1
ATOM 2779 N N . LEU A 1 353 ? -15.087 3.900 12.671 1.00 97.44 353 LEU A N 1
ATOM 2780 C CA . LEU A 1 353 ? -16.034 3.662 11.577 1.00 97.44 353 LEU A CA 1
ATOM 2781 C C . LEU A 1 353 ? -17.036 2.542 11.888 1.00 97.44 353 LEU A C 1
ATOM 2783 O O . LEU A 1 353 ? -18.200 2.645 11.509 1.00 97.44 353 LEU A O 1
ATOM 2787 N N . ARG A 1 354 ? -16.613 1.477 12.582 1.00 96.12 354 ARG A N 1
ATOM 2788 C CA . ARG A 1 354 ? -17.470 0.310 12.867 1.00 96.12 354 ARG A CA 1
ATOM 2789 C C . ARG A 1 354 ? -18.120 0.321 14.249 1.00 96.12 354 ARG A C 1
ATOM 2791 O O . ARG A 1 354 ? -19.096 -0.396 14.459 1.00 96.12 354 ARG A O 1
ATOM 2798 N N . GLY A 1 355 ? -17.613 1.113 15.190 1.00 95.88 355 GLY A N 1
ATOM 2799 C CA . GLY A 1 355 ? -18.070 1.102 16.577 1.00 95.88 355 GLY A CA 1
ATOM 2800 C C . GLY A 1 355 ? -17.945 -0.287 17.205 1.00 95.88 355 GLY A C 1
ATOM 2801 O O . GLY A 1 355 ? -17.027 -1.042 16.895 1.00 95.88 355 GLY A O 1
ATOM 2802 N N . THR A 1 356 ? -18.889 -0.651 18.072 1.00 94.88 356 THR A N 1
ATOM 2803 C CA . THR A 1 356 ? -18.903 -1.950 18.772 1.00 94.88 356 THR A CA 1
ATOM 2804 C C . THR A 1 356 ? -18.987 -3.148 17.827 1.00 94.88 356 THR A C 1
ATOM 2806 O O . THR A 1 356 ? -18.486 -4.218 18.170 1.00 94.88 356 THR A O 1
ATOM 2809 N N . ALA A 1 357 ? -19.536 -2.968 16.619 1.00 96.06 357 ALA A N 1
ATOM 2810 C CA . ALA A 1 357 ? -19.619 -4.020 15.610 1.00 96.06 357 ALA A CA 1
ATOM 2811 C C . ALA A 1 357 ? -18.239 -4.511 15.142 1.00 96.06 357 ALA A C 1
ATOM 2813 O O . ALA A 1 357 ? -18.157 -5.600 14.582 1.00 96.06 357 ALA A O 1
ATOM 2814 N N . ILE A 1 358 ? -17.156 -3.761 15.399 1.00 97.25 358 ILE A N 1
ATOM 2815 C CA . ILE A 1 358 ? -15.784 -4.192 15.091 1.00 97.25 358 ILE A CA 1
ATOM 2816 C C . ILE A 1 358 ? -15.421 -5.521 15.767 1.00 97.25 358 ILE A C 1
ATOM 2818 O O . ILE A 1 358 ? -14.673 -6.304 15.196 1.00 97.25 358 ILE A O 1
ATOM 2822 N N . LYS A 1 359 ? -15.989 -5.814 16.948 1.00 95.06 359 LYS A N 1
ATOM 2823 C CA . LYS A 1 359 ? -15.729 -7.069 17.671 1.00 95.06 359 LYS A CA 1
ATOM 2824 C C . LYS A 1 359 ? -16.246 -8.304 16.933 1.00 95.06 359 LYS A C 1
ATOM 2826 O O . LYS A 1 359 ? -15.736 -9.391 17.162 1.00 95.06 359 LYS A O 1
ATOM 2831 N N . GLY A 1 360 ? -17.221 -8.134 16.037 1.00 95.56 360 GLY A N 1
ATOM 2832 C CA . GLY A 1 360 ? -17.707 -9.209 15.173 1.00 95.56 360 GLY A CA 1
ATOM 2833 C C . GLY A 1 360 ? -16.724 -9.614 14.070 1.00 95.56 360 GLY A C 1
ATOM 2834 O O . GLY A 1 360 ? -16.949 -10.639 13.445 1.00 95.56 360 GLY A O 1
ATOM 2835 N N . HIS A 1 361 ? -15.650 -8.843 13.854 1.00 96.69 361 HIS A N 1
ATOM 2836 C CA . HIS A 1 361 ? -14.648 -9.068 12.800 1.00 96.69 361 HIS A CA 1
ATOM 2837 C C . HIS A 1 361 ? -13.333 -9.663 13.336 1.00 96.69 361 HIS A C 1
ATOM 2839 O O . HIS A 1 361 ? -12.250 -9.443 12.807 1.00 96.69 361 HIS A O 1
ATOM 2845 N N . LEU A 1 362 ? -13.385 -10.356 14.476 1.00 95.94 362 LEU A N 1
ATOM 2846 C CA . LEU A 1 362 ? -12.203 -10.922 15.140 1.00 95.94 362 LEU A CA 1
ATOM 2847 C C . LEU A 1 362 ? -12.038 -12.426 14.885 1.00 95.94 362 LEU A C 1
ATOM 2849 O O . LEU A 1 362 ? -11.260 -13.071 15.580 1.00 95.94 362 LEU A O 1
ATOM 2853 N N . SER A 1 363 ? -12.733 -12.983 13.887 1.00 94.88 363 SER A N 1
ATOM 2854 C CA . SER A 1 363 ? -12.761 -14.428 13.603 1.00 94.88 363 SER A CA 1
ATOM 2855 C C . SER A 1 363 ? -11.370 -15.028 13.330 1.00 94.88 363 SER A C 1
ATOM 2857 O O . SER A 1 363 ? -11.111 -16.184 13.653 1.00 94.88 363 SER A O 1
ATOM 2859 N N . MET A 1 364 ? -10.459 -14.225 12.771 1.00 96.00 364 MET A N 1
ATOM 2860 C CA . MET A 1 364 ? -9.090 -14.611 12.420 1.00 96.00 364 MET A CA 1
ATOM 2861 C C . MET A 1 364 ? -8.047 -14.265 13.500 1.00 96.00 364 MET A C 1
ATOM 2863 O O . MET A 1 364 ? -6.853 -14.525 13.322 1.00 96.00 364 MET A O 1
ATOM 2867 N N . VAL A 1 365 ? -8.467 -13.660 14.614 1.00 94.81 365 VAL A N 1
ATOM 2868 C CA . VAL A 1 365 ? -7.608 -13.337 15.761 1.00 94.81 365 VAL A CA 1
ATOM 2869 C C . VAL A 1 365 ? -7.813 -14.414 16.832 1.00 94.81 365 VAL A C 1
ATOM 2871 O O . VAL A 1 365 ? -8.958 -14.747 17.128 1.00 94.81 365 VAL A O 1
ATOM 2874 N N . PRO A 1 366 ? -6.749 -14.954 17.455 1.00 91.88 366 PRO A N 1
ATOM 2875 C CA . PRO A 1 366 ? -6.879 -16.005 18.462 1.00 91.88 366 PRO A CA 1
ATOM 2876 C C . PRO A 1 366 ? -7.360 -15.444 19.814 1.00 91.88 366 PRO A C 1
ATOM 2878 O O . PRO A 1 366 ? -6.598 -15.357 20.774 1.00 91.88 366 PRO A O 1
ATOM 2881 N N . ILE A 1 367 ? -8.624 -15.020 19.879 1.00 90.56 367 ILE A N 1
ATOM 2882 C CA . ILE A 1 367 ? -9.220 -14.315 21.027 1.00 90.56 367 ILE A CA 1
ATOM 2883 C C . ILE A 1 367 ? -9.346 -15.168 22.296 1.00 90.56 367 ILE A C 1
ATOM 2885 O O . ILE A 1 367 ? -9.346 -14.605 23.386 1.00 90.56 367 ILE A O 1
ATOM 2889 N N . ASP A 1 368 ? -9.406 -16.493 22.154 1.00 88.69 368 ASP A N 1
ATOM 2890 C CA . ASP A 1 368 ? -9.585 -17.436 23.267 1.00 88.69 368 ASP A CA 1
ATOM 2891 C C . ASP A 1 368 ? -8.256 -17.939 23.863 1.00 88.69 368 ASP A C 1
ATOM 2893 O O . ASP A 1 368 ? -8.258 -18.734 24.804 1.00 88.69 368 ASP A O 1
ATOM 2897 N N . LEU A 1 369 ? -7.109 -17.522 23.311 1.00 86.50 369 LEU A N 1
ATOM 2898 C CA . LEU A 1 369 ? -5.800 -17.917 23.832 1.00 86.50 369 LEU A CA 1
ATOM 2899 C C . LEU A 1 369 ? -5.383 -17.050 25.023 1.00 86.50 369 LEU A C 1
ATOM 2901 O O . LEU A 1 369 ? -5.621 -15.845 25.055 1.00 86.50 369 LEU A O 1
ATOM 2905 N N . GLU A 1 370 ? -4.676 -17.676 25.964 1.00 83.31 370 GLU A N 1
ATOM 2906 C CA . GLU A 1 370 ? -3.994 -16.996 27.062 1.00 83.31 370 GLU A CA 1
ATOM 2907 C C . GLU A 1 370 ? -2.480 -16.918 26.785 1.00 83.31 370 GLU A C 1
ATOM 2909 O O . GLU A 1 370 ? -1.867 -17.940 26.458 1.00 83.31 370 GLU A O 1
ATOM 2914 N N . PRO A 1 371 ? -1.844 -15.740 26.932 1.00 85.69 371 PRO A N 1
ATOM 2915 C CA . PRO A 1 371 ? -2.443 -14.456 27.302 1.00 85.69 371 PRO A CA 1
ATOM 2916 C C . PRO A 1 371 ? -3.316 -13.867 26.185 1.00 85.69 371 PRO A C 1
ATOM 2918 O O . PRO A 1 371 ? -2.999 -14.024 25.004 1.00 85.69 371 PRO A O 1
ATOM 2921 N N . GLN A 1 372 ? -4.361 -13.124 26.567 1.00 90.44 372 GLN A N 1
ATOM 2922 C CA . GLN A 1 372 ? -5.251 -12.488 25.592 1.00 90.44 372 GLN A CA 1
ATOM 2923 C C . GLN A 1 372 ? -4.498 -11.615 24.568 1.00 90.44 372 GLN A C 1
ATOM 2925 O O . GLN A 1 372 ? -3.573 -10.874 24.934 1.00 90.44 372 GLN A O 1
ATOM 2930 N N . PRO A 1 373 ? -4.930 -11.617 23.291 1.00 94.25 373 PRO A N 1
ATOM 2931 C CA . PRO A 1 373 ? -4.329 -10.795 22.251 1.00 94.25 373 PRO A CA 1
ATOM 2932 C C . PRO A 1 373 ? -4.280 -9.303 22.599 1.00 94.25 373 PRO A C 1
ATOM 2934 O O . PRO A 1 373 ? -5.298 -8.666 22.869 1.00 94.25 373 PRO A O 1
ATOM 2937 N N . ILE A 1 374 ? -3.092 -8.706 22.458 1.00 94.94 374 ILE A N 1
ATOM 2938 C CA . ILE A 1 374 ? -2.811 -7.281 22.730 1.00 94.94 374 ILE A CA 1
ATOM 2939 C C . ILE A 1 374 ? -3.815 -6.340 22.034 1.00 94.94 374 ILE A C 1
ATOM 2941 O O . ILE A 1 374 ? -4.177 -5.288 22.563 1.00 94.94 374 ILE A O 1
ATOM 2945 N N . ILE A 1 375 ? -4.268 -6.713 20.834 1.00 97.00 375 ILE A N 1
ATOM 2946 C CA . ILE A 1 375 ? -5.205 -5.930 20.024 1.00 97.00 375 ILE A CA 1
ATOM 2947 C C . ILE A 1 375 ? -6.551 -5.689 20.728 1.00 97.00 375 ILE A C 1
ATOM 2949 O O . ILE A 1 375 ? -7.123 -4.612 20.555 1.00 97.00 375 ILE A O 1
ATOM 2953 N N . LEU A 1 376 ? -7.030 -6.626 21.557 1.00 96.50 376 LEU A N 1
ATOM 2954 C CA . LEU A 1 376 ? -8.316 -6.506 22.256 1.00 96.50 376 LEU A CA 1
ATOM 2955 C C . LEU A 1 376 ? -8.316 -5.313 23.213 1.00 96.50 376 LEU A C 1
ATOM 2957 O O . LEU A 1 376 ? -9.223 -4.483 23.163 1.00 96.50 376 LEU A O 1
ATOM 2961 N N . ALA A 1 377 ? -7.241 -5.157 23.991 1.00 95.69 377 ALA A N 1
ATOM 2962 C CA . ALA A 1 377 ? -7.073 -4.023 24.895 1.00 95.69 377 ALA A CA 1
ATOM 2963 C C . ALA A 1 377 ? -7.102 -2.680 24.144 1.00 95.69 377 ALA A C 1
ATOM 2965 O O . ALA A 1 377 ? -7.689 -1.708 24.620 1.00 95.69 377 ALA A O 1
ATOM 2966 N N . TYR A 1 378 ? -6.513 -2.618 22.944 1.00 97.31 378 TYR A N 1
ATOM 2967 C CA . TYR A 1 378 ? -6.563 -1.416 22.111 1.00 97.31 378 TYR A CA 1
ATOM 2968 C C . TYR A 1 378 ? -7.952 -1.152 21.520 1.00 97.31 378 TYR A C 1
ATOM 2970 O O . TYR A 1 378 ? -8.365 0.007 21.447 1.00 97.31 378 TYR A O 1
ATOM 2978 N N . ILE A 1 379 ? -8.679 -2.191 21.101 1.00 98.25 379 ILE A N 1
ATOM 2979 C CA . ILE A 1 379 ? -10.061 -2.058 20.615 1.00 98.25 379 ILE A CA 1
ATOM 2980 C C . ILE A 1 379 ? -10.957 -1.520 21.732 1.00 98.25 379 ILE A C 1
ATOM 2982 O O . ILE A 1 379 ? -11.660 -0.531 21.521 1.00 98.25 379 ILE A O 1
ATOM 2986 N N . ASP A 1 380 ? -10.893 -2.116 22.922 1.00 97.38 380 ASP A N 1
ATOM 2987 C CA . ASP A 1 380 ? -11.696 -1.698 24.072 1.00 97.38 380 ASP A CA 1
ATOM 2988 C C . ASP A 1 380 ? -11.376 -0.268 24.503 1.00 97.38 380 ASP A C 1
ATOM 2990 O O . ASP A 1 380 ? -12.290 0.541 24.680 1.00 97.38 380 ASP A O 1
ATOM 2994 N N . LEU A 1 381 ? -10.089 0.081 24.578 1.00 97.00 381 LEU A N 1
ATOM 2995 C CA . LEU A 1 381 ? -9.657 1.443 24.879 1.00 97.00 381 LEU A CA 1
ATOM 2996 C C . LEU A 1 381 ? -10.196 2.453 23.854 1.00 97.00 381 LEU A C 1
ATOM 2998 O O . LEU A 1 381 ? -10.687 3.520 24.232 1.00 97.00 381 LEU A O 1
ATOM 3002 N N . ASN A 1 382 ? -10.136 2.129 22.560 1.00 97.75 382 ASN A N 1
ATOM 3003 C CA . ASN A 1 382 ? -10.661 2.995 21.505 1.00 97.75 382 ASN A CA 1
ATOM 3004 C C . ASN A 1 382 ? -12.186 3.153 21.606 1.00 97.75 382 ASN A C 1
ATOM 3006 O O . ASN A 1 382 ? -12.678 4.278 21.519 1.00 97.75 382 ASN A O 1
ATOM 3010 N N . LEU A 1 383 ? -12.932 2.067 21.837 1.00 97.31 383 LEU A N 1
ATOM 3011 C CA . LEU A 1 383 ? -14.389 2.111 22.020 1.00 97.31 383 LEU A CA 1
ATOM 3012 C C . LEU A 1 383 ? -14.783 2.985 23.215 1.00 97.31 383 LEU A C 1
ATOM 3014 O O . LEU A 1 383 ? -15.663 3.837 23.084 1.00 97.31 383 LEU A O 1
ATOM 3018 N N . GLN A 1 384 ? -14.106 2.817 24.352 1.00 96.69 384 GLN A N 1
ATOM 3019 C CA . GLN A 1 384 ? -14.330 3.620 25.557 1.00 96.69 384 GLN A CA 1
ATOM 3020 C C . GLN A 1 384 ? -14.014 5.099 25.310 1.00 96.69 384 GLN A C 1
ATOM 3022 O O . GLN A 1 384 ? -14.818 5.966 25.649 1.00 96.69 384 GLN A O 1
ATOM 3027 N N . THR A 1 385 ? -12.883 5.391 24.662 1.00 93.31 385 THR A N 1
ATOM 3028 C CA . THR A 1 385 ? -12.462 6.766 24.347 1.00 93.31 385 THR A CA 1
ATOM 3029 C C . THR A 1 385 ? -13.457 7.453 23.411 1.00 93.31 385 THR A C 1
ATOM 3031 O O . THR A 1 385 ? -13.843 8.597 23.643 1.00 93.31 385 THR A O 1
ATOM 3034 N N . LEU A 1 386 ? -13.922 6.754 22.372 1.00 92.44 386 LEU A N 1
ATOM 3035 C CA . LEU A 1 386 ? -14.913 7.277 21.430 1.00 92.44 386 LEU A CA 1
ATOM 3036 C C . LEU A 1 386 ? -16.289 7.460 22.082 1.00 92.44 386 LEU A C 1
ATOM 3038 O O . LEU A 1 386 ? -16.968 8.448 21.803 1.00 92.44 386 LEU A O 1
ATOM 3042 N N . ALA A 1 387 ? -16.699 6.543 22.963 1.00 90.94 387 ALA A N 1
ATOM 3043 C CA . ALA A 1 387 ? -17.929 6.680 23.736 1.00 90.94 387 ALA A CA 1
ATOM 3044 C C . ALA A 1 387 ? -17.862 7.896 24.673 1.00 90.94 387 ALA A C 1
ATOM 3046 O O . ALA A 1 387 ? -18.774 8.720 24.664 1.00 90.94 387 ALA A O 1
ATOM 3047 N N . ALA A 1 388 ? -16.758 8.064 25.407 1.00 89.12 388 ALA A N 1
ATOM 3048 C CA . ALA A 1 388 ? -16.534 9.223 26.266 1.00 89.12 388 ALA A CA 1
ATOM 3049 C C . ALA A 1 388 ? -16.523 10.536 25.465 1.00 89.12 388 ALA A C 1
ATOM 3051 O O . ALA A 1 388 ? -17.179 11.498 25.857 1.00 89.12 388 ALA A O 1
ATOM 3052 N N . ALA A 1 389 ? -15.861 10.567 24.303 1.00 83.81 389 ALA A N 1
ATOM 3053 C CA . ALA A 1 389 ? -15.851 11.737 23.426 1.00 83.81 389 ALA A CA 1
ATOM 3054 C C . ALA A 1 389 ? -17.264 12.128 22.962 1.00 83.81 389 ALA A C 1
ATOM 3056 O O . ALA A 1 389 ? -17.600 13.309 22.990 1.00 83.81 389 ALA A O 1
ATOM 3057 N N . ARG A 1 390 ? -18.117 11.150 22.615 1.00 79.62 390 ARG A N 1
ATOM 3058 C CA . ARG A 1 390 ? -19.527 11.395 22.253 1.00 79.62 390 ARG A CA 1
ATOM 3059 C C . ARG A 1 390 ? -20.337 11.991 23.404 1.00 79.62 390 ARG A C 1
ATOM 3061 O O . ARG A 1 390 ? -21.182 12.840 23.151 1.00 79.62 390 ARG A O 1
ATOM 3068 N N . MET A 1 391 ? -20.065 11.587 24.646 1.00 72.00 391 MET A N 1
ATOM 3069 C CA . MET A 1 391 ? -20.723 12.146 25.838 1.00 72.00 391 MET A CA 1
ATOM 3070 C C . MET A 1 391 ? -20.255 13.573 26.161 1.00 72.00 391 MET A C 1
ATOM 3072 O O . MET A 1 391 ? -20.989 14.335 26.785 1.00 72.00 391 MET A O 1
ATOM 3076 N N . LEU A 1 392 ? -19.046 13.945 25.726 1.00 72.50 392 LEU A N 1
ATOM 3077 C CA . LEU A 1 392 ? -18.457 15.275 25.924 1.00 72.50 392 LEU A CA 1
ATOM 3078 C C . LEU A 1 392 ? -18.771 16.257 24.778 1.00 72.50 392 LEU A C 1
ATOM 3080 O O . LEU A 1 392 ? -18.604 17.465 24.947 1.00 72.50 392 LEU A O 1
ATOM 3084 N N . THR A 1 393 ? -19.242 15.773 23.623 1.00 50.22 393 THR A N 1
ATOM 3085 C CA . THR A 1 393 ? -19.729 16.604 22.510 1.00 50.22 393 THR A CA 1
ATOM 3086 C C . THR A 1 393 ? -21.256 16.753 22.568 1.00 50.22 393 THR A C 1
ATOM 3088 O O . THR A 1 393 ? -21.950 15.753 22.389 1.00 50.22 393 THR A O 1
ATOM 3091 N N . PRO A 1 394 ? -21.825 17.962 22.746 1.00 43.28 394 PRO A N 1
ATOM 3092 C CA . PRO A 1 394 ? -23.267 18.163 22.616 1.00 43.28 394 PRO A CA 1
ATOM 3093 C C . PRO A 1 394 ? -23.668 17.881 21.164 1.00 43.28 394 PRO A C 1
ATOM 3095 O O . PRO A 1 394 ? -23.237 18.590 20.253 1.00 43.28 394 PRO A O 1
ATOM 3098 N N . ALA A 1 395 ? -24.446 16.826 20.924 1.00 40.56 395 ALA A N 1
ATOM 3099 C CA . ALA A 1 395 ? -24.928 16.497 19.589 1.00 40.56 395 ALA A CA 1
ATOM 3100 C C . ALA A 1 395 ? -25.871 17.606 19.083 1.00 40.56 395 ALA A C 1
ATOM 3102 O O . ALA A 1 395 ? -26.987 17.759 19.571 1.00 40.56 395 ALA A O 1
ATOM 3103 N N . GLY A 1 396 ? -25.419 18.388 18.099 1.00 35.41 396 GLY A N 1
ATOM 3104 C CA . GLY A 1 396 ? -26.319 19.105 17.193 1.00 35.41 396 GLY A CA 1
ATOM 3105 C C . GLY A 1 396 ? -26.999 18.113 16.237 1.00 35.41 396 GLY A C 1
ATOM 3106 O O . GLY A 1 396 ? -26.472 17.016 16.034 1.00 35.41 396 GLY A O 1
ATOM 3107 N N . PRO A 1 397 ? -28.154 18.453 15.639 1.00 45.19 397 PRO A N 1
ATOM 3108 C CA . PRO A 1 397 ? -28.879 17.527 14.781 1.00 45.19 397 PRO A CA 1
ATOM 3109 C C . PRO A 1 397 ? -28.108 17.338 13.468 1.00 45.19 397 PRO A C 1
ATOM 3111 O O . PRO A 1 397 ? -28.080 18.226 12.618 1.00 45.19 397 PRO A O 1
ATOM 3114 N N . VAL A 1 398 ? -27.466 16.182 13.301 1.00 39.72 398 VAL A N 1
ATOM 3115 C CA . VAL A 1 398 ? -26.893 15.729 12.027 1.00 39.72 398 VAL A CA 1
ATOM 3116 C C . VAL A 1 398 ? -27.572 14.415 11.662 1.00 39.72 398 VAL A C 1
ATOM 3118 O O . VAL A 1 398 ? -27.697 13.519 12.494 1.00 39.72 398 VAL A O 1
ATOM 3121 N N . GLY A 1 399 ? -28.080 14.375 10.430 1.00 36.25 399 GLY A N 1
ATOM 3122 C CA . GLY A 1 399 ? -29.047 13.412 9.921 1.00 36.25 399 GLY A CA 1
ATOM 3123 C C . GLY A 1 399 ? -28.719 11.946 10.194 1.00 36.25 399 GLY A C 1
ATOM 3124 O O . GLY A 1 399 ? -27.618 11.465 9.934 1.00 36.25 399 GLY A O 1
ATOM 3125 N N . GLN A 1 400 ? -29.741 11.237 10.671 1.00 35.06 400 GLN A N 1
ATOM 3126 C CA . GLN A 1 400 ? -29.815 9.784 10.673 1.00 35.06 400 GLN A CA 1
ATOM 3127 C C . GLN A 1 400 ? -29.754 9.251 9.236 1.00 35.06 400 GLN A C 1
ATOM 3129 O O . GLN A 1 400 ? -30.681 9.445 8.455 1.00 35.06 400 GLN A O 1
ATOM 3134 N N . SER A 1 401 ? -28.712 8.490 8.917 1.00 36.31 401 SER A N 1
ATOM 3135 C CA . SER A 1 401 ? -28.810 7.379 7.972 1.00 36.31 401 SER A CA 1
ATOM 3136 C C . SER A 1 401 ? -29.133 6.117 8.779 1.00 36.31 401 SER A C 1
ATOM 3138 O O . SER A 1 401 ? -28.229 5.436 9.263 1.00 36.31 401 SER A O 1
ATOM 3140 N N . HIS A 1 402 ? -30.424 5.857 8.989 1.00 32.69 402 HIS A N 1
ATOM 3141 C CA . HIS A 1 402 ? -30.934 4.655 9.648 1.00 32.69 402 HIS A CA 1
ATOM 3142 C C . HIS A 1 402 ? -31.508 3.707 8.587 1.00 32.69 402 HIS A C 1
ATOM 3144 O O . HIS A 1 402 ? -32.484 4.047 7.924 1.00 32.69 402 HIS A O 1
ATOM 3150 N N . TRP A 1 403 ? -30.913 2.522 8.443 1.00 27.34 403 TRP A N 1
ATOM 3151 C CA . TRP A 1 403 ? -31.539 1.372 7.788 1.00 27.34 403 TRP A CA 1
ATOM 3152 C C . TRP A 1 403 ? -31.927 0.375 8.878 1.00 27.34 403 TRP A C 1
ATOM 3154 O O . TRP A 1 403 ? -31.063 -0.068 9.632 1.00 27.34 403 TRP A O 1
ATOM 3164 N N . GLY A 1 404 ? -33.219 0.055 8.967 1.00 27.64 404 GLY A N 1
ATOM 3165 C CA . GLY A 1 404 ? -33.757 -0.891 9.943 1.00 27.64 404 GLY A CA 1
ATOM 3166 C C . GLY A 1 404 ? -35.270 -0.783 10.132 1.00 27.64 404 GLY A C 1
ATOM 3167 O O . GLY A 1 404 ? -35.719 -0.223 11.117 1.00 27.64 404 GLY A O 1
ATOM 3168 N N . ASP A 1 405 ? -36.005 -1.368 9.190 1.00 25.28 405 ASP A N 1
ATOM 3169 C CA . ASP A 1 405 ? -37.335 -1.974 9.353 1.00 25.28 405 ASP A CA 1
ATOM 3170 C C . ASP A 1 405 ? -38.613 -1.105 9.432 1.00 25.28 405 ASP A C 1
ATOM 3172 O O . ASP A 1 405 ? -38.692 -0.040 10.042 1.00 25.28 405 ASP A O 1
ATOM 3176 N N . SER A 1 406 ? -39.640 -1.619 8.752 1.00 35.34 406 SER A N 1
ATOM 3177 C CA . SER A 1 406 ? -41.006 -1.112 8.670 1.00 35.34 406 SER A CA 1
ATOM 3178 C C . SER A 1 406 ? -41.856 -1.696 9.797 1.00 35.34 406 SER A C 1
ATOM 3180 O O . SER A 1 406 ? -41.863 -2.905 9.988 1.00 35.34 406 SER A O 1
ATOM 3182 N N . GLY A 1 407 ? -42.685 -0.879 10.456 1.00 28.69 407 GLY A N 1
ATOM 3183 C CA . GLY A 1 407 ? -43.816 -1.404 11.230 1.00 28.69 407 GLY A CA 1
ATOM 3184 C C . GLY A 1 407 ? -44.295 -0.549 12.405 1.00 28.69 407 GLY A C 1
ATOM 3185 O O . GLY A 1 407 ? -43.688 -0.548 13.463 1.00 28.69 407 GLY A O 1
ATOM 3186 N N . ALA A 1 408 ? -45.475 0.054 12.222 1.00 30.64 408 ALA A N 1
ATOM 3187 C CA . ALA A 1 408 ? -46.473 0.401 13.246 1.00 30.64 408 ALA A CA 1
ATOM 3188 C C . ALA A 1 408 ? -46.228 1.593 14.212 1.00 30.64 408 ALA A C 1
ATOM 3190 O O . ALA A 1 408 ? -45.698 1.473 15.307 1.00 30.64 408 ALA A O 1
ATOM 3191 N N . ASN A 1 409 ? -46.786 2.739 13.805 1.00 35.59 409 ASN A N 1
ATOM 3192 C CA . ASN A 1 409 ? -47.777 3.561 14.522 1.00 35.59 409 ASN A CA 1
ATOM 3193 C C . ASN A 1 409 ? -47.697 3.676 16.068 1.00 35.59 409 ASN A C 1
ATOM 3195 O O . ASN A 1 409 ? -48.136 2.778 16.780 1.00 35.59 409 ASN A O 1
ATOM 3199 N N . SER A 1 410 ? -47.358 4.864 16.587 1.00 28.95 410 SER A N 1
ATOM 3200 C CA . SER A 1 410 ? -48.062 5.435 17.751 1.00 28.95 410 SER A CA 1
ATOM 3201 C C . SER A 1 410 ? -47.907 6.962 17.830 1.00 28.95 410 SER A C 1
ATOM 3203 O O . SER A 1 410 ? -46.838 7.529 17.627 1.00 28.95 410 SER A O 1
ATOM 3205 N N . MET A 1 411 ? -49.039 7.615 18.077 1.00 33.72 411 MET A N 1
ATOM 3206 C CA . MET A 1 411 ? -49.255 9.053 18.247 1.00 33.72 411 MET A CA 1
ATOM 3207 C C . MET A 1 411 ? -49.024 9.454 19.716 1.00 33.72 411 MET A C 1
ATOM 3209 O O . MET A 1 411 ? -49.413 8.667 20.581 1.00 33.72 411 MET A O 1
ATOM 3213 N N . SER A 1 412 ? -48.513 10.675 19.984 1.00 33.47 412 SER A N 1
ATOM 3214 C CA . SER A 1 412 ? -48.868 11.645 21.076 1.00 33.47 412 SER A CA 1
ATOM 3215 C C . SER A 1 412 ? -47.645 12.470 21.580 1.00 33.47 412 SER A C 1
ATOM 3217 O O . SER A 1 412 ? -46.514 12.107 21.275 1.00 33.47 412 SER A O 1
ATOM 3219 N N . PRO A 1 413 ? -47.808 13.563 22.365 1.00 42.59 413 PRO A N 1
ATOM 3220 C CA . PRO A 1 413 ? -48.179 14.912 21.927 1.00 42.59 413 PRO A CA 1
ATOM 3221 C C . PRO A 1 413 ? -47.120 15.993 22.278 1.00 42.59 413 PRO A C 1
ATOM 3223 O O . PRO A 1 413 ? -46.232 15.814 23.108 1.00 42.59 413 PRO A O 1
ATOM 3226 N N . ALA A 1 414 ? -47.230 17.152 21.627 1.00 41.91 414 ALA A N 1
ATOM 3227 C CA . ALA A 1 414 ? -46.293 18.270 21.693 1.00 41.91 414 ALA A CA 1
ATOM 3228 C C . ALA A 1 414 ? -46.373 19.093 23.000 1.00 41.91 414 ALA A C 1
ATOM 3230 O O . ALA A 1 414 ? -47.302 19.874 23.180 1.00 41.91 414 ALA A O 1
ATOM 3231 N N . THR A 1 415 ? -45.347 19.003 23.855 1.00 39.03 415 THR A N 1
ATOM 3232 C CA . THR A 1 415 ? -45.070 19.980 24.942 1.00 39.03 415 THR A CA 1
ATOM 3233 C C . THR A 1 415 ? -43.576 20.262 25.190 1.00 39.03 415 THR A C 1
ATOM 3235 O O . THR A 1 415 ? -43.245 21.070 26.050 1.00 39.03 415 THR A O 1
ATOM 3238 N N . HIS A 1 416 ? -42.645 19.688 24.417 1.00 47.56 416 HIS A N 1
ATOM 3239 C CA . HIS A 1 416 ? -41.197 19.793 24.689 1.00 47.56 416 HIS A CA 1
ATOM 3240 C C . HIS A 1 416 ? -40.425 20.873 23.900 1.00 47.56 416 HIS A C 1
ATOM 3242 O O . HIS A 1 416 ? -39.205 20.952 24.017 1.00 47.56 416 HIS A O 1
ATOM 3248 N N . SER A 1 417 ? -41.087 21.724 23.107 1.00 57.19 417 SER A N 1
ATOM 3249 C CA . SER A 1 417 ? -40.370 22.631 22.189 1.00 57.19 417 SER A CA 1
ATOM 3250 C C . SER A 1 417 ? -39.725 23.850 22.866 1.00 57.19 417 SER A C 1
ATOM 3252 O O . SER A 1 417 ? -38.633 24.243 22.467 1.00 57.19 417 SER A O 1
ATOM 3254 N N . SER A 1 418 ? -40.363 24.468 23.866 1.00 59.47 418 SER A N 1
ATOM 3255 C CA . SER A 1 418 ? -39.878 25.724 24.471 1.00 59.47 418 SER A CA 1
ATOM 3256 C C . SER A 1 418 ? -38.763 25.509 25.501 1.00 59.47 418 SER A C 1
ATOM 3258 O O . SER A 1 418 ? -37.804 26.275 25.534 1.00 59.47 418 SER A O 1
ATOM 3260 N N . ASP A 1 419 ? -38.836 24.435 26.292 1.00 70.88 419 ASP A N 1
ATOM 3261 C CA . ASP A 1 419 ? -37.788 24.067 27.257 1.00 70.88 419 ASP A CA 1
ATOM 3262 C C . ASP A 1 419 ? -36.500 23.610 26.550 1.00 70.88 419 ASP A C 1
ATOM 3264 O O . ASP A 1 419 ? -35.393 23.982 26.941 1.00 70.88 419 ASP A O 1
ATOM 3268 N N . ALA A 1 420 ? -36.638 22.869 25.442 1.00 72.38 420 ALA A N 1
ATOM 3269 C CA . ALA A 1 420 ? -35.509 22.494 24.595 1.00 72.38 420 ALA A CA 1
ATOM 3270 C C . ALA A 1 420 ? -34.838 23.723 23.955 1.00 72.38 420 ALA A C 1
ATOM 3272 O O . ALA A 1 420 ? -33.609 23.797 23.901 1.00 72.38 420 ALA A O 1
ATOM 3273 N N . GLN A 1 421 ? -35.631 24.714 23.534 1.00 77.62 421 GLN A N 1
ATOM 3274 C CA . GLN A 1 421 ? -35.123 25.960 22.961 1.00 77.62 421 GLN A CA 1
ATOM 3275 C C . GLN A 1 421 ? -34.400 26.826 24.005 1.00 77.62 421 GLN A C 1
ATOM 3277 O O . GLN A 1 421 ? -33.308 27.321 23.726 1.00 77.62 421 GLN A O 1
ATOM 3282 N N . LEU A 1 422 ? -34.938 26.942 25.225 1.00 80.31 422 LEU A N 1
ATOM 3283 C CA . LEU A 1 422 ? -34.290 27.663 26.328 1.00 80.31 422 LEU A CA 1
ATOM 3284 C C . LEU A 1 422 ? -32.961 27.006 26.737 1.00 80.31 422 LEU A C 1
ATOM 3286 O O . LEU A 1 422 ? -31.958 27.692 26.937 1.00 80.31 422 LEU A O 1
ATOM 3290 N N . LYS A 1 423 ? -32.921 25.669 26.801 1.00 79.56 423 LYS A N 1
ATOM 3291 C CA . LYS A 1 423 ? -31.689 24.896 27.048 1.00 79.56 423 LYS A CA 1
ATOM 3292 C C . LYS A 1 423 ? -30.627 25.144 25.976 1.00 79.56 423 LYS A C 1
ATOM 3294 O O . LYS A 1 423 ? -29.447 25.295 26.295 1.00 79.56 423 LYS A O 1
ATOM 3299 N N . GLN A 1 424 ? -31.038 25.225 24.713 1.00 80.31 424 GLN A N 1
ATOM 3300 C CA . GLN A 1 424 ? -30.137 25.519 23.601 1.00 80.31 424 GLN A CA 1
ATOM 3301 C C . GLN A 1 424 ? -29.596 26.957 23.657 1.00 80.31 424 GLN A C 1
ATOM 3303 O O . GLN A 1 424 ? -28.405 27.174 23.414 1.00 80.31 424 GLN A O 1
ATOM 3308 N N . GLU A 1 425 ? -30.439 27.929 24.010 1.00 81.19 425 GLU A N 1
ATOM 3309 C CA . GLU A 1 425 ? -30.046 29.333 24.162 1.00 81.19 425 GLU A CA 1
ATOM 3310 C C . GLU A 1 425 ? -29.047 29.515 25.318 1.00 81.19 425 GLU A C 1
ATOM 3312 O O . GLU A 1 425 ? -27.990 30.124 25.134 1.00 81.19 425 GLU A O 1
ATOM 3317 N N . LEU A 1 426 ? -29.299 28.884 26.471 1.00 83.56 426 LEU A N 1
ATOM 3318 C CA . LEU A 1 426 ? -28.384 28.887 27.620 1.00 83.56 426 LEU A CA 1
ATOM 3319 C C . LEU A 1 426 ? -27.016 28.277 27.284 1.00 83.56 426 LEU A C 1
ATOM 3321 O O . LEU A 1 426 ? -25.981 28.849 27.632 1.00 83.56 426 LEU A O 1
ATOM 3325 N N . ALA A 1 427 ? -26.984 27.158 26.554 1.00 83.31 427 ALA A N 1
ATOM 3326 C CA . ALA A 1 427 ? -25.731 26.529 26.134 1.00 83.31 427 ALA A CA 1
ATOM 3327 C C . ALA A 1 427 ? -24.896 27.441 25.213 1.00 83.31 427 ALA A C 1
ATOM 3329 O O . ALA A 1 427 ? -23.670 27.525 25.358 1.00 83.31 427 ALA A O 1
ATOM 3330 N N . ALA A 1 428 ? -25.545 28.161 24.291 1.00 84.31 428 ALA A N 1
ATOM 3331 C CA . ALA A 1 428 ? -24.876 29.126 23.419 1.00 84.31 428 ALA A CA 1
ATOM 3332 C C . ALA A 1 428 ? -24.290 30.305 24.215 1.00 84.31 428 ALA A C 1
ATOM 3334 O O . ALA A 1 428 ? -23.158 30.727 23.955 1.00 84.31 428 ALA A O 1
ATOM 3335 N N . VAL A 1 429 ? -25.022 30.793 25.218 1.00 84.19 429 VAL A N 1
ATOM 3336 C CA . VAL A 1 429 ? -24.566 31.861 26.115 1.00 84.19 429 VAL A CA 1
ATOM 3337 C C . VAL A 1 429 ? -23.379 31.404 26.969 1.00 84.19 429 VAL A C 1
ATOM 3339 O O . VAL A 1 429 ? -22.374 32.113 27.036 1.00 84.19 429 VAL A O 1
ATOM 3342 N N . PHE A 1 430 ? -23.404 30.194 27.540 1.00 85.94 430 PHE A N 1
ATOM 3343 C CA . PHE A 1 430 ? -22.267 29.667 28.310 1.00 85.94 430 PHE A CA 1
ATOM 3344 C C . PHE A 1 430 ? -21.005 29.496 27.461 1.00 85.94 430 PHE A C 1
ATOM 3346 O O . PHE A 1 430 ? -19.906 29.806 27.927 1.00 85.94 430 PHE A O 1
ATOM 3353 N N . LYS A 1 431 ? -21.152 29.090 26.195 1.00 85.25 431 LYS A N 1
ATOM 3354 C CA . LYS A 1 431 ? -20.030 29.043 25.249 1.00 85.25 431 LYS A CA 1
ATOM 3355 C C . LYS A 1 431 ? -19.437 30.434 25.005 1.00 85.25 431 LYS A C 1
ATOM 3357 O O . LYS A 1 431 ? -18.216 30.567 25.001 1.00 85.25 431 LYS A O 1
ATOM 3362 N N . LYS A 1 432 ? -20.275 31.469 24.856 1.00 85.56 432 LYS A N 1
ATOM 3363 C CA . LYS A 1 432 ? -19.809 32.862 24.729 1.00 85.56 432 LYS A CA 1
ATOM 3364 C C . LYS A 1 432 ? -19.095 33.349 25.995 1.00 85.56 432 LYS A C 1
ATOM 3366 O O . LYS A 1 432 ? -18.114 34.077 25.876 1.00 85.56 432 LYS A O 1
ATOM 3371 N N . ILE A 1 433 ? -19.550 32.939 27.183 1.00 86.56 433 ILE A N 1
ATOM 3372 C CA . ILE A 1 433 ? -18.915 33.286 28.470 1.00 86.56 433 ILE A CA 1
ATOM 3373 C C . ILE A 1 433 ? -17.521 32.654 28.604 1.00 86.56 433 ILE A C 1
ATOM 3375 O O . ILE A 1 433 ? -16.616 33.281 29.151 1.00 86.56 433 ILE A O 1
ATOM 3379 N N . GLY A 1 434 ? -17.336 31.439 28.082 1.00 77.81 434 GLY A N 1
ATOM 3380 C CA . GLY A 1 434 ? -16.057 30.722 28.115 1.00 77.81 434 GLY A CA 1
ATOM 3381 C C . GLY A 1 434 ? -14.972 31.265 27.171 1.00 77.81 434 GLY A C 1
ATOM 3382 O O . GLY A 1 434 ? -13.811 30.891 27.319 1.00 77.81 434 GLY A O 1
ATOM 3383 N N . ASP A 1 435 ? -15.316 32.143 26.222 1.00 79.06 435 ASP A N 1
ATOM 3384 C CA . ASP A 1 435 ? -14.369 32.767 25.289 1.00 79.06 435 ASP A CA 1
ATOM 3385 C C . ASP A 1 435 ? -13.985 34.186 25.750 1.00 79.06 435 ASP A C 1
ATOM 3387 O O . ASP A 1 435 ? -14.831 35.027 26.059 1.00 79.06 435 ASP A O 1
ATOM 3391 N N . LYS A 1 436 ? -12.677 34.468 25.759 1.00 76.38 436 LYS A N 1
ATOM 3392 C CA . LYS A 1 436 ? -12.071 35.726 26.217 1.00 76.38 436 LYS A CA 1
ATOM 3393 C C . LYS A 1 436 ? -12.567 36.969 25.465 1.00 76.38 436 LYS A C 1
ATOM 3395 O O . LYS A 1 436 ? -12.517 38.055 26.038 1.00 76.38 436 LYS A O 1
ATOM 3400 N N . GLN A 1 437 ? -13.006 36.840 24.212 1.00 76.19 437 GLN A N 1
ATOM 3401 C CA . GLN A 1 437 ? -13.496 37.972 23.410 1.00 76.19 437 GLN A CA 1
ATOM 3402 C C . GLN A 1 437 ? -15.000 38.210 23.572 1.00 76.19 437 GLN A C 1
ATOM 3404 O O . GLN A 1 437 ? -15.462 39.337 23.411 1.00 76.19 437 GLN A O 1
ATOM 3409 N N . THR A 1 438 ? -15.772 37.173 23.907 1.00 81.19 438 THR A N 1
ATOM 3410 C CA . THR A 1 438 ? -17.239 37.265 23.992 1.00 81.19 438 THR A CA 1
ATOM 3411 C C . THR A 1 438 ? -17.782 37.173 25.417 1.00 81.19 438 THR A C 1
ATOM 3413 O O . THR A 1 438 ? -18.999 37.253 25.599 1.00 81.19 438 THR A O 1
ATOM 3416 N N . CYS A 1 439 ? -16.916 37.059 26.432 1.00 82.56 439 CYS A N 1
ATOM 3417 C CA . CYS A 1 439 ? -17.332 36.765 27.802 1.00 82.56 439 CYS A CA 1
ATOM 3418 C C . CYS A 1 439 ? -18.275 37.810 28.406 1.00 82.56 439 CYS A C 1
ATOM 3420 O O . CYS A 1 439 ? -19.317 37.464 28.961 1.00 82.56 439 CYS A O 1
ATOM 3422 N N . THR A 1 440 ? -17.955 39.092 28.230 1.00 81.50 440 THR A N 1
ATOM 3423 C CA . THR A 1 440 ? -18.777 40.205 28.715 1.00 81.50 440 THR A CA 1
ATOM 3424 C C . THR A 1 440 ? -20.155 40.194 28.063 1.00 81.50 440 THR A C 1
ATOM 3426 O O . THR A 1 440 ? -21.158 40.320 28.755 1.00 81.50 440 THR A O 1
ATOM 3429 N N . ILE A 1 441 ? -20.224 39.998 26.742 1.00 81.88 441 ILE A N 1
ATOM 3430 C CA . ILE A 1 441 ? -21.494 39.950 26.000 1.00 81.88 441 ILE A CA 1
ATOM 3431 C C . ILE A 1 441 ? -22.338 38.766 26.486 1.00 81.88 441 ILE A C 1
ATOM 3433 O O . ILE A 1 441 ? -23.523 38.935 26.768 1.00 81.88 441 ILE A O 1
ATOM 3437 N N . GLY A 1 442 ? -21.710 37.601 26.674 1.00 86.19 442 GLY A N 1
ATOM 3438 C CA . GLY A 1 442 ? -22.366 36.418 27.223 1.00 86.19 442 GLY A CA 1
ATOM 3439 C C . GLY A 1 442 ? -22.952 36.643 28.623 1.00 86.19 442 GLY A C 1
ATOM 3440 O O . GLY A 1 442 ? -24.067 36.205 28.884 1.00 86.19 442 GLY A O 1
ATOM 3441 N N . LEU A 1 443 ? -22.269 37.376 29.511 1.00 87.38 443 LEU A N 1
ATOM 3442 C CA . LEU A 1 443 ? -22.788 37.676 30.856 1.00 87.38 443 LEU A CA 1
ATOM 3443 C C . LEU A 1 443 ? -24.043 38.564 30.830 1.00 87.38 443 LEU A C 1
ATOM 3445 O O . LEU A 1 443 ? -24.974 38.321 31.596 1.00 87.38 443 LEU A O 1
ATOM 3449 N N . TYR A 1 444 ? -24.106 39.559 29.941 1.00 83.25 444 TYR A N 1
ATOM 3450 C CA . TYR A 1 444 ? -25.311 40.386 29.796 1.00 83.25 444 TYR A CA 1
ATOM 3451 C C . TYR A 1 444 ? -26.477 39.623 29.150 1.00 83.25 444 TYR A C 1
ATOM 3453 O O . TYR A 1 444 ? -27.625 39.811 29.556 1.00 83.25 444 TYR A O 1
ATOM 3461 N N . GLU A 1 445 ? -26.206 38.760 28.165 1.00 85.19 445 GLU A N 1
ATOM 3462 C CA . GLU A 1 445 ? -27.228 37.877 27.583 1.00 85.19 445 GLU A CA 1
ATOM 3463 C C . GLU A 1 445 ? -27.787 36.920 28.646 1.00 85.19 445 GLU A C 1
ATOM 3465 O O . GLU A 1 445 ? -29.004 36.791 28.774 1.00 85.19 445 GLU A O 1
ATOM 3470 N N . LEU A 1 446 ? -26.916 36.333 29.475 1.00 88.06 446 LEU A N 1
ATOM 3471 C CA . LEU A 1 446 ? -27.329 35.468 30.578 1.00 88.06 446 LEU A CA 1
ATOM 3472 C C . LEU A 1 446 ? -28.184 36.220 31.603 1.00 88.06 446 LEU A C 1
ATOM 3474 O O . LEU A 1 446 ? -29.232 35.715 32.000 1.00 88.06 446 LEU A O 1
ATOM 3478 N N . TYR A 1 447 ? -27.783 37.439 31.981 1.00 84.75 447 TYR A N 1
ATOM 3479 C CA . TYR A 1 447 ? -28.557 38.288 32.890 1.00 84.75 447 TYR A CA 1
ATOM 3480 C C . TYR A 1 447 ? -29.958 38.591 32.337 1.00 84.75 447 TYR A C 1
ATOM 3482 O O . TYR A 1 447 ? -30.954 38.539 33.058 1.00 84.75 447 TYR A O 1
ATOM 3490 N N . ARG A 1 448 ? -30.079 38.843 31.029 1.00 84.75 448 ARG A N 1
ATOM 3491 C CA . ARG A 1 448 ? -31.386 39.044 30.390 1.00 84.75 448 ARG A CA 1
ATOM 3492 C C . ARG A 1 448 ? -32.256 37.787 30.467 1.00 84.75 448 ARG A C 1
ATOM 3494 O O . ARG A 1 448 ? -33.441 37.896 30.770 1.00 84.75 448 ARG A O 1
ATOM 3501 N N . ILE A 1 449 ? -31.679 36.608 30.235 1.00 83.06 449 ILE A N 1
ATOM 3502 C CA . ILE A 1 449 ? -32.401 35.328 30.315 1.00 83.06 449 ILE A CA 1
ATOM 3503 C C . ILE A 1 449 ? -32.856 35.047 31.754 1.00 83.06 449 ILE A C 1
ATOM 3505 O O . ILE A 1 449 ? -34.003 34.645 31.946 1.00 83.06 449 ILE A O 1
ATOM 3509 N N . THR A 1 450 ? -32.028 35.343 32.767 1.00 80.56 450 THR A N 1
ATOM 3510 C CA . THR A 1 450 ? -32.426 35.199 34.181 1.00 80.56 450 THR A CA 1
ATOM 3511 C C . THR A 1 450 ? -33.617 36.086 34.555 1.00 80.56 450 THR A C 1
ATOM 3513 O O . THR A 1 450 ? -34.433 35.680 35.375 1.00 80.56 450 THR A O 1
ATOM 3516 N N . GLN A 1 451 ? -33.766 37.256 33.919 1.00 80.00 451 GLN A N 1
ATOM 3517 C CA . GLN A 1 451 ? -34.912 38.146 34.150 1.00 80.00 451 GLN A CA 1
ATOM 3518 C C . GLN A 1 451 ? -36.180 37.716 33.400 1.00 80.00 451 GLN A C 1
ATOM 3520 O O . GLN A 1 451 ? -37.289 37.954 33.871 1.00 80.00 451 GLN A O 1
ATOM 3525 N N . LEU A 1 452 ? -36.033 37.086 32.230 1.00 77.12 452 LEU A N 1
ATOM 3526 C CA . LEU A 1 452 ? -37.162 36.605 31.427 1.00 77.12 452 LEU A CA 1
ATOM 3527 C C . LEU A 1 452 ? -37.742 35.285 31.954 1.00 77.12 452 LEU A C 1
ATOM 3529 O O . LEU A 1 452 ? -38.932 35.033 31.776 1.00 77.12 452 LEU A O 1
ATOM 3533 N N . TYR A 1 453 ? -36.925 34.467 32.627 1.00 77.00 453 TYR A N 1
ATOM 3534 C CA . TYR A 1 453 ? -37.322 33.154 33.145 1.00 77.00 453 TYR A CA 1
ATOM 3535 C C . TYR A 1 453 ? -36.954 32.964 34.630 1.00 77.00 453 TYR A C 1
ATOM 3537 O O . TYR A 1 453 ? -36.225 32.030 34.964 1.00 77.00 453 TYR A O 1
ATOM 3545 N N . PRO A 1 454 ? -37.487 33.788 35.555 1.00 71.56 454 PRO A N 1
ATOM 3546 C CA . PRO A 1 454 ? -37.136 33.730 36.980 1.00 71.56 454 PRO A CA 1
ATOM 3547 C C . PRO A 1 454 ? -37.581 32.436 37.686 1.00 71.56 454 PRO A C 1
ATOM 3549 O O . PRO A 1 454 ? -37.135 32.154 38.791 1.00 71.56 454 PRO A O 1
ATOM 3552 N N . GLN A 1 455 ? -38.455 31.643 37.054 1.00 65.69 455 GLN A N 1
ATOM 3553 C CA . GLN A 1 455 ? -38.938 30.355 37.569 1.00 65.69 455 GLN A CA 1
ATOM 3554 C C . GLN A 1 455 ? -38.036 29.166 37.193 1.00 65.69 455 GLN A C 1
ATOM 3556 O O . GLN A 1 455 ? -38.248 28.059 37.683 1.00 65.69 455 GLN A O 1
ATOM 3561 N N . VAL A 1 456 ? -37.054 29.359 36.304 1.00 75.06 456 VAL A N 1
ATOM 3562 C CA . VAL A 1 456 ? -36.158 28.292 35.840 1.00 75.06 456 VAL A CA 1
ATOM 3563 C C . VAL A 1 456 ? -34.826 28.409 36.569 1.00 75.06 456 VAL A C 1
ATOM 3565 O O . VAL A 1 456 ? -34.140 29.423 36.462 1.00 75.06 456 VAL A O 1
ATOM 3568 N N . ASP A 1 457 ? -34.421 27.354 37.281 1.00 74.50 457 ASP A N 1
ATOM 3569 C CA . ASP A 1 457 ? -33.109 27.311 37.929 1.00 74.50 457 ASP A CA 1
ATOM 3570 C C . ASP A 1 457 ? -31.998 27.110 36.886 1.00 74.50 457 ASP A C 1
ATOM 3572 O O . ASP A 1 457 ? -31.572 25.993 36.584 1.00 74.50 457 ASP A O 1
ATOM 3576 N N . ILE A 1 458 ? -31.518 28.216 36.323 1.00 77.88 458 ILE A N 1
ATOM 3577 C CA . ILE A 1 458 ? -30.456 28.250 35.308 1.00 77.88 458 ILE A CA 1
ATOM 3578 C C . ILE A 1 458 ? -29.133 27.672 35.853 1.00 77.88 458 ILE A C 1
ATOM 3580 O O . ILE A 1 458 ? -28.338 27.116 35.090 1.00 77.88 458 ILE A O 1
ATOM 3584 N N . PHE A 1 459 ? -28.903 27.720 37.172 1.00 77.00 459 PHE A N 1
ATOM 3585 C CA . PHE A 1 459 ? -27.688 27.184 37.792 1.00 77.00 459 PHE A CA 1
ATOM 3586 C C . PHE A 1 459 ? -27.700 25.657 37.929 1.00 77.00 459 PHE A C 1
ATOM 3588 O O . PHE A 1 459 ? -26.620 25.062 38.043 1.00 77.00 459 PHE A O 1
ATOM 3595 N N . SER A 1 460 ? -28.870 25.013 37.851 1.00 76.12 460 SER A N 1
ATOM 3596 C CA . SER A 1 460 ? -28.975 23.549 37.764 1.00 76.12 460 SER A CA 1
ATOM 3597 C C . SER A 1 460 ? -28.268 22.997 36.517 1.00 76.12 460 SER A C 1
ATOM 3599 O O . SER A 1 460 ? -27.618 21.955 36.583 1.00 76.12 460 SER A O 1
ATOM 3601 N N . GLN A 1 461 ? -28.273 23.742 35.404 1.00 70.88 461 GLN A N 1
ATOM 3602 C CA . GLN A 1 461 ? -27.604 23.345 34.156 1.00 70.88 461 GLN A CA 1
ATOM 3603 C C . GLN A 1 461 ? -26.084 23.559 34.182 1.00 70.88 461 GLN A C 1
ATOM 3605 O O . GLN A 1 461 ? -25.358 23.010 33.357 1.00 70.88 461 GLN A O 1
ATOM 3610 N N . LEU A 1 462 ? -25.586 24.316 35.162 1.00 73.12 462 LEU A N 1
ATOM 3611 C CA . LEU A 1 462 ? -24.161 24.555 35.381 1.00 73.12 462 LEU A CA 1
ATOM 3612 C C . LEU A 1 462 ? -23.529 23.555 36.361 1.00 73.12 462 LEU A C 1
ATOM 3614 O O . LEU A 1 462 ? -22.353 23.705 36.684 1.00 73.12 462 LEU A O 1
ATOM 3618 N N . GLN A 1 463 ? -24.259 22.542 36.844 1.00 72.31 463 GLN A N 1
ATOM 3619 C CA . GLN A 1 463 ? -23.709 21.540 37.772 1.00 72.31 463 GLN A CA 1
ATOM 3620 C C . GLN A 1 463 ? -22.522 20.760 37.183 1.00 72.31 463 GLN A C 1
ATOM 3622 O O . GLN A 1 463 ? -21.599 20.421 37.917 1.00 72.31 463 GLN A O 1
ATOM 3627 N N . ASN A 1 464 ? -22.508 20.551 35.862 1.00 69.12 464 ASN A N 1
ATOM 3628 C CA . ASN A 1 464 ? -21.421 19.868 35.152 1.00 69.12 464 ASN A CA 1
ATOM 3629 C C . ASN A 1 464 ? -20.237 20.793 34.800 1.00 69.12 464 ASN A C 1
ATOM 3631 O O . ASN A 1 464 ? -19.249 20.334 34.229 1.00 69.12 464 ASN A O 1
ATOM 3635 N N . ALA A 1 465 ? -20.326 22.092 35.106 1.00 77.06 465 ALA A N 1
ATOM 3636 C CA . ALA A 1 465 ? -19.249 23.051 34.885 1.00 77.06 465 ALA A CA 1
ATOM 3637 C C . ALA A 1 465 ? -18.332 23.164 36.115 1.00 77.06 465 ALA A C 1
ATOM 3639 O O . ALA A 1 465 ? -18.740 22.889 37.244 1.00 77.06 465 ALA A O 1
ATOM 3640 N N . SER A 1 466 ? -17.085 23.602 35.909 1.00 80.69 466 SER A N 1
ATOM 3641 C CA . SER A 1 466 ? -16.116 23.738 37.003 1.00 80.69 466 SER A CA 1
ATOM 3642 C C . SER A 1 466 ? -16.581 24.747 38.059 1.00 80.69 466 SER A C 1
ATOM 3644 O O . SER A 1 466 ? -17.210 25.759 37.748 1.00 80.69 466 SER A O 1
ATOM 3646 N N . GLU A 1 467 ? -16.238 24.505 39.324 1.00 80.25 467 GLU A N 1
ATOM 3647 C CA . GLU A 1 467 ? -16.611 25.389 40.436 1.00 80.25 467 GLU A CA 1
ATOM 3648 C C . GLU A 1 467 ? -16.097 26.824 40.236 1.00 80.25 467 GLU A C 1
ATOM 3650 O O . GLU A 1 467 ? -16.831 27.784 40.460 1.00 80.25 467 GLU A O 1
ATOM 3655 N N . ALA A 1 468 ? -14.882 26.974 39.701 1.00 77.31 468 ALA A N 1
ATOM 3656 C CA . ALA A 1 468 ? -14.314 28.272 39.342 1.00 77.31 468 ALA A CA 1
ATOM 3657 C C . ALA A 1 468 ? -15.158 29.013 38.288 1.00 77.31 468 ALA A C 1
ATOM 3659 O O . ALA A 1 468 ? -15.365 30.220 38.397 1.00 77.31 468 ALA A O 1
ATOM 3660 N N . PHE A 1 469 ? -15.686 28.297 37.290 1.00 82.31 469 PHE A N 1
ATOM 3661 C CA . PHE A 1 469 ? -16.542 28.877 36.254 1.00 82.31 469 PHE A CA 1
ATOM 3662 C C . PHE A 1 469 ? -17.936 29.234 36.789 1.00 82.31 469 PHE A C 1
ATOM 3664 O O . PHE A 1 469 ? -18.469 30.297 36.472 1.00 82.31 469 PHE A O 1
ATOM 3671 N N . ARG A 1 470 ? -18.506 28.396 37.663 1.00 84.31 470 ARG A N 1
ATOM 3672 C CA . ARG A 1 470 ? -19.787 28.677 38.336 1.00 84.31 470 ARG A CA 1
ATOM 3673 C C . ARG A 1 470 ? -19.702 29.926 39.215 1.00 84.31 470 ARG A C 1
ATOM 3675 O O . ARG A 1 470 ? -20.619 30.745 39.196 1.00 84.31 470 ARG A O 1
ATOM 3682 N N . THR A 1 471 ? -18.600 30.088 39.947 1.00 84.62 471 THR A N 1
ATOM 3683 C CA . THR A 1 471 ? -18.336 31.284 40.761 1.00 84.62 471 THR A CA 1
ATOM 3684 C C . THR A 1 471 ? -18.136 32.516 39.882 1.00 84.62 471 THR A C 1
ATOM 3686 O O . THR A 1 471 ? -18.782 33.529 40.124 1.00 84.62 471 THR A O 1
ATOM 3689 N N . TYR A 1 472 ? -17.370 32.405 38.791 1.00 85.19 472 TYR A N 1
ATOM 3690 C CA . TYR A 1 472 ? -17.203 33.495 37.823 1.00 85.19 472 TYR A CA 1
ATOM 3691 C C . TYR A 1 472 ? -18.534 33.985 37.234 1.00 85.19 472 TYR A C 1
ATOM 3693 O O . TYR A 1 472 ? -18.764 35.189 37.146 1.00 85.19 472 TYR A O 1
ATOM 3701 N N . ILE A 1 473 ? -19.432 33.066 36.860 1.00 87.75 473 ILE A N 1
ATOM 3702 C CA . ILE A 1 473 ? -20.765 33.425 36.359 1.00 87.75 473 ILE A CA 1
ATOM 3703 C C . ILE A 1 473 ? -2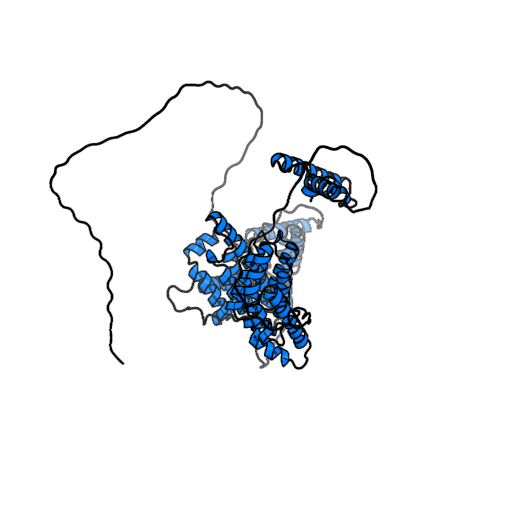1.588 34.128 37.442 1.00 87.75 473 ILE A C 1
ATOM 3705 O O . ILE A 1 473 ? -22.224 35.140 37.153 1.00 87.75 473 ILE A O 1
ATOM 3709 N N . ARG A 1 474 ? -21.572 33.625 38.683 1.00 87.69 474 ARG A N 1
ATOM 3710 C CA . ARG A 1 474 ? -22.321 3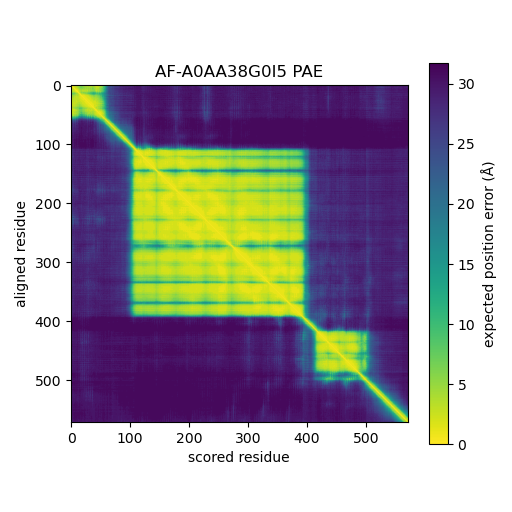4.228 39.796 1.00 87.69 474 ARG A CA 1
ATOM 3711 C C . ARG A 1 474 ? -21.845 35.654 40.085 1.00 87.69 474 ARG A C 1
ATOM 3713 O O . ARG A 1 474 ? -22.667 36.565 40.156 1.00 87.69 474 ARG A O 1
ATOM 3720 N N . ASP A 1 475 ? -20.534 35.848 40.175 1.00 87.12 475 ASP A N 1
ATOM 3721 C CA . ASP A 1 475 ? -19.923 37.154 40.437 1.00 87.12 475 ASP A CA 1
ATOM 3722 C C . ASP A 1 475 ? -20.127 38.111 39.250 1.00 87.12 475 ASP A C 1
ATOM 3724 O O . ASP A 1 475 ? -20.430 39.292 39.432 1.00 87.12 475 ASP A O 1
ATOM 3728 N N . GLY A 1 476 ? -20.032 37.593 38.021 1.00 87.25 476 GLY A N 1
ATOM 3729 C CA . GLY A 1 476 ? -20.280 38.341 36.791 1.00 87.25 476 GLY A CA 1
ATOM 3730 C C . GLY A 1 476 ? -21.725 38.828 36.668 1.00 87.25 476 GLY A C 1
ATOM 3731 O O . GLY A 1 476 ? -21.943 39.986 36.316 1.00 87.25 476 GLY A O 1
ATOM 3732 N N . LEU A 1 477 ? -22.711 37.992 37.009 1.00 88.00 477 LEU A N 1
ATOM 3733 C CA . LEU A 1 477 ? -24.127 38.376 37.015 1.00 88.00 477 LEU A CA 1
ATOM 3734 C C . LEU A 1 477 ? -24.434 39.424 38.091 1.00 88.00 477 LEU A C 1
ATOM 3736 O O . LEU A 1 477 ? -25.091 40.416 37.782 1.00 88.00 477 LEU A O 1
ATOM 3740 N N . ALA A 1 478 ? -23.894 39.273 39.306 1.00 85.56 478 ALA A N 1
ATOM 3741 C CA . ALA A 1 478 ? -24.033 40.276 40.367 1.00 85.56 478 ALA A CA 1
ATOM 3742 C C . ALA A 1 478 ? -23.416 41.630 39.961 1.00 85.56 478 ALA A C 1
ATOM 3744 O O . ALA A 1 478 ? -23.951 42.702 40.259 1.00 85.56 478 ALA A O 1
ATOM 3745 N N . GLN A 1 479 ? -22.301 41.596 39.227 1.00 83.50 479 GLN A N 1
ATOM 3746 C CA . GLN A 1 479 ? -21.671 42.798 38.693 1.00 83.50 479 GLN A CA 1
ATOM 3747 C C . GLN A 1 479 ? -22.500 43.440 37.568 1.00 83.50 479 GLN A C 1
ATOM 3749 O O . GLN A 1 479 ? -22.601 44.669 37.513 1.00 83.50 479 GLN A O 1
ATOM 3754 N N . VAL A 1 480 ? -23.102 42.637 36.686 1.00 85.50 480 VAL A N 1
ATOM 3755 C CA . VAL A 1 480 ? -24.005 43.116 35.626 1.00 85.50 480 VAL A CA 1
ATOM 3756 C C . VAL A 1 480 ? -25.272 43.732 36.219 1.00 85.50 480 VAL A C 1
ATOM 3758 O O . VAL A 1 480 ? -25.663 44.814 35.788 1.00 85.50 480 VAL A O 1
ATOM 3761 N N . GLU A 1 481 ? -25.861 43.123 37.246 1.00 83.50 481 GLU A N 1
ATOM 3762 C CA . GLU A 1 481 ? -27.026 43.654 37.963 1.00 83.50 481 GLU A CA 1
ATOM 3763 C C . GLU A 1 481 ? -26.722 45.015 38.607 1.00 83.50 481 GLU A C 1
ATOM 3765 O O . GLU A 1 481 ? -27.452 45.989 38.404 1.00 83.50 481 GLU A O 1
ATOM 3770 N N . LYS A 1 482 ? -25.574 45.129 39.288 1.00 81.94 482 LYS A N 1
ATOM 3771 C CA . LYS A 1 482 ? -25.099 46.394 39.870 1.00 81.94 482 LYS A CA 1
ATOM 3772 C C . LYS A 1 482 ? -24.860 47.477 38.810 1.00 81.94 482 LYS A C 1
ATOM 3774 O O . LYS A 1 482 ? -25.119 48.654 39.061 1.00 81.94 482 LYS A O 1
ATOM 3779 N N . ASN A 1 483 ? -24.379 47.097 37.626 1.00 77.25 483 ASN A N 1
ATOM 3780 C CA . ASN A 1 483 ? -24.147 48.019 36.511 1.00 77.25 483 ASN A CA 1
ATOM 3781 C C . ASN A 1 483 ? -25.453 48.440 35.814 1.00 77.25 483 ASN A C 1
ATOM 3783 O O . ASN A 1 483 ? -25.586 49.606 35.435 1.00 77.25 483 ASN A O 1
ATOM 3787 N N . ALA A 1 484 ? -26.420 47.525 35.697 1.00 75.12 484 ALA A N 1
ATOM 3788 C CA . ALA A 1 484 ? -27.752 47.789 35.160 1.00 75.12 484 ALA A CA 1
ATOM 3789 C C . ALA A 1 484 ? -28.547 48.734 36.076 1.00 75.12 484 ALA A C 1
ATOM 3791 O O . ALA A 1 484 ? -29.142 49.695 35.590 1.00 75.12 484 ALA A O 1
ATOM 3792 N N . ALA A 1 485 ? -28.470 48.541 37.399 1.00 72.56 485 ALA A N 1
ATOM 3793 C CA . ALA A 1 485 ? -29.054 49.449 38.391 1.00 72.56 485 ALA A CA 1
ATOM 3794 C C . ALA A 1 485 ? -28.409 50.851 38.380 1.00 72.56 485 ALA A C 1
ATOM 3796 O O . ALA A 1 485 ? -29.051 51.836 38.736 1.00 72.56 485 ALA A O 1
ATOM 3797 N N . ALA A 1 486 ? -27.153 50.956 37.934 1.00 73.12 486 ALA A N 1
ATOM 3798 C CA . ALA A 1 486 ? -26.428 52.217 37.774 1.00 73.12 486 ALA A CA 1
A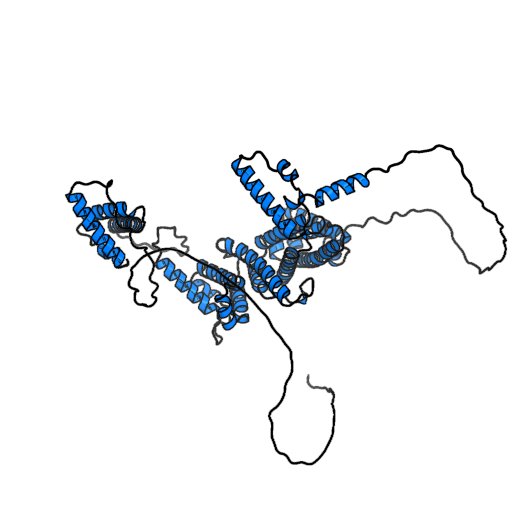TOM 3799 C C . ALA A 1 486 ? -26.604 52.875 36.386 1.00 73.12 486 ALA A C 1
ATOM 3801 O O . ALA A 1 486 ? -25.949 53.882 36.112 1.00 73.12 486 ALA A O 1
ATOM 3802 N N . GLY A 1 487 ? -27.438 52.313 35.497 1.00 61.66 487 GLY A N 1
ATOM 3803 C CA . GLY A 1 487 ? -27.751 52.880 34.178 1.00 61.66 487 GLY A CA 1
ATOM 3804 C C . GLY A 1 487 ? -26.602 52.869 33.158 1.00 61.66 487 GLY A C 1
ATOM 3805 O O . GLY A 1 487 ? -26.651 53.608 32.176 1.00 61.66 487 GLY A O 1
ATOM 3806 N N . LYS A 1 488 ? -25.550 52.065 33.370 1.00 58.88 488 LYS A N 1
ATOM 3807 C CA . LYS A 1 488 ? -24.376 52.004 32.479 1.00 58.88 488 LYS A CA 1
ATOM 3808 C C . LYS A 1 488 ? -24.562 50.913 31.418 1.00 58.88 488 LYS A C 1
ATOM 3810 O O . LYS A 1 488 ? -24.809 49.760 31.758 1.00 58.88 488 LYS A O 1
ATOM 3815 N N . THR A 1 489 ? -24.430 51.262 30.136 1.00 57.53 489 THR A N 1
ATOM 3816 C CA . THR A 1 489 ? -24.552 50.325 29.001 1.00 57.53 489 THR A CA 1
ATOM 3817 C C . THR A 1 489 ? -23.199 49.723 28.587 1.00 57.53 489 THR A C 1
ATOM 3819 O O . THR A 1 489 ? -22.140 50.179 29.020 1.00 57.53 489 THR A O 1
ATOM 3822 N N . HIS A 1 490 ? -23.248 48.674 27.752 1.00 52.38 490 HIS A N 1
ATOM 3823 C CA . HIS A 1 490 ? -22.183 47.717 27.391 1.00 52.38 490 HIS A CA 1
ATOM 3824 C C . HIS A 1 490 ? -20.785 48.266 27.019 1.00 52.38 490 HIS A C 1
ATOM 3826 O O . HIS A 1 490 ? -19.848 47.478 26.910 1.00 52.38 490 HIS A O 1
ATOM 3832 N N . SER A 1 491 ? -20.605 49.571 26.802 1.00 45.31 491 SER A N 1
ATOM 3833 C CA . SER A 1 491 ? -19.401 50.146 26.187 1.00 45.31 491 SER A CA 1
ATOM 3834 C C . SER A 1 491 ? -18.353 50.712 27.156 1.00 45.31 491 SER A C 1
ATOM 3836 O O . SER A 1 491 ? -17.445 51.409 26.711 1.00 45.31 491 SER A O 1
ATOM 3838 N N . SER A 1 492 ? -18.410 50.431 28.463 1.00 47.62 492 SER A N 1
ATOM 3839 C CA . SER A 1 492 ? -17.310 50.821 29.361 1.00 47.62 492 SER A CA 1
ATOM 3840 C C . SER A 1 492 ? -17.147 49.882 30.558 1.00 47.62 492 SER A C 1
ATOM 3842 O O . SER A 1 492 ? -17.957 49.936 31.478 1.00 47.62 492 SER A O 1
ATOM 3844 N N . MET A 1 493 ? -16.107 49.031 30.537 1.00 47.41 493 MET A N 1
ATOM 3845 C CA . MET A 1 493 ? -15.213 48.662 31.663 1.00 47.41 493 MET A CA 1
ATOM 3846 C C . MET A 1 493 ? -14.548 47.275 31.496 1.00 47.41 493 MET A C 1
ATOM 3848 O O . MET A 1 493 ? -15.102 46.405 30.824 1.00 47.41 493 MET A O 1
ATOM 3852 N N . PRO A 1 494 ? -13.355 47.060 32.099 1.00 46.88 494 PRO A N 1
ATOM 3853 C CA . PRO A 1 494 ? -12.601 45.812 31.995 1.00 46.88 494 PRO A CA 1
ATOM 3854 C C . PRO A 1 494 ? -13.184 44.720 32.907 1.00 46.88 494 PRO A C 1
ATOM 3856 O O . PRO A 1 494 ? -13.318 44.920 34.112 1.00 46.88 494 PRO A O 1
ATOM 3859 N N . ILE A 1 495 ? -13.496 43.553 32.338 1.00 54.19 495 ILE A N 1
ATOM 3860 C CA . ILE A 1 495 ? -13.851 42.333 33.079 1.00 54.19 495 ILE A CA 1
ATOM 3861 C C . ILE A 1 495 ? -12.635 41.403 33.129 1.00 54.19 495 ILE A C 1
ATOM 3863 O O . ILE A 1 495 ? -11.935 41.223 32.130 1.00 54.19 495 ILE A O 1
ATOM 3867 N N . SER A 1 496 ? -12.386 40.810 34.300 1.00 57.66 496 SER A N 1
ATOM 3868 C CA . SER A 1 496 ? -11.375 39.766 34.479 1.00 57.66 496 SER A CA 1
ATOM 3869 C C . SER A 1 496 ? -11.641 38.593 33.535 1.00 57.66 496 SER A C 1
ATOM 3871 O O . SER A 1 496 ? -12.781 38.160 33.352 1.00 57.66 496 SER A O 1
ATOM 3873 N N . THR A 1 497 ? -10.577 38.077 32.924 1.00 54.88 497 THR A N 1
ATOM 3874 C CA . THR A 1 497 ? -10.648 36.984 31.951 1.00 54.88 497 THR A CA 1
ATOM 3875 C C . THR A 1 497 ? -11.222 35.712 32.582 1.00 54.88 497 THR A C 1
ATOM 3877 O O . THR A 1 497 ? -10.768 35.350 33.671 1.00 54.88 497 THR A O 1
ATOM 3880 N N . PRO A 1 498 ? -12.169 35.018 31.918 1.00 54.41 498 PRO A N 1
ATOM 3881 C CA . PRO A 1 498 ? -12.724 33.767 32.427 1.00 54.41 498 PRO A CA 1
ATOM 3882 C C . PRO A 1 498 ? -11.632 32.683 32.528 1.00 54.41 498 PRO A C 1
ATOM 3884 O O . PRO A 1 498 ? -10.687 32.691 31.729 1.00 54.41 498 PRO A O 1
ATOM 3887 N N . PRO A 1 499 ? -11.729 31.747 33.490 1.00 55.53 499 PRO A N 1
ATOM 3888 C CA . PRO A 1 499 ? -10.813 30.611 33.572 1.00 55.53 499 PRO A CA 1
ATOM 3889 C C . PRO A 1 499 ? -10.963 29.696 32.339 1.00 55.53 499 PRO A C 1
ATOM 3891 O O . PRO A 1 499 ? -12.073 29.558 31.821 1.00 55.53 499 PRO A O 1
ATOM 3894 N N . PRO A 1 500 ? -9.879 29.050 31.860 1.00 50.34 500 PRO A N 1
ATOM 3895 C CA . PRO A 1 500 ? -9.962 28.129 30.732 1.00 50.34 500 PRO A CA 1
ATOM 3896 C C . PRO A 1 500 ? -10.838 26.926 31.101 1.00 50.34 500 PRO A C 1
ATOM 3898 O O . PRO A 1 500 ? -10.675 26.322 32.162 1.00 50.34 500 PRO A O 1
ATOM 3901 N N . VAL A 1 501 ? -11.771 26.565 30.220 1.00 43.53 501 VAL A N 1
ATOM 3902 C CA . VAL A 1 501 ? -12.611 25.374 30.390 1.00 43.53 501 VAL A CA 1
ATOM 3903 C C . VAL A 1 501 ? -11.765 24.146 30.043 1.00 43.53 501 VAL A C 1
ATOM 3905 O O . VAL A 1 501 ? -11.735 23.705 28.898 1.00 43.53 501 VAL A O 1
ATOM 3908 N N . THR A 1 502 ? -11.014 23.622 31.014 1.00 36.16 502 THR A N 1
ATOM 3909 C CA . THR A 1 502 ? -10.255 22.372 30.865 1.00 36.16 502 THR A CA 1
ATOM 3910 C C . THR A 1 502 ? -10.937 21.235 31.610 1.00 36.16 502 THR A C 1
ATOM 3912 O O . THR A 1 502 ? -11.161 21.307 32.818 1.00 36.16 502 THR A O 1
ATOM 3915 N N . SER A 1 503 ? -11.225 20.175 30.860 1.00 34.81 503 SER A N 1
ATOM 3916 C CA . SER A 1 503 ? -11.542 18.826 31.323 1.00 34.81 503 SER A CA 1
ATOM 3917 C C . SER A 1 503 ? -10.552 18.339 32.386 1.00 34.81 503 SER A C 1
ATOM 3919 O O . SER A 1 503 ? -9.339 18.447 32.207 1.00 34.81 503 SER A O 1
ATOM 3921 N N . ASN A 1 504 ? -11.099 17.791 33.473 1.00 32.16 504 ASN A N 1
ATOM 3922 C CA . ASN A 1 504 ? -10.396 17.224 34.621 1.00 32.16 504 ASN A CA 1
ATOM 3923 C C . ASN A 1 504 ? -9.224 16.309 34.224 1.00 32.16 504 ASN A C 1
ATOM 3925 O O . ASN A 1 504 ? -9.433 15.215 33.705 1.00 32.16 504 ASN A O 1
ATOM 3929 N N . LEU A 1 505 ? -8.005 16.715 34.578 1.00 33.38 505 LEU A N 1
ATOM 3930 C CA . LEU A 1 505 ? -6.871 15.819 34.787 1.00 33.38 505 LEU A CA 1
ATOM 3931 C C . LEU A 1 505 ? -6.266 16.158 36.150 1.00 33.38 505 LEU A C 1
ATOM 3933 O O . LEU A 1 505 ? -5.680 17.221 36.345 1.00 33.38 505 LEU A O 1
ATOM 3937 N N . SER A 1 506 ? -6.461 15.256 37.109 1.00 30.20 506 SER A N 1
ATOM 3938 C CA . SER A 1 506 ? -5.820 15.308 38.420 1.00 30.20 506 SER A CA 1
ATOM 3939 C C . SER A 1 506 ? -4.311 15.116 38.278 1.00 30.20 506 SER A C 1
ATOM 3941 O O . SER A 1 506 ? -3.856 14.183 37.618 1.00 30.20 506 SER A O 1
ATOM 3943 N N . SER A 1 507 ? -3.525 15.953 38.954 1.00 29.52 507 SER A N 1
ATOM 3944 C CA . SER A 1 507 ? -2.144 15.648 39.347 1.00 29.52 507 SER A CA 1
ATOM 3945 C C . SER A 1 507 ? -1.770 16.405 40.632 1.00 29.52 507 SER A C 1
ATOM 3947 O O . SER A 1 507 ? -2.404 17.416 40.944 1.00 29.52 507 SER A O 1
ATOM 3949 N N . PRO A 1 508 ? -0.818 15.888 41.435 1.00 40.28 508 PRO A N 1
ATOM 3950 C CA . PRO A 1 508 ? -0.759 16.144 42.874 1.00 40.28 508 PRO A CA 1
ATOM 3951 C C . PRO A 1 508 ? -0.105 17.477 43.263 1.00 40.28 508 PRO A C 1
ATOM 3953 O O . PRO A 1 508 ? 0.773 17.999 42.582 1.00 40.28 508 PRO A O 1
ATOM 3956 N N . LYS A 1 509 ? -0.533 17.978 44.426 1.00 30.42 509 LYS A N 1
ATOM 3957 C CA . LYS A 1 509 ? -0.095 19.195 45.130 1.00 30.42 509 LYS A CA 1
ATOM 3958 C C . LYS A 1 509 ? 1.418 19.217 45.419 1.00 30.42 509 LYS A C 1
ATOM 3960 O O . LYS A 1 509 ? 1.919 18.334 46.106 1.00 30.42 509 LYS A O 1
ATOM 3965 N N . LEU A 1 510 ? 2.088 20.306 45.035 1.00 32.81 510 LEU A N 1
ATOM 3966 C CA . LEU A 1 510 ? 3.345 20.785 45.631 1.00 32.81 510 LEU A CA 1
ATOM 3967 C C . LEU A 1 510 ? 3.128 22.216 46.177 1.00 32.81 510 LEU A C 1
ATOM 3969 O O . LEU A 1 510 ? 2.373 22.976 45.564 1.00 32.81 510 LEU A O 1
ATOM 3973 N N . PRO A 1 511 ? 3.709 22.579 47.338 1.00 36.81 511 PRO A N 1
ATOM 3974 C CA . PRO A 1 511 ? 3.417 23.835 48.035 1.00 36.81 511 PRO A CA 1
ATOM 3975 C C . PRO A 1 511 ? 4.155 25.055 47.436 1.00 36.81 511 PRO A C 1
ATOM 3977 O O . PRO A 1 511 ? 5.146 24.886 46.724 1.00 36.81 511 PRO A O 1
ATOM 3980 N N . PRO A 1 512 ? 3.672 26.289 47.697 1.00 39.16 512 PRO A N 1
ATOM 3981 C CA . PRO A 1 512 ? 4.057 27.488 46.947 1.00 39.16 512 PRO A CA 1
ATOM 3982 C C . PRO A 1 512 ? 5.354 28.154 47.452 1.00 39.16 512 PRO A C 1
ATOM 3984 O O . PRO A 1 512 ? 5.645 28.082 48.647 1.00 39.16 512 PRO A O 1
ATOM 3987 N N . PRO A 1 513 ? 6.098 28.879 46.590 1.00 32.81 513 PRO A N 1
ATOM 3988 C CA . PRO A 1 513 ? 7.186 29.753 47.016 1.00 32.81 513 PRO A CA 1
ATOM 3989 C C . PRO A 1 513 ? 6.703 31.190 47.293 1.00 32.81 513 PRO A C 1
ATOM 3991 O O . PRO A 1 513 ? 5.870 31.743 46.573 1.00 32.81 513 PRO A O 1
ATOM 3994 N N . SER A 1 514 ? 7.270 31.804 48.332 1.00 31.95 514 SER A N 1
ATOM 3995 C CA . SER A 1 514 ? 7.105 33.221 48.688 1.00 31.95 514 SER A CA 1
ATOM 3996 C C . SER A 1 514 ? 7.916 34.150 47.760 1.00 31.95 514 SER A C 1
ATOM 3998 O O . SER A 1 514 ? 8.978 33.734 47.290 1.00 31.95 514 SER A O 1
ATOM 4000 N N . PRO A 1 515 ? 7.488 35.408 47.512 1.00 37.66 515 PRO A N 1
ATOM 4001 C CA . PRO A 1 515 ? 8.163 36.313 46.576 1.00 37.66 515 PRO A CA 1
ATOM 4002 C C . PRO A 1 515 ? 8.911 37.488 47.248 1.00 37.66 515 PRO A C 1
ATOM 4004 O O . PRO A 1 515 ? 8.679 37.790 48.416 1.00 37.66 515 PRO A O 1
ATOM 4007 N N . LEU A 1 516 ? 9.673 38.218 46.407 1.00 29.80 516 LEU A N 1
ATOM 4008 C CA . LEU A 1 516 ? 10.277 39.564 46.580 1.00 29.80 516 LEU A CA 1
ATOM 4009 C C . LEU A 1 516 ? 11.681 39.557 47.242 1.00 29.80 516 LEU A C 1
ATOM 4011 O O . LEU A 1 516 ? 11.895 38.872 48.225 1.00 29.80 516 LEU A O 1
ATOM 4015 N N . ASN A 1 517 ? 12.699 40.316 46.815 1.00 28.89 517 ASN A N 1
ATOM 4016 C CA . ASN A 1 517 ? 12.758 41.439 45.880 1.00 28.89 517 ASN A CA 1
ATOM 4017 C C . ASN A 1 517 ? 14.231 41.827 45.570 1.00 28.89 517 ASN A C 1
ATOM 4019 O O . ASN A 1 517 ? 15.060 41.841 46.472 1.00 28.89 517 ASN A O 1
ATOM 4023 N N . SER A 1 518 ? 14.462 42.312 44.343 1.00 27.12 518 SER A N 1
ATOM 4024 C CA . SER A 1 518 ? 15.179 43.568 44.018 1.00 27.12 518 SER A CA 1
ATOM 4025 C C . SER A 1 518 ? 16.718 43.732 44.042 1.00 27.12 518 SER A C 1
ATOM 4027 O O . SER A 1 518 ? 17.351 43.715 45.089 1.00 27.12 518 SER A O 1
ATOM 4029 N N . LYS A 1 519 ? 17.183 44.232 42.874 1.00 28.33 519 LYS A N 1
ATOM 4030 C CA . LYS A 1 519 ? 18.317 45.145 42.547 1.00 28.33 519 LYS A CA 1
ATOM 4031 C C . LYS A 1 519 ? 19.675 44.496 42.223 1.00 28.33 519 LYS A C 1
ATOM 4033 O O . LYS A 1 519 ? 20.319 43.919 43.079 1.00 28.33 519 LYS A O 1
ATOM 4038 N N . LEU A 1 520 ? 20.063 44.410 40.942 1.00 27.00 520 LEU A N 1
ATOM 4039 C CA . LEU A 1 520 ? 20.733 45.420 40.086 1.00 27.00 520 LEU A CA 1
ATOM 4040 C C . LEU A 1 520 ? 22.130 45.869 40.572 1.00 27.00 520 LEU A C 1
ATOM 4042 O O . LEU A 1 520 ? 22.238 46.666 41.493 1.00 27.00 520 LEU A O 1
ATOM 4046 N N . GLN A 1 521 ? 23.124 45.482 39.755 1.00 27.98 521 GLN A N 1
ATOM 4047 C CA . GLN A 1 521 ? 24.182 46.315 39.147 1.00 27.98 521 GLN A CA 1
ATOM 4048 C C . GLN A 1 521 ? 25.656 46.199 39.618 1.00 27.98 521 GLN A C 1
ATOM 4050 O O . GLN A 1 521 ? 25.988 46.420 40.773 1.00 27.98 521 GLN A O 1
ATOM 4055 N N . LEU A 1 522 ? 26.511 46.027 38.587 1.00 25.67 522 LEU A N 1
ATOM 4056 C CA . LEU A 1 522 ? 27.875 46.561 38.366 1.00 25.67 522 LEU A CA 1
ATOM 4057 C C . LEU A 1 522 ? 29.136 45.807 38.869 1.00 25.67 522 LEU A C 1
ATOM 4059 O O . LEU A 1 522 ? 29.601 45.991 39.980 1.00 25.67 522 LEU A O 1
ATOM 4063 N N . ALA A 1 523 ? 29.724 45.051 37.922 1.00 28.47 523 ALA A N 1
ATOM 4064 C CA . ALA A 1 523 ? 31.103 45.101 37.385 1.00 28.47 523 ALA A CA 1
ATOM 4065 C C . ALA A 1 523 ? 32.331 45.265 38.315 1.00 28.47 523 ALA A C 1
ATOM 4067 O O . ALA A 1 523 ? 32.434 46.282 38.989 1.00 28.47 523 ALA A O 1
ATOM 4068 N N . ARG A 1 524 ? 33.366 44.406 38.154 1.00 27.30 524 ARG A N 1
ATOM 4069 C CA . ARG A 1 524 ? 34.650 44.675 37.433 1.00 27.30 524 ARG A CA 1
ATOM 4070 C C . ARG A 1 524 ? 35.795 43.683 37.779 1.00 27.30 524 ARG A C 1
ATOM 4072 O O . ARG A 1 524 ? 35.939 43.324 38.936 1.00 27.30 524 ARG A O 1
ATOM 4079 N N . LEU A 1 525 ? 36.651 43.451 36.762 1.00 27.58 525 LEU A N 1
ATOM 4080 C CA . LEU A 1 525 ? 38.098 43.086 36.746 1.00 27.58 525 LEU A CA 1
ATOM 4081 C C . LEU A 1 525 ? 38.477 41.634 37.131 1.00 27.58 525 LEU A C 1
ATOM 4083 O O . LEU A 1 525 ? 38.107 41.177 38.200 1.00 27.58 525 LEU A O 1
ATOM 4087 N N . GLU A 1 526 ? 39.059 40.779 36.271 1.00 27.73 526 GLU A N 1
ATOM 4088 C CA . GLU A 1 526 ? 40.302 40.769 35.438 1.00 27.73 526 GLU A CA 1
ATOM 4089 C C . GLU A 1 526 ? 41.563 40.181 36.117 1.00 27.73 526 GLU A C 1
ATOM 4091 O O . GLU A 1 526 ? 41.846 40.463 37.276 1.00 27.73 526 GLU A O 1
ATOM 4096 N N . ASN A 1 527 ? 42.333 39.449 35.286 1.00 26.72 527 ASN A N 1
ATOM 4097 C CA . ASN A 1 527 ? 43.670 38.818 35.417 1.00 26.72 527 ASN A CA 1
ATOM 4098 C C . ASN A 1 527 ? 43.756 37.415 36.065 1.00 26.72 527 ASN A C 1
ATOM 4100 O O . ASN A 1 527 ? 43.363 37.238 37.208 1.00 26.72 527 ASN A O 1
ATOM 4104 N N . ALA A 1 528 ? 44.142 36.321 35.371 1.00 29.56 528 ALA A N 1
ATOM 4105 C CA . ALA A 1 528 ? 45.349 36.009 34.554 1.00 29.56 528 ALA A CA 1
ATOM 4106 C C . ALA A 1 528 ? 46.622 35.924 35.442 1.00 29.56 528 ALA A C 1
ATOM 4108 O O . ALA A 1 528 ? 46.805 36.793 36.278 1.00 29.56 528 ALA A O 1
ATOM 4109 N N . HIS A 1 529 ? 47.525 34.931 35.432 1.00 28.97 529 HIS A N 1
ATOM 4110 C CA . HIS A 1 529 ? 48.170 34.151 34.369 1.00 28.97 529 HIS A CA 1
ATOM 4111 C C . HIS A 1 529 ? 48.958 32.945 34.982 1.00 28.97 529 HIS A C 1
ATOM 4113 O O . HIS A 1 529 ? 49.621 33.098 36.000 1.00 28.97 529 HIS A O 1
ATOM 4119 N N . SER A 1 530 ? 48.872 31.772 34.335 1.00 28.28 530 SER A N 1
ATOM 4120 C CA . SER A 1 530 ? 49.899 30.756 33.945 1.00 28.28 530 SER A CA 1
ATOM 4121 C C . SER A 1 530 ? 51.297 30.615 34.614 1.00 28.28 530 SER A C 1
ATOM 4123 O O . SER A 1 530 ? 52.033 31.594 34.666 1.00 28.28 530 SER A O 1
ATOM 4125 N N . ASN A 1 531 ? 51.719 29.357 34.905 1.00 26.38 531 ASN A N 1
ATOM 4126 C CA . ASN A 1 531 ? 52.954 28.628 34.448 1.00 26.38 531 ASN A CA 1
ATOM 4127 C C . ASN A 1 531 ? 53.141 27.294 35.249 1.00 26.38 531 ASN A C 1
ATOM 4129 O O . ASN A 1 531 ? 53.148 27.341 36.471 1.00 26.38 531 ASN A O 1
ATOM 4133 N N . LEU A 1 532 ? 53.030 26.070 34.681 1.00 29.19 532 LEU A N 1
ATOM 4134 C CA . LEU A 1 532 ? 54.035 25.208 33.979 1.00 29.19 532 LEU A CA 1
ATOM 4135 C C . LEU A 1 532 ? 55.321 24.933 34.799 1.00 29.19 532 LEU A C 1
ATOM 4137 O O . LEU A 1 532 ? 55.920 25.898 35.245 1.00 29.19 532 LEU A O 1
ATOM 4141 N N . ARG A 1 533 ? 55.922 23.734 34.967 1.00 34.31 533 ARG A N 1
ATOM 4142 C CA . ARG A 1 533 ? 55.761 22.264 34.687 1.00 34.31 533 ARG A CA 1
ATOM 4143 C C . ARG A 1 533 ? 56.981 21.575 35.411 1.00 34.31 533 ARG A C 1
ATOM 4145 O O . ARG A 1 533 ? 57.857 22.351 35.800 1.00 34.31 533 ARG A O 1
ATOM 4152 N N . PRO A 1 534 ? 57.149 20.231 35.597 1.00 39.06 534 PRO A N 1
ATOM 4153 C CA . PRO A 1 534 ? 57.289 19.211 34.525 1.00 39.06 534 PRO A CA 1
ATOM 4154 C C . PRO A 1 534 ? 56.745 17.775 34.844 1.00 39.06 534 PRO A C 1
ATOM 4156 O O . PRO A 1 534 ? 56.330 17.482 35.956 1.00 39.06 534 PRO A O 1
ATOM 4159 N N . LEU A 1 535 ? 56.727 16.905 33.819 1.00 30.95 535 LEU A N 1
ATOM 4160 C CA . LEU A 1 535 ? 56.397 15.446 33.760 1.00 30.95 535 LEU A CA 1
ATOM 4161 C C . LEU A 1 535 ? 57.696 14.581 33.903 1.00 30.95 535 LEU A C 1
ATOM 4163 O O . LEU A 1 535 ? 58.742 15.238 33.946 1.00 30.95 535 LEU A O 1
ATOM 4167 N N . PRO A 1 536 ? 57.740 13.208 33.887 1.00 50.44 536 PRO A N 1
ATOM 4168 C CA . PRO A 1 536 ? 56.758 12.217 33.363 1.00 50.44 536 PRO A CA 1
ATOM 4169 C C . PRO A 1 536 ? 56.564 10.842 34.096 1.00 50.44 536 PRO A C 1
ATOM 4171 O O . PRO A 1 536 ? 57.354 10.438 34.939 1.00 50.44 536 PRO A O 1
ATOM 4174 N N . ASP A 1 537 ? 55.479 10.159 33.690 1.00 32.41 537 ASP A N 1
ATOM 4175 C CA . ASP A 1 537 ? 55.206 8.733 33.355 1.00 32.41 537 ASP A CA 1
ATOM 4176 C C . ASP A 1 537 ? 55.661 7.481 34.164 1.00 32.41 537 ASP A C 1
ATOM 4178 O O . ASP A 1 537 ? 56.841 7.233 34.394 1.00 32.41 537 ASP A O 1
ATOM 4182 N N . ASN A 1 538 ? 54.657 6.586 34.311 1.00 31.52 538 ASN A N 1
ATOM 4183 C CA . ASN A 1 538 ? 54.610 5.125 34.048 1.00 31.52 538 ASN A CA 1
ATOM 4184 C C . ASN A 1 538 ? 54.629 4.045 35.175 1.00 31.52 538 ASN A C 1
ATOM 4186 O O . ASN A 1 538 ? 55.650 3.778 35.793 1.00 31.52 538 ASN A O 1
ATOM 4190 N N . VAL A 1 539 ? 53.487 3.320 35.223 1.00 31.33 539 VAL A N 1
ATOM 4191 C CA . VAL A 1 539 ? 53.257 1.842 35.188 1.00 31.33 539 VAL A CA 1
ATOM 4192 C C . VAL A 1 539 ? 53.356 0.977 36.467 1.00 31.33 539 VAL A C 1
ATOM 4194 O O . VAL A 1 539 ? 54.423 0.753 37.022 1.00 31.33 539 VAL A O 1
ATOM 4197 N N . ASP A 1 540 ? 52.175 0.438 36.823 1.00 27.95 540 ASP A N 1
ATOM 4198 C CA . ASP A 1 540 ? 51.756 -0.895 37.319 1.00 27.95 540 ASP A CA 1
ATOM 4199 C C . ASP A 1 540 ? 52.688 -1.819 38.135 1.00 27.95 540 ASP A C 1
ATOM 4201 O O . ASP A 1 540 ? 53.742 -2.239 37.668 1.00 27.95 540 ASP A O 1
ATOM 4205 N N . CYS A 1 541 ? 52.190 -2.316 39.285 1.00 27.06 541 CYS A N 1
ATOM 4206 C CA . CYS A 1 541 ? 51.609 -3.673 39.454 1.00 27.06 541 CYS A CA 1
ATOM 4207 C C . CYS A 1 541 ? 51.542 -4.139 40.932 1.00 27.06 541 CYS A C 1
ATOM 4209 O O . CYS A 1 541 ? 52.461 -3.921 41.713 1.00 27.06 541 CYS A O 1
ATOM 4211 N N . ASN A 1 542 ? 50.520 -4.962 41.207 1.00 28.11 542 ASN A N 1
ATOM 4212 C CA . ASN A 1 542 ? 50.475 -6.104 42.140 1.00 28.11 542 ASN A CA 1
ATOM 4213 C C . ASN A 1 542 ? 50.351 -5.943 43.669 1.00 28.11 542 ASN A C 1
ATOM 4215 O O . ASN A 1 542 ? 51.212 -5.409 44.359 1.00 28.11 542 ASN A O 1
ATOM 4219 N N . GLY A 1 543 ? 49.358 -6.673 44.197 1.00 25.72 543 GLY A N 1
ATOM 4220 C CA . GLY A 1 543 ? 49.387 -7.326 45.506 1.00 25.72 543 GLY A CA 1
ATOM 4221 C C . GLY A 1 543 ? 49.006 -8.812 45.368 1.00 25.72 543 GLY A C 1
ATOM 4222 O O . GLY A 1 543 ? 47.976 -9.128 44.780 1.00 25.72 543 GLY A O 1
ATOM 4223 N N . GLY A 1 544 ? 49.850 -9.711 45.885 1.00 26.50 544 GLY A N 1
ATOM 4224 C CA . GLY A 1 544 ? 49.473 -11.054 46.384 1.00 26.50 544 GLY A CA 1
ATOM 4225 C C . GLY A 1 544 ? 49.525 -11.047 47.927 1.00 26.50 544 GLY A C 1
ATOM 4226 O O . GLY A 1 544 ? 49.650 -9.940 48.461 1.00 26.50 544 GLY A O 1
ATOM 4227 N N . PRO A 1 545 ? 49.545 -12.180 48.680 1.00 49.22 545 PRO A N 1
ATOM 4228 C CA . PRO A 1 545 ? 49.859 -13.580 48.308 1.00 49.22 545 PRO A CA 1
ATOM 4229 C C . PRO A 1 545 ? 48.974 -14.619 49.104 1.00 49.22 545 PRO A C 1
ATOM 4231 O O . PRO A 1 545 ? 47.829 -14.277 49.390 1.00 49.22 545 PRO A O 1
ATOM 4234 N N . PRO A 1 546 ? 49.445 -15.808 49.570 1.00 57.22 546 PRO A N 1
ATOM 4235 C CA . PRO A 1 546 ? 49.755 -17.056 48.843 1.00 57.22 546 PRO A CA 1
ATOM 4236 C C . PRO A 1 546 ? 49.071 -18.335 49.420 1.00 57.22 546 PRO A C 1
ATOM 4238 O O . PRO A 1 546 ? 48.474 -18.302 50.491 1.00 57.22 546 PRO A O 1
ATOM 4241 N N . ASP A 1 547 ? 49.176 -19.461 48.694 1.00 33.25 547 ASP A N 1
ATOM 4242 C CA . ASP A 1 547 ? 49.820 -20.742 49.103 1.00 33.25 547 ASP A CA 1
ATOM 4243 C C . ASP A 1 547 ? 49.231 -21.997 48.413 1.00 33.25 547 ASP A C 1
ATOM 4245 O O . ASP A 1 547 ? 48.032 -22.123 48.170 1.00 33.25 547 ASP A O 1
ATOM 4249 N N . GLN A 1 548 ? 50.133 -22.928 48.082 1.00 31.03 548 GLN A N 1
ATOM 4250 C CA . GLN A 1 548 ? 49.965 -24.206 47.362 1.00 31.03 548 GLN A CA 1
ATOM 4251 C C . GLN A 1 548 ? 50.428 -25.358 48.292 1.00 31.03 548 GLN A C 1
ATOM 4253 O O . GLN A 1 548 ? 51.139 -25.061 49.256 1.00 31.03 548 GLN A O 1
ATOM 4258 N N . PRO A 1 549 ? 50.108 -26.657 48.052 1.00 51.06 549 PRO A N 1
ATOM 4259 C CA . PRO A 1 549 ? 50.937 -27.455 47.127 1.00 51.06 549 PRO A CA 1
ATOM 4260 C C . PRO A 1 549 ? 50.239 -28.638 46.383 1.00 51.06 549 PRO A C 1
ATOM 4262 O O . PRO A 1 549 ? 49.547 -29.461 46.966 1.00 51.06 549 PRO A O 1
ATOM 4265 N N . ASP A 1 550 ? 50.508 -28.716 45.074 1.00 34.78 550 ASP A N 1
ATOM 4266 C CA . ASP A 1 550 ? 51.219 -29.792 44.347 1.00 34.78 550 ASP A CA 1
ATOM 4267 C C . ASP A 1 550 ? 50.635 -31.211 44.013 1.00 34.78 550 ASP A C 1
ATOM 4269 O O . ASP A 1 550 ? 50.129 -31.952 44.851 1.00 34.78 550 ASP A O 1
ATOM 4273 N N . ILE A 1 551 ? 50.937 -31.613 42.755 1.00 33.91 551 ILE A N 1
ATOM 4274 C CA . ILE A 1 551 ? 51.149 -32.964 42.156 1.00 33.91 551 ILE A CA 1
ATOM 4275 C C . ILE A 1 551 ? 50.051 -33.693 41.302 1.00 33.91 551 ILE A C 1
ATOM 4277 O O . ILE A 1 551 ? 49.100 -34.276 41.808 1.00 33.91 551 ILE A O 1
ATOM 4281 N N . LYS A 1 552 ? 50.424 -33.865 40.004 1.00 30.25 552 LYS A N 1
ATOM 4282 C CA . LYS A 1 552 ? 50.244 -34.977 39.004 1.00 30.25 552 LYS A CA 1
ATOM 4283 C C . LYS A 1 552 ? 49.184 -34.926 37.869 1.00 30.25 552 LYS A C 1
ATOM 4285 O O . LYS A 1 552 ? 48.034 -35.291 38.038 1.00 30.25 552 LYS A O 1
ATOM 4290 N N . LYS A 1 553 ? 49.715 -34.650 36.656 1.00 32.47 553 LYS A N 1
ATOM 4291 C CA . LYS A 1 553 ? 49.610 -35.350 35.339 1.00 32.47 553 LYS A CA 1
ATOM 4292 C C . LYS A 1 553 ? 48.304 -36.099 34.980 1.00 32.47 553 LYS A C 1
ATOM 4294 O O . LYS A 1 553 ? 48.059 -37.132 35.580 1.00 32.47 553 LYS A O 1
ATOM 4299 N N . GLN A 1 554 ? 47.666 -35.764 33.843 1.00 28.23 554 GLN A N 1
ATOM 4300 C CA . GLN A 1 554 ? 47.781 -36.493 32.552 1.00 28.23 554 GLN A CA 1
ATOM 4301 C C . GLN A 1 554 ? 46.953 -35.844 31.417 1.00 28.23 554 GLN A C 1
ATOM 4303 O O . GLN A 1 554 ? 45.900 -35.260 31.631 1.00 28.23 554 GLN A O 1
ATOM 4308 N N . SER A 1 555 ? 47.479 -35.963 30.201 1.00 30.75 555 SER A N 1
ATOM 4309 C CA . SER A 1 555 ? 46.967 -35.540 28.891 1.00 30.75 555 SER A CA 1
ATOM 4310 C C . SER A 1 555 ? 45.805 -36.388 28.349 1.00 30.75 555 SER A C 1
ATOM 4312 O O . SER A 1 555 ? 45.896 -37.605 28.483 1.00 30.75 555 SER A O 1
ATOM 4314 N N . HIS A 1 556 ? 44.873 -35.810 27.571 1.00 28.75 556 HIS A N 1
ATOM 4315 C CA . HIS A 1 556 ? 44.572 -36.240 26.184 1.00 28.75 556 HIS A CA 1
ATOM 4316 C C . HIS A 1 556 ? 43.466 -35.424 25.484 1.00 28.75 556 HIS A C 1
ATOM 4318 O O . HIS A 1 556 ? 42.483 -35.011 26.087 1.00 28.75 556 HIS A O 1
ATOM 4324 N N . SER A 1 557 ? 43.680 -35.238 24.179 1.00 30.41 557 SER A N 1
ATOM 4325 C CA . SER A 1 557 ? 42.808 -34.651 23.154 1.00 30.41 557 SER A CA 1
ATOM 4326 C C . SER A 1 557 ? 41.778 -35.645 22.587 1.00 30.41 557 SER A C 1
ATOM 4328 O O . SER A 1 557 ? 41.988 -36.850 22.718 1.00 30.41 557 SER A O 1
ATOM 4330 N N . ARG A 1 558 ? 40.799 -35.106 21.823 1.00 29.25 558 ARG A N 1
ATOM 4331 C CA . ARG A 1 558 ? 39.965 -35.661 20.703 1.00 29.25 558 ARG A CA 1
ATOM 4332 C C . ARG A 1 558 ? 38.467 -35.394 20.957 1.00 29.25 558 ARG A C 1
ATOM 4334 O O . ARG A 1 558 ? 38.008 -35.668 22.053 1.00 29.25 558 ARG A O 1
ATOM 4341 N N . SER A 1 559 ? 37.676 -34.729 20.101 1.00 31.61 559 SER A N 1
ATOM 4342 C CA . SER A 1 559 ? 37.376 -34.873 18.654 1.00 31.61 559 SER A CA 1
ATOM 4343 C C . SER A 1 559 ? 36.780 -36.227 18.270 1.00 31.61 559 SER A C 1
ATOM 4345 O O . SER A 1 559 ? 37.560 -37.158 18.141 1.00 31.61 559 SER A O 1
ATOM 4347 N N . TRP A 1 560 ? 35.462 -36.274 18.022 1.00 28.16 560 TRP A N 1
ATOM 4348 C CA . TRP A 1 560 ? 34.690 -37.233 17.193 1.00 28.16 560 TRP A CA 1
ATOM 4349 C C . TRP A 1 560 ? 33.336 -36.537 16.898 1.00 28.16 560 TRP A C 1
ATOM 4351 O O . TRP A 1 560 ? 32.738 -36.035 17.846 1.00 28.16 560 TRP A O 1
ATOM 4361 N N . GLU A 1 561 ? 32.881 -36.212 15.682 1.00 30.22 561 GLU A N 1
ATOM 4362 C CA . GLU A 1 561 ? 32.731 -36.918 14.390 1.00 30.22 561 GLU A CA 1
ATOM 4363 C C . GLU A 1 561 ? 31.411 -37.716 14.276 1.00 30.22 561 GLU A C 1
ATOM 4365 O O . GLU A 1 561 ? 31.000 -38.415 15.200 1.00 30.22 561 GLU A O 1
ATOM 4370 N N . GLU A 1 562 ? 30.746 -37.508 13.134 1.00 32.56 562 GLU A N 1
ATOM 4371 C CA . GLU A 1 562 ? 29.451 -38.021 12.665 1.00 32.56 562 GLU A CA 1
ATOM 4372 C C . GLU A 1 562 ? 29.328 -39.553 12.666 1.00 32.56 562 GLU A C 1
ATOM 4374 O O . GLU A 1 562 ? 30.305 -40.257 12.394 1.00 32.56 562 GLU A O 1
ATOM 4379 N N . ARG A 1 563 ? 28.084 -40.058 12.775 1.00 30.34 563 ARG A N 1
ATOM 4380 C CA . ARG A 1 563 ? 27.574 -41.041 11.801 1.00 30.34 563 ARG A CA 1
ATOM 4381 C C . ARG A 1 563 ? 26.051 -41.226 11.812 1.00 30.34 563 ARG A C 1
ATOM 4383 O O . ARG A 1 563 ? 25.435 -41.351 12.868 1.00 30.34 563 ARG A O 1
ATOM 4390 N N . ASP A 1 564 ? 25.525 -41.285 10.593 1.00 34.53 564 ASP A N 1
ATOM 4391 C CA . ASP A 1 564 ? 24.226 -41.789 10.143 1.00 34.53 564 ASP A CA 1
ATOM 4392 C C . ASP A 1 564 ? 23.953 -43.266 10.483 1.00 34.53 564 ASP A C 1
ATOM 4394 O O . ASP A 1 564 ? 24.890 -44.052 10.612 1.00 34.53 564 ASP A O 1
ATOM 4398 N N . GLU A 1 565 ? 22.661 -43.625 10.539 1.00 30.92 565 GLU A N 1
ATOM 4399 C CA . GLU A 1 565 ? 21.962 -44.734 9.830 1.00 30.92 565 GLU A CA 1
ATOM 4400 C C . GLU A 1 565 ? 20.600 -44.978 10.533 1.00 30.92 565 GLU A C 1
ATOM 4402 O O . GLU A 1 565 ? 20.563 -45.175 11.741 1.00 30.92 565 GLU A O 1
ATOM 4407 N N . ASN A 1 566 ? 19.412 -44.758 9.949 1.00 33.53 566 ASN A N 1
ATOM 4408 C CA . ASN A 1 566 ? 18.716 -45.305 8.768 1.00 33.53 566 ASN A CA 1
ATOM 4409 C C . ASN A 1 566 ? 17.747 -46.477 9.091 1.00 33.53 566 ASN A C 1
ATOM 4411 O O . ASN A 1 566 ? 18.134 -47.450 9.726 1.00 33.53 566 ASN A O 1
ATOM 4415 N N . SER A 1 567 ? 16.532 -46.386 8.513 1.00 35.25 567 SER A N 1
ATOM 4416 C CA . SER A 1 567 ? 15.494 -47.428 8.292 1.00 35.25 567 SER A CA 1
ATOM 4417 C C . SER A 1 567 ? 14.713 -47.999 9.494 1.00 35.25 567 SER A C 1
ATOM 4419 O O . SER A 1 567 ? 15.272 -48.221 10.553 1.00 35.25 567 SER A O 1
ATOM 4421 N N . ALA A 1 568 ? 13.426 -48.372 9.415 1.00 38.25 568 ALA A N 1
ATOM 4422 C CA . ALA A 1 568 ? 12.368 -48.353 8.388 1.00 38.25 568 ALA A CA 1
ATOM 4423 C C . ALA A 1 568 ? 11.077 -48.979 9.002 1.00 38.25 568 ALA A C 1
ATOM 4425 O O . ALA A 1 568 ? 11.135 -49.467 10.130 1.00 38.25 568 ALA A O 1
ATOM 4426 N N . VAL A 1 569 ? 10.004 -49.093 8.181 1.00 39.19 569 VAL A N 1
ATOM 4427 C CA . VAL A 1 569 ? 8.846 -50.042 8.256 1.00 39.19 569 VAL A CA 1
ATOM 4428 C C . VAL A 1 569 ? 7.620 -49.502 9.029 1.00 39.19 569 VAL A C 1
ATOM 4430 O O . VAL A 1 569 ? 7.764 -49.100 10.173 1.00 39.19 569 VAL A O 1
ATOM 4433 N N . SER A 1 570 ? 6.366 -49.448 8.546 1.00 40.66 570 SER A N 1
ATOM 4434 C CA . SER A 1 570 ? 5.615 -49.887 7.340 1.00 40.66 570 SER A CA 1
ATOM 4435 C C . SER A 1 570 ? 4.256 -49.137 7.336 1.00 40.66 570 SER A C 1
ATOM 4437 O O . SER A 1 570 ? 3.847 -48.658 8.389 1.00 40.66 570 SER A O 1
ATOM 4439 N N . GLY A 1 571 ? 3.480 -49.027 6.254 1.00 47.47 571 GLY A N 1
ATOM 4440 C CA . GLY A 1 571 ? 3.542 -49.625 4.918 1.00 47.47 571 GLY A CA 1
ATOM 4441 C C . GLY A 1 571 ? 2.417 -49.092 4.033 1.00 47.47 571 GLY A C 1
ATOM 4442 O O . GLY A 1 571 ? 1.733 -48.139 4.473 1.00 47.47 571 GLY A O 1
#

Sequence (571 aa):
MFSLAGDDIWRFVGKLSDAQKSMLDDKFKWKAREMEKRKEGKPGEARAALRRSVRDNGIETAEQSGELLLRSLTAPHLPSVRVGNYHFEAPRESHLLTGSQALPFPVGPADWNEALDIIASGSPEQAVEGMKLVCHELSQAANDTEGTAMDELVKDSDRLVLCLTTKVAKTFNLSLAGANSRSCKYVLNTLMQTFQIKKLAHEVKELTLNSLITELLLWLLDERVPLMDDGSQLLKALNVLMLKILENAERTSAFVVLIYLLKPLDPSRWPSPASEEVSILRHQKFSDLVVKCLIKLTKVLQNTIYEVDLDRLLQSIHAYLQELGMEEIRRRAGADDKPLRMVKTVLHELVKLRGTAIKGHLSMVPIDLEPQPIILAYIDLNLQTLAAARMLTPAGPVGQSHWGDSGANSMSPATHSSDAQLKQELAAVFKKIGDKQTCTIGLYELYRITQLYPQVDIFSQLQNASEAFRTYIRDGLAQVEKNAAAGKTHSSMPISTPPPVTSNLSSPKLPPPSPLNSKLQLARLENAHSNLRPLPDNVDCNGGPPDQPDIKKQSHSRSWEERDENSAVSG

pLDDT: mean 74.2, std 26.56, range [22.06, 98.88]

Organism: Taxus chinensis (NCBI:txid29808)

Secondary structure (DSSP, 8-state):
-HHHHGGGGGGTS-S--HHHHHHHHHHHHHHHHHHHHTT--STTHHHHHHHHHHHHTT-------------------------------------------PPPP-PPPSSHHHHHHHHHHS-HHHHHHHHHHHHHHHHHHHH-SS-HHHHHHHHTHHHHHHHHHHHHHHHHHHHHTT--THHHHHHHHHHHHHHHSHHHHHSS-HHHHHHHHHHHHHHHH-TTGGGSTTHHHHHHHHHHHHHHHHHHS-HHHHHHHHHHTTSPPPGGGSSS---HHHHHHHHHHHHHHHHHHHHHHHHHHHHHGGGS-HHHHHHHHHHHHHHHHHHHHHHHHHTT-HHHHHHHHHHHHHHHHHGGGGGGG-TTS-TTSSSPPHHHHHHHHHHHHHHHHHHHS-----------------------HHHHHHHHHHHHHHHHHHSTTTHHHHHHHHHHHHHH-TTS-GGGGGTTS-HHHHHHHHHHHHHHHHHHHTT--TTS-PPPPPPP----------PPPP---------------------------------------------------------

Foldseek 3Di:
DQQQQPPVVVVVDPDDDPVVVVVVVVVSVVVQVVCVVVVVDGGNVNVVVVVVVVVVVPDDDDDDDDDDDDDDDDDDDDDDDDDDDDDDDDDDDDDDDDDPDDDDDPDADPDLVSLLVCLQDNDLVNVLSSLVVLLVLLVVLVPDPVNPSVVVVLVCLQSSLLSLLVQCVVLQVVQLVVDDCVSLVSSLVSLLSQLLPLSSQASHDLVSLLSNLLSLLLLLPPPSQCVTDCSVVSNVSSVVSLVSSLVRHQLQSQLLSLLVLLDQDDCVSHPDDDPPVVSVVSSVSSNVVSLVSLVSSLVCCLVCVVSHLLLSNLLSLLVSDVVCDDVNLVVCVVVVNSSSVSSLSSLLSNCVNCPPCSVVSNPNPPQVDPPGGPSVVSSVVSNVVVVVVVVVDDDDDDDDPDDDDDDDDDDDDDDCDPVVVLLVQLVVLLVLCQDQVRNLVSLVSVLVSCVVCVPDPSCVSCPPFDPQQSVLSVVSSVVVVVCVVVVHDDPDDDDDGRDHRDDDDDDDDDDDDDDDDDDDDDDDDDDDDDDDDDDDDDDDDDDDDDDDDDDDDDDDDDDDDDDDDDDDDDD

Radius of gyration: 41.22 Å; Cα contacts (8 Å, |Δi|>4): 391; chains: 1; bounding box: 117×103×105 Å

Nearest PDB structures (foldseek):
  6nmg-assembly2_B  TM=2.653E-01  e=2.513E-01  Rattus norvegicus
  6xns-assembly2_D  TM=2.560E-01  e=3.942E-01  synthetic construct
  6xr2-assembly2_D  TM=2.946E-01  e=2.385E+00  synthetic construct
  6xns-assembly1_A  TM=2.168E-01  e=9.306E-01  synthetic construct
  8e12-assembly1_B  TM=3.071E-01  e=3.446E+00  synthetic construct

Mean predicted aligned error: 21.5 Å